Protein AF-A0A662H169-F1 (afdb_monomer_lite)

Secondary structure (DSSP, 8-state):
-PPPEEEEETTTTEEEEEPPTT---HHHHHHHHHT--SEEEEES-TTTS-THHHHHHHTTT-EEEEE--SSHHHHHHHHHHHHHHHH----TTSTTTT--PPP---TT-TTS-TT----------THHHHHHHH------HHHHHHSTT------HHHHHHHHTTSTT--PPPHHHHHHHHHHHHS-SS----B-S-SB-GGGEEEEEPBTB-SSS-B--SS--SSB-SEEEEE-GGGTT-SSSSEEE-SSSEEEEEEEE-S-B-TTS-B--EEEEEEETTSTTEEEEEEEEEE-TT--TT-EE-TT-EEEEE--TT-S-EEEEEEEEETTEEEEE-GGGGB-HHHHHHHHTTT---SGGGB--HHHHHHS---TTS--GGGEEEPPSS------EEEEE---SEEETT-EEEEEEEEEE-SSS-EEEEEEEEEEEETEEEE-SEEEEEEE-TT-EEEEEEEEEE-SSEEEEEEEEEEEE-TTSPEEEEEEEEEEEEEP--EEEEEEE--SEEETT-EEEEEEEEEE-SSS-EEEEEEEEEESEEEE-SEEEEEE-TT-EEEEEEEEEE-SSEEEEEEEEEEETTEEEEEEEEEEEEE-----HHHHHHHHHHHHHHHHHHHHHHHHHT----

Foldseek 3Di:
DAFFDKFDPPVPLDIDGRDAFLDDDVVSLVVVVVSVDQAEEAQDDCRGPNCVSVVVQVVVVHHYHYQDDPDPVRSVVSVVVVVCVVDVDDDPDPPLQQAADDDPDDPPDPPDDPPDDDDDRHDDDPVVVVVVVVVVPDPDPVNVVVCPPDDDDDDPVVVCVVPVPPPPDDDDDPVRVVVVQCVVWPDPAAAQFQAADFWDCLFFFKKFAQQDLPDHWDDWLPDTQGHRWMWTFGDPVCAQDQADIWGWARGFFFWRDKGFDPDAAPVRHTQAIWIKTDHPPDPQKIKIWWRFPADPPDDGGDTHHRGHTGGHRRRRVHRTIIMWMWGQTSSIIDTDYPLSNHDLLHCVQQVQFVDDDSCQRHDDRVNCVVPGHDNVDDDCSRMDTTHSGGDFKWDKDKDKADDQEDEAQDKDKTKIKIFTSTQAKWAQKKKAWPDWFQKDKPPRIDGPGIAGHGGMDMDIMMITGHDFAKIKTKMWIWTQMPVRDIDIDIDMDIHGYWYWAKDKDWPDDAQEEEAFDKDKTKMKIFGQTQAWFKKKKAKDKDQKDKPPRIDIDIAGHGDMDMDMMMMHGHDFAKMKMKIFMATSNHTRDIDIDIHGYHYPPDPVVVVVVVVVVVVVVVVVVVVVVVVVPPDDD

Structure (mmCIF, N/CA/C/O backbone):
data_AF-A0A662H169-F1
#
_entry.id   AF-A0A662H169-F1
#
loop_
_atom_site.group_PDB
_atom_site.id
_atom_site.type_symbol
_atom_site.label_atom_id
_atom_site.label_alt_id
_atom_site.label_comp_id
_atom_site.label_asym_id
_atom_site.label_entity_id
_atom_site.label_seq_id
_atom_site.pdbx_PDB_ins_code
_atom_site.Cartn_x
_atom_site.Cartn_y
_atom_site.Cartn_z
_atom_site.occupancy
_atom_site.B_iso_or_equiv
_atom_site.auth_seq_id
_atom_site.auth_comp_id
_atom_site.auth_asym_id
_atom_site.auth_atom_id
_atom_site.pdbx_PDB_model_num
ATOM 1 N N . MET A 1 1 ? -4.236 11.887 -39.528 1.00 28.12 1 MET A N 1
ATOM 2 C CA . MET A 1 1 ? -5.262 10.855 -39.816 1.00 28.12 1 MET A CA 1
ATOM 3 C C . MET A 1 1 ? -5.660 10.179 -38.507 1.00 28.12 1 MET A C 1
ATOM 5 O O . MET A 1 1 ? -4.787 10.002 -37.672 1.00 28.12 1 MET A O 1
ATOM 9 N N . ALA A 1 2 ? -6.948 9.891 -38.287 1.00 29.78 2 ALA A N 1
ATOM 10 C CA . ALA A 1 2 ? -7.459 9.247 -37.065 1.00 29.78 2 ALA A CA 1
ATOM 11 C C . ALA A 1 2 ? -7.117 7.740 -37.020 1.00 29.78 2 ALA A C 1
ATOM 13 O O . ALA A 1 2 ? -6.997 7.141 -38.090 1.00 29.78 2 ALA A O 1
ATOM 14 N N . PRO A 1 3 ? -6.959 7.121 -35.832 1.00 33.34 3 PRO A N 1
ATOM 15 C CA . PRO A 1 3 ? -6.660 5.693 -35.727 1.00 33.34 3 PRO A CA 1
ATOM 16 C C . PRO A 1 3 ? -7.846 4.847 -36.211 1.00 33.34 3 PRO A C 1
ATOM 18 O O . PRO A 1 3 ? -8.978 5.063 -35.786 1.00 33.34 3 PRO A O 1
ATOM 21 N N . THR A 1 4 ? -7.586 3.878 -37.086 1.00 37.66 4 THR A N 1
ATOM 22 C CA . THR A 1 4 ? -8.552 2.857 -37.513 1.00 37.66 4 THR A CA 1
ATOM 23 C C . THR A 1 4 ? -8.305 1.561 -36.730 1.00 37.66 4 THR A C 1
ATOM 25 O O . THR A 1 4 ? -7.157 1.193 -36.484 1.00 37.66 4 THR A O 1
ATOM 28 N N . GLY A 1 5 ? -9.355 0.856 -36.293 1.00 40.66 5 GLY A N 1
ATOM 29 C CA . GLY A 1 5 ? -9.189 -0.328 -35.432 1.00 40.66 5 GLY A CA 1
ATOM 30 C C . GLY A 1 5 ? -10.467 -0.811 -34.743 1.00 40.66 5 GLY A C 1
ATOM 31 O O . GLY A 1 5 ? -11.527 -0.210 -34.907 1.00 40.66 5 GLY A O 1
ATOM 32 N N . ILE A 1 6 ? -10.365 -1.911 -33.986 1.00 39.16 6 ILE A N 1
ATOM 33 C CA . ILE A 1 6 ? -11.472 -2.498 -33.210 1.00 39.16 6 ILE A CA 1
ATOM 34 C C . ILE A 1 6 ? -11.119 -2.463 -31.721 1.00 39.16 6 ILE A C 1
ATOM 36 O O . ILE A 1 6 ? -10.064 -2.955 -31.330 1.00 39.16 6 ILE A O 1
ATOM 40 N N . ILE A 1 7 ? -12.012 -1.924 -30.890 1.00 39.31 7 ILE A N 1
ATOM 41 C CA . ILE A 1 7 ? -11.912 -1.963 -29.425 1.00 39.31 7 ILE A CA 1
ATOM 42 C C . ILE A 1 7 ? -13.003 -2.903 -28.904 1.00 39.31 7 ILE A C 1
ATOM 44 O O . ILE A 1 7 ? -14.185 -2.704 -29.188 1.00 39.31 7 ILE A O 1
ATOM 48 N N . ALA A 1 8 ? -12.619 -3.941 -28.159 1.00 35.69 8 ALA A N 1
ATOM 49 C CA . ALA A 1 8 ? -13.541 -4.937 -27.617 1.00 35.69 8 ALA A CA 1
ATOM 50 C C . ALA A 1 8 ? -13.776 -4.722 -26.116 1.00 35.69 8 ALA A C 1
ATOM 52 O O . ALA A 1 8 ? -12.832 -4.545 -25.349 1.00 35.69 8 ALA A O 1
ATOM 53 N N . PHE A 1 9 ? -15.037 -4.820 -25.688 1.00 41.81 9 PHE A N 1
ATOM 54 C CA . PHE A 1 9 ? -15.441 -4.815 -24.279 1.00 41.81 9 PHE A CA 1
ATOM 55 C C . PHE A 1 9 ? -15.953 -6.221 -23.897 1.00 41.81 9 PHE A C 1
ATOM 57 O O . PHE A 1 9 ? -17.168 -6.461 -23.863 1.00 41.81 9 PHE A O 1
ATOM 64 N N . PRO A 1 10 ? -15.048 -7.191 -23.649 1.00 33.81 10 PRO A N 1
ATOM 65 C CA . PRO A 1 10 ? -15.362 -8.626 -23.619 1.00 33.81 10 PRO A CA 1
ATOM 66 C C . PRO A 1 10 ? -16.375 -9.036 -22.538 1.00 33.81 10 PRO A C 1
ATOM 68 O O . PRO A 1 10 ? -17.141 -9.974 -22.734 1.00 33.81 10 PRO A O 1
ATOM 71 N N . TRP A 1 11 ? -16.477 -8.283 -21.444 1.00 33.62 11 TRP A N 1
ATOM 72 C CA . TRP A 1 11 ? -17.449 -8.492 -20.360 1.00 33.62 11 TRP A CA 1
ATOM 73 C C . TRP A 1 11 ? -18.920 -8.269 -20.765 1.00 33.62 11 TRP A C 1
ATOM 75 O O . TRP A 1 11 ? -19.818 -8.595 -19.986 1.00 33.62 11 TRP A O 1
ATOM 85 N N . LYS A 1 12 ? -19.193 -7.694 -21.948 1.00 39.88 12 LYS A N 1
ATOM 86 C CA . LYS A 1 12 ? -20.557 -7.344 -22.394 1.00 39.88 12 LYS A CA 1
ATOM 87 C C . LYS A 1 12 ? -20.885 -7.682 -23.854 1.00 39.88 12 LYS A C 1
ATOM 89 O O . LYS A 1 12 ? -21.997 -7.386 -24.274 1.00 39.88 12 LYS A O 1
ATOM 94 N N . LYS A 1 13 ? -19.979 -8.325 -24.607 1.00 46.19 13 LYS A N 1
ATOM 95 C CA . LYS A 1 13 ? -20.137 -8.608 -26.056 1.00 46.19 13 LYS A CA 1
ATOM 96 C C . LYS A 1 13 ? -20.411 -7.342 -26.894 1.00 46.19 13 LYS A C 1
ATOM 98 O O . LYS A 1 13 ? -21.257 -7.350 -27.783 1.00 46.19 13 LYS A O 1
ATOM 103 N N . VAL A 1 14 ? -19.705 -6.250 -26.592 1.00 46.00 14 VAL A N 1
ATOM 104 C CA . VAL A 1 14 ? -19.804 -4.969 -27.314 1.00 46.00 14 VAL A CA 1
ATOM 105 C C . VAL A 1 14 ? -18.472 -4.670 -27.992 1.00 46.00 14 VAL A C 1
ATOM 107 O O . VAL A 1 14 ? -17.413 -4.846 -27.384 1.00 46.00 14 VAL A O 1
ATOM 110 N N . TYR A 1 15 ? -18.533 -4.193 -29.234 1.00 46.88 15 TYR A N 1
ATOM 111 C CA . TYR A 1 15 ? -17.370 -3.903 -30.067 1.00 46.88 15 TYR A CA 1
ATOM 112 C C . TYR A 1 15 ? -17.504 -2.513 -30.682 1.00 46.88 15 TYR A C 1
ATOM 114 O O . TYR A 1 15 ? -18.552 -2.169 -31.225 1.00 46.88 15 TYR A O 1
ATOM 122 N N . LEU A 1 16 ? -16.437 -1.725 -30.609 1.00 51.22 16 LEU A N 1
ATOM 123 C CA . LEU A 1 16 ? -16.308 -0.460 -31.317 1.00 51.22 16 LEU A CA 1
ATOM 124 C C . LEU A 1 16 ? -15.432 -0.688 -32.544 1.00 51.22 16 LEU A C 1
ATOM 126 O O . LEU A 1 16 ? -14.296 -1.128 -32.401 1.00 51.22 16 LEU A O 1
ATOM 130 N N . VAL A 1 17 ? -15.944 -0.379 -33.733 1.00 48.84 17 VAL A N 1
ATOM 131 C CA . VAL A 1 17 ? -15.198 -0.494 -34.993 1.00 48.84 17 VAL A CA 1
ATOM 132 C C . VAL A 1 17 ? -15.021 0.902 -35.579 1.00 48.84 17 VAL A C 1
ATOM 134 O O . VAL A 1 17 ? -16.003 1.583 -35.864 1.00 48.84 17 VAL A O 1
ATOM 137 N N . VAL A 1 18 ? -13.771 1.331 -35.756 1.00 53.06 18 VAL A N 1
ATOM 138 C CA . VAL A 1 18 ? -13.428 2.626 -36.356 1.00 53.06 18 VAL A CA 1
ATOM 139 C C . VAL A 1 18 ? -13.015 2.411 -37.808 1.00 53.06 18 VAL A C 1
ATOM 141 O O . VAL A 1 18 ? -11.966 1.819 -38.080 1.00 53.06 18 VAL A O 1
ATOM 144 N N . VAL A 1 19 ? -13.859 2.887 -38.725 1.00 52.72 19 VAL A N 1
ATOM 145 C CA . VAL A 1 19 ? -13.643 2.816 -40.177 1.00 52.72 19 VAL A CA 1
ATOM 146 C C . VAL A 1 19 ? -12.894 4.052 -40.695 1.00 52.72 19 VAL A C 1
ATOM 148 O O . VAL A 1 19 ? -12.921 5.102 -40.044 1.00 52.72 19 VAL A O 1
ATOM 151 N N . PRO A 1 20 ? -12.225 3.962 -41.859 1.00 52.62 20 PRO A N 1
ATOM 152 C CA . PRO A 1 20 ? -11.626 5.120 -42.517 1.00 52.62 20 PRO A CA 1
ATOM 153 C C . PRO A 1 20 ? -12.656 6.223 -42.802 1.00 52.62 20 PRO A C 1
ATOM 155 O O . PRO A 1 20 ? -13.788 5.952 -43.205 1.00 52.62 20 PRO A O 1
ATOM 158 N N . LEU A 1 21 ? -12.253 7.482 -42.614 1.00 52.12 21 LEU A N 1
ATOM 159 C CA . LEU A 1 21 ? -13.129 8.638 -42.807 1.00 52.12 21 LEU A CA 1
ATOM 160 C C . LEU A 1 21 ? -13.593 8.738 -44.268 1.00 52.12 21 LEU A C 1
ATOM 162 O O . LEU A 1 21 ? -12.771 8.782 -45.182 1.00 52.12 21 LEU A O 1
ATOM 166 N N . GLY A 1 22 ? -14.909 8.798 -44.477 1.00 56.81 22 GLY A N 1
ATOM 167 C CA . GLY A 1 22 ? -15.523 9.107 -45.773 1.00 56.81 22 GLY A CA 1
ATOM 168 C C . GLY A 1 22 ? -15.297 8.072 -46.872 1.00 56.81 22 GLY A C 1
ATOM 169 O O . GLY A 1 22 ? -15.626 8.337 -48.024 1.00 56.81 22 GLY A O 1
ATOM 170 N N . THR A 1 23 ? -14.766 6.895 -46.532 1.00 67.38 23 THR A N 1
ATOM 171 C CA . THR A 1 23 ? -14.447 5.843 -47.501 1.00 67.38 23 THR A CA 1
ATOM 172 C C . THR A 1 23 ? -15.156 4.548 -47.125 1.00 67.38 23 THR A C 1
ATOM 174 O O . THR A 1 23 ? -15.111 4.104 -45.976 1.00 67.38 23 THR A O 1
ATOM 177 N N . TYR A 1 24 ? -15.838 3.944 -48.097 1.00 70.31 24 TYR A N 1
ATOM 178 C CA . TYR A 1 24 ? -16.396 2.606 -47.948 1.00 70.31 24 TYR A CA 1
ATOM 179 C C . TYR A 1 24 ? -15.290 1.573 -48.170 1.00 70.31 24 TYR A C 1
ATOM 181 O O . TYR A 1 24 ? -14.567 1.655 -49.160 1.00 70.31 24 TYR A O 1
ATOM 189 N N . ASP A 1 25 ? -15.163 0.615 -47.255 1.00 71.94 25 ASP A N 1
ATOM 190 C CA . ASP A 1 25 ? -14.141 -0.425 -47.305 1.00 71.94 25 ASP A CA 1
ATOM 191 C C . ASP A 1 25 ? -14.756 -1.787 -46.941 1.00 71.94 25 ASP A C 1
ATOM 193 O O . ASP A 1 25 ? -15.161 -2.045 -45.800 1.00 71.94 25 ASP A O 1
ATOM 197 N N . GLU A 1 26 ? -14.808 -2.678 -47.933 1.00 76.12 26 GLU A N 1
ATOM 198 C CA . GLU A 1 26 ? -15.354 -4.033 -47.808 1.00 76.12 26 GLU A CA 1
ATOM 199 C C . GLU A 1 26 ? -14.592 -4.867 -46.755 1.00 76.12 26 GLU A C 1
ATOM 201 O O . GLU A 1 26 ? -15.178 -5.735 -46.105 1.00 76.12 26 GLU A O 1
ATOM 206 N N . ALA A 1 27 ? -13.304 -4.585 -46.507 1.00 67.81 27 ALA A N 1
ATOM 207 C CA . ALA A 1 27 ? -12.518 -5.287 -45.493 1.00 67.81 27 ALA A CA 1
ATOM 208 C C . ALA A 1 27 ? -12.995 -4.966 -44.068 1.00 67.81 27 ALA A C 1
ATOM 210 O O . ALA A 1 27 ? -13.012 -5.848 -43.204 1.00 67.81 27 ALA A O 1
ATOM 211 N N . TYR A 1 28 ? -13.428 -3.728 -43.811 1.00 60.62 28 TYR A N 1
ATOM 212 C CA . TYR A 1 28 ? -14.034 -3.354 -42.530 1.00 60.62 28 TYR A CA 1
ATOM 213 C C . TYR A 1 28 ? -15.447 -3.907 -42.395 1.00 60.62 28 TYR A C 1
ATOM 215 O O . TYR A 1 28 ? -15.804 -4.372 -41.313 1.00 60.62 28 TYR A O 1
ATOM 223 N N . LEU A 1 29 ? -16.223 -3.938 -43.482 1.00 66.62 29 LEU A N 1
ATOM 224 C CA . LEU A 1 29 ? -17.524 -4.602 -43.480 1.00 66.62 29 LEU A CA 1
ATOM 225 C C . LEU A 1 29 ? -17.386 -6.084 -43.101 1.00 66.62 29 LEU A C 1
ATOM 227 O O . LEU A 1 29 ? -18.106 -6.560 -42.225 1.00 66.62 29 LEU A O 1
ATOM 231 N N . LYS A 1 30 ? -16.426 -6.802 -43.695 1.00 68.38 30 LYS A N 1
ATOM 232 C CA . LYS A 1 30 ? -16.151 -8.205 -43.361 1.00 68.38 30 LYS A CA 1
ATOM 233 C C . LYS A 1 30 ? -15.807 -8.382 -41.878 1.00 68.38 30 LYS A C 1
ATOM 235 O O . LYS A 1 30 ? -16.399 -9.236 -41.222 1.00 68.38 30 LYS A O 1
ATOM 240 N N . LYS A 1 31 ? -14.938 -7.525 -41.327 1.00 58.12 31 LYS A N 1
ATOM 241 C CA . LYS A 1 31 ? -14.596 -7.527 -39.892 1.00 58.12 31 LYS A CA 1
ATOM 242 C C . LYS A 1 31 ? -15.811 -7.269 -38.998 1.00 58.12 31 LYS A C 1
ATOM 244 O O . LYS A 1 31 ? -15.949 -7.920 -37.972 1.00 58.12 31 LYS A O 1
ATOM 249 N N . ILE A 1 32 ? -16.708 -6.355 -39.377 1.00 59.94 32 ILE A N 1
ATOM 250 C CA . ILE A 1 32 ? -17.957 -6.095 -38.638 1.00 59.94 32 ILE A CA 1
ATOM 251 C C . ILE A 1 32 ? -18.848 -7.345 -38.629 1.00 59.94 32 ILE A C 1
ATOM 253 O O . ILE A 1 32 ? -19.412 -7.689 -37.594 1.00 59.94 32 ILE A O 1
ATOM 257 N N . LEU A 1 33 ? -18.959 -8.046 -39.759 1.00 62.94 33 LEU A N 1
ATOM 258 C CA . LEU A 1 33 ? -19.786 -9.249 -39.886 1.00 62.94 33 LEU A CA 1
ATOM 259 C C . LEU A 1 33 ? -19.215 -10.451 -39.114 1.00 62.94 33 LEU A C 1
ATOM 261 O O . LEU A 1 33 ? -19.984 -11.228 -38.546 1.00 62.94 33 LEU A O 1
ATOM 265 N N . GLU A 1 34 ? -17.889 -10.584 -39.025 1.00 65.06 34 GLU A N 1
ATOM 266 C CA . GLU A 1 34 ? -17.215 -11.618 -38.218 1.00 65.06 34 GLU A CA 1
ATOM 267 C C . GLU A 1 34 ? -17.543 -11.507 -36.719 1.00 65.06 34 GLU A C 1
ATOM 269 O O . GLU A 1 34 ? -17.590 -12.522 -36.020 1.00 65.06 34 GLU A O 1
ATOM 274 N N . LEU A 1 35 ? -17.862 -10.300 -36.235 1.00 54.31 35 LEU A N 1
ATOM 275 C CA . LEU A 1 35 ? -18.291 -10.057 -34.852 1.00 54.31 35 LEU A CA 1
ATOM 276 C C . LEU A 1 35 ? -19.717 -10.554 -34.560 1.00 54.31 35 LEU A C 1
ATOM 278 O O . LEU A 1 35 ? -20.122 -10.567 -33.397 1.00 54.31 35 LEU A O 1
ATOM 282 N N . LYS A 1 36 ? -20.477 -10.959 -35.590 1.00 60.31 36 LYS A N 1
ATOM 283 C CA . LYS A 1 36 ? -21.873 -11.429 -35.502 1.00 60.31 36 LYS A CA 1
ATOM 284 C C . LYS A 1 36 ? -22.766 -10.509 -34.643 1.00 60.31 36 LYS A C 1
ATOM 286 O O . LYS A 1 36 ? -23.372 -10.974 -33.673 1.00 60.31 36 LYS A O 1
ATOM 291 N N . PRO A 1 37 ? -22.839 -9.201 -34.952 1.00 55.06 37 PRO A N 1
ATOM 292 C CA . PRO A 1 37 ? -23.611 -8.257 -34.153 1.00 55.06 37 PRO A CA 1
ATOM 293 C C . PRO A 1 37 ? -25.116 -8.531 -34.275 1.00 55.06 37 PRO A C 1
ATOM 295 O O . PRO A 1 37 ? -25.613 -8.811 -35.360 1.00 55.06 37 PRO A O 1
ATOM 298 N N . ALA A 1 38 ? -25.855 -8.406 -33.170 1.00 57.47 38 ALA A N 1
ATOM 299 C CA . ALA A 1 38 ? -27.323 -8.449 -33.192 1.00 57.47 38 ALA A CA 1
ATOM 300 C C . ALA A 1 38 ? -27.933 -7.120 -33.680 1.00 57.47 38 ALA A C 1
ATOM 302 O O . ALA A 1 38 ? -28.969 -7.104 -34.341 1.00 57.47 38 ALA A O 1
ATOM 303 N N . THR A 1 39 ? -27.255 -6.009 -33.381 1.00 59.06 39 THR A N 1
ATOM 304 C CA . THR A 1 39 ? -27.653 -4.642 -33.733 1.00 59.06 39 THR A CA 1
ATOM 305 C C . THR A 1 39 ? -26.395 -3.837 -34.035 1.00 59.06 39 THR A C 1
ATOM 307 O O . THR A 1 39 ? -25.368 -4.032 -33.382 1.00 59.06 39 THR A O 1
ATOM 310 N N . ILE A 1 40 ? -26.465 -2.926 -35.003 1.00 61.28 40 ILE A N 1
ATOM 311 C CA . ILE A 1 40 ? -25.361 -2.041 -35.377 1.00 61.28 40 ILE A CA 1
ATOM 312 C C . ILE A 1 40 ? -25.807 -0.591 -35.257 1.00 61.28 40 ILE A C 1
ATOM 314 O O . ILE A 1 40 ? -26.883 -0.212 -35.713 1.00 61.28 40 ILE A O 1
ATOM 318 N N . MET A 1 41 ? -24.934 0.225 -34.675 1.00 63.19 41 MET A N 1
ATOM 319 C CA . MET A 1 41 ? -25.115 1.663 -34.565 1.00 63.19 41 MET A CA 1
ATOM 320 C C . MET A 1 41 ? -24.004 2.371 -35.334 1.00 63.19 41 MET A C 1
ATOM 322 O O . MET A 1 41 ? -22.827 2.201 -35.018 1.00 63.19 41 MET A O 1
ATOM 326 N N . ILE A 1 42 ? -24.374 3.155 -36.344 1.00 63.91 42 ILE A N 1
ATOM 327 C CA . ILE A 1 42 ? -23.438 3.945 -37.143 1.00 63.91 42 ILE A CA 1
ATOM 328 C C . ILE A 1 42 ? -23.490 5.390 -36.660 1.00 63.91 42 ILE A C 1
ATOM 330 O O . ILE A 1 42 ? -24.532 6.036 -36.722 1.00 63.91 42 ILE A O 1
ATOM 334 N N . VAL A 1 43 ? -22.359 5.911 -36.192 1.00 57.28 43 VAL A N 1
ATOM 335 C CA . VAL A 1 43 ? -22.248 7.287 -35.697 1.00 57.28 43 VAL A CA 1
ATOM 336 C C . VAL A 1 43 ? -21.481 8.130 -36.704 1.00 57.28 43 VAL A C 1
ATOM 338 O O . VAL A 1 43 ? -20.281 7.942 -36.891 1.00 57.28 43 VAL A O 1
ATOM 341 N N . GLY A 1 44 ? -22.172 9.077 -37.338 1.00 57.88 44 GLY A N 1
ATOM 342 C CA . GLY A 1 44 ? -21.596 9.933 -38.370 1.00 57.88 44 GLY A CA 1
ATOM 343 C C . GLY A 1 44 ? -22.556 10.190 -39.527 1.00 57.88 44 GLY A C 1
ATOM 344 O O . GLY A 1 44 ? -23.487 9.424 -39.770 1.00 57.88 44 GLY A O 1
ATOM 345 N N . ASN A 1 45 ? -22.306 11.270 -40.265 1.00 62.88 45 ASN A N 1
ATOM 346 C CA . ASN A 1 45 ? -22.996 11.549 -41.524 1.00 62.88 45 ASN A CA 1
ATOM 347 C C . ASN A 1 45 ? -22.342 10.791 -42.687 1.00 62.88 45 ASN A C 1
ATOM 349 O O . ASN A 1 45 ? -21.271 10.194 -42.536 1.00 62.88 45 ASN A O 1
ATOM 353 N N . ASN A 1 46 ? -22.949 10.895 -43.863 1.00 67.75 46 ASN A N 1
ATOM 354 C CA . ASN A 1 46 ? -22.505 10.235 -45.093 1.00 67.75 46 ASN A CA 1
ATOM 355 C C . ASN A 1 46 ? -21.106 10.665 -45.556 1.00 67.75 46 ASN A C 1
ATOM 357 O O . ASN A 1 46 ? -20.418 9.907 -46.231 1.00 67.75 46 ASN A O 1
ATOM 361 N N . THR A 1 47 ? -20.656 11.855 -45.150 1.00 59.62 47 THR A N 1
ATOM 362 C CA . THR A 1 47 ? -19.295 12.348 -45.404 1.00 59.62 47 THR A CA 1
ATOM 363 C C . THR A 1 47 ? -18.257 11.650 -44.524 1.00 59.62 47 THR A C 1
ATOM 365 O O . THR A 1 47 ? -17.104 11.519 -44.913 1.00 59.62 47 THR A O 1
ATOM 368 N N . THR A 1 48 ? -18.645 11.212 -43.324 1.00 55.12 48 THR A N 1
ATOM 369 C CA . THR A 1 48 ? -17.752 10.560 -42.350 1.00 55.12 48 THR A CA 1
ATOM 370 C C . THR A 1 48 ? -17.800 9.035 -42.404 1.00 55.12 48 THR A C 1
ATOM 372 O O . THR A 1 48 ? -16.758 8.398 -42.287 1.00 55.12 48 THR A O 1
ATOM 375 N N . VAL A 1 49 ? -18.980 8.457 -42.628 1.00 64.12 49 VAL A N 1
ATOM 376 C CA . VAL A 1 49 ? -19.202 7.023 -42.840 1.00 64.12 49 VAL A CA 1
ATOM 377 C C . VAL A 1 49 ? -20.193 6.903 -43.997 1.00 64.12 49 VAL A C 1
ATOM 379 O O . VAL A 1 49 ? -21.370 7.209 -43.782 1.00 64.12 49 VAL A O 1
ATOM 382 N N . PRO A 1 50 ? -19.757 6.494 -45.201 1.00 73.31 50 PRO A N 1
ATOM 383 C CA . PRO A 1 50 ? -20.622 6.456 -46.382 1.00 73.31 50 PRO A CA 1
ATOM 384 C C . PRO A 1 50 ? -21.858 5.566 -46.203 1.00 73.31 50 PRO A C 1
ATOM 386 O O . PRO A 1 50 ? -21.793 4.544 -45.517 1.00 73.31 50 PRO A O 1
ATOM 389 N N . GLU A 1 51 ? -22.961 5.910 -46.876 1.00 77.69 51 GLU A N 1
ATOM 390 C CA . GLU A 1 51 ? -24.227 5.139 -46.865 1.00 77.69 51 GLU A CA 1
ATOM 391 C C . GLU A 1 51 ? -24.080 3.697 -47.369 1.00 77.69 51 GLU A C 1
ATOM 393 O O . GLU A 1 51 ? -24.935 2.844 -47.110 1.00 77.69 51 GLU A O 1
ATOM 398 N N . GLY A 1 52 ? -22.981 3.406 -48.076 1.00 79.12 52 GLY A N 1
ATOM 399 C CA . GLY A 1 52 ? -22.635 2.052 -48.495 1.00 79.12 52 GLY A CA 1
ATOM 400 C C . GLY A 1 52 ? -22.618 1.070 -47.321 1.00 79.12 52 GLY A C 1
ATOM 401 O O . GLY A 1 52 ? -23.075 -0.060 -47.477 1.00 79.12 52 GLY A O 1
ATOM 402 N N . TYR A 1 53 ? -22.195 1.503 -46.125 1.00 72.06 53 TYR A N 1
ATOM 403 C CA . TYR A 1 53 ? -22.221 0.654 -44.931 1.00 72.06 53 TYR A CA 1
ATOM 404 C C . TYR A 1 53 ? -23.650 0.337 -44.468 1.00 72.06 53 TYR A C 1
ATOM 406 O O . TYR A 1 53 ? -23.937 -0.821 -44.174 1.00 72.06 53 TYR A O 1
ATOM 414 N N . ASP A 1 54 ? -24.570 1.308 -44.442 1.00 77.31 54 ASP A N 1
ATOM 415 C CA . ASP A 1 54 ? -25.972 1.073 -44.055 1.00 77.31 54 ASP A CA 1
ATOM 416 C C . ASP A 1 54 ? -26.632 0.079 -44.991 1.00 77.31 54 ASP A C 1
ATOM 418 O O . ASP A 1 54 ? -27.273 -0.868 -44.541 1.00 77.31 54 ASP A O 1
ATOM 422 N N . SER A 1 55 ? -26.462 0.305 -46.293 1.00 81.62 55 SER A N 1
ATOM 423 C CA . SER A 1 55 ? -27.073 -0.511 -47.335 1.00 81.62 55 SER A CA 1
ATOM 424 C C . SER A 1 55 ? -26.533 -1.938 -47.272 1.00 81.62 55 SER A C 1
ATOM 426 O O . SER A 1 55 ? -27.302 -2.898 -47.248 1.00 81.62 55 SER A O 1
ATOM 428 N N . ALA A 1 56 ? -25.212 -2.096 -47.148 1.00 78.69 56 ALA A N 1
ATOM 429 C CA . ALA A 1 56 ? -24.567 -3.403 -47.096 1.00 78.69 56 ALA A CA 1
ATOM 430 C C . ALA A 1 56 ? -24.920 -4.215 -45.838 1.00 78.69 56 ALA A C 1
ATOM 432 O O . ALA A 1 56 ? -25.016 -5.445 -45.913 1.00 78.69 56 ALA A O 1
ATOM 433 N N . LEU A 1 57 ? -25.116 -3.551 -44.695 1.00 75.50 57 LEU A N 1
ATOM 434 C CA . LEU A 1 57 ? -25.491 -4.188 -43.432 1.00 75.50 57 LEU A CA 1
ATOM 435 C C . LEU A 1 57 ? -26.993 -4.517 -43.376 1.00 75.50 57 LEU A C 1
ATOM 437 O O . LEU A 1 57 ? -27.353 -5.631 -42.994 1.00 75.50 57 LEU A O 1
ATOM 441 N N . LYS A 1 58 ? -27.870 -3.608 -43.830 1.00 81.25 58 LYS A N 1
ATOM 442 C CA . LYS A 1 58 ? -29.325 -3.847 -43.904 1.00 81.25 58 LYS A CA 1
ATOM 443 C C . LYS A 1 58 ? -29.678 -4.952 -44.901 1.00 81.25 58 LYS A C 1
ATOM 445 O O . LYS A 1 58 ? -30.488 -5.814 -44.574 1.00 81.25 58 LYS A O 1
ATOM 450 N N . ASN A 1 59 ? -29.014 -5.004 -46.061 1.00 85.38 59 ASN A N 1
ATOM 451 C CA . ASN A 1 59 ? -29.204 -6.076 -47.054 1.00 85.38 59 ASN A CA 1
ATOM 452 C C . ASN A 1 59 ? -28.832 -7.469 -46.517 1.00 85.38 59 ASN A C 1
ATOM 454 O O . ASN A 1 59 ? -29.267 -8.477 -47.065 1.00 85.38 59 ASN A O 1
ATOM 458 N N . ARG A 1 60 ? -28.045 -7.538 -45.436 1.00 76.75 60 ARG A N 1
ATOM 459 C CA . ARG A 1 60 ? -27.680 -8.778 -44.734 1.00 76.75 60 ARG A CA 1
ATOM 460 C C . ARG A 1 60 ? -28.574 -9.067 -43.519 1.00 76.75 60 ARG A C 1
ATOM 462 O O . ARG A 1 60 ? -28.246 -9.933 -42.716 1.00 76.75 60 ARG A O 1
ATOM 469 N N . GLY A 1 61 ? -29.696 -8.355 -43.384 1.00 71.25 61 GLY A N 1
ATOM 470 C CA . GLY A 1 61 ? -30.710 -8.583 -42.350 1.00 71.25 61 GLY A CA 1
ATOM 471 C C . GLY A 1 61 ? -30.376 -8.001 -40.974 1.00 71.25 61 GLY A C 1
ATOM 472 O O . GLY A 1 61 ? -31.033 -8.351 -39.996 1.00 71.25 61 GLY A O 1
ATOM 473 N N . LEU A 1 62 ? -29.367 -7.130 -40.870 1.00 67.19 62 LEU A N 1
ATOM 474 C CA . LEU A 1 62 ? -28.961 -6.526 -39.600 1.00 67.19 62 LEU A CA 1
ATOM 475 C C . LEU A 1 62 ? -29.776 -5.267 -39.295 1.00 67.19 62 LEU A C 1
ATOM 477 O O . LEU A 1 62 ? -30.058 -4.453 -40.177 1.00 67.19 62 LEU A O 1
ATOM 481 N N . ILE A 1 63 ? -30.108 -5.078 -38.018 1.00 70.88 63 ILE A N 1
ATOM 482 C CA . ILE A 1 63 ? -30.762 -3.859 -37.540 1.00 70.88 63 ILE A CA 1
ATOM 483 C C . ILE A 1 63 ? -29.699 -2.763 -37.448 1.00 70.88 63 ILE A C 1
ATOM 485 O O . ILE A 1 63 ? -28.811 -2.832 -36.597 1.00 70.88 63 ILE A O 1
ATOM 489 N N . VAL A 1 64 ? -29.789 -1.767 -38.332 1.00 67.19 64 VAL A N 1
ATOM 490 C CA . VAL A 1 64 ? -28.844 -0.644 -38.404 1.00 67.19 64 VAL A CA 1
ATOM 491 C C . VAL A 1 64 ? -29.540 0.655 -38.015 1.00 67.19 64 VAL A C 1
ATOM 493 O O . VAL A 1 64 ? -30.458 1.102 -38.705 1.00 67.19 64 VAL A O 1
ATOM 496 N N . GLU A 1 65 ? -29.061 1.284 -36.946 1.00 70.69 65 GLU A N 1
ATOM 497 C CA . GLU A 1 65 ? -29.444 2.634 -36.534 1.00 70.69 65 GLU A CA 1
ATOM 498 C C . GLU A 1 65 ? -28.311 3.608 -36.874 1.00 70.69 65 GLU A C 1
ATOM 500 O O . GLU A 1 65 ? -27.188 3.456 -36.391 1.00 70.69 65 GLU A O 1
ATOM 505 N N . ARG A 1 66 ? -28.591 4.619 -37.702 1.00 71.44 66 ARG A N 1
ATOM 506 C CA . ARG A 1 66 ? -27.637 5.693 -37.994 1.00 71.44 66 ARG A CA 1
ATOM 507 C C . ARG A 1 66 ? -27.959 6.920 -37.162 1.00 71.44 66 ARG A C 1
ATOM 509 O O . ARG A 1 66 ? -29.109 7.342 -37.075 1.00 71.44 66 ARG A O 1
ATOM 516 N N . ILE A 1 67 ? -26.916 7.504 -36.596 1.00 63.31 67 ILE A N 1
ATOM 517 C CA . ILE A 1 67 ? -26.996 8.687 -35.761 1.00 63.31 67 ILE A CA 1
ATOM 518 C C . ILE A 1 67 ? -26.232 9.815 -36.431 1.00 63.31 67 ILE A C 1
ATOM 520 O O . ILE A 1 67 ? -24.997 9.826 -36.472 1.00 63.31 67 ILE A O 1
ATOM 524 N N . ASP A 1 68 ? -26.998 10.782 -36.919 1.00 65.75 68 ASP A N 1
ATOM 525 C CA . ASP A 1 68 ? -26.500 12.007 -37.517 1.00 65.75 68 ASP A CA 1
ATOM 526 C C . ASP A 1 68 ? -27.201 13.213 -36.884 1.00 65.75 68 ASP A C 1
ATOM 528 O O . ASP A 1 68 ? -28.404 13.190 -36.643 1.00 65.75 68 ASP A O 1
ATOM 532 N N . GLY A 1 69 ? -26.433 14.258 -36.593 1.00 58.03 69 GLY A N 1
ATOM 533 C CA . GLY A 1 69 ? -26.936 15.529 -36.077 1.00 58.03 69 GLY A CA 1
ATOM 534 C C . GLY A 1 69 ? -26.465 16.663 -36.977 1.00 58.03 69 GLY A C 1
ATOM 535 O O . GLY A 1 69 ? -25.353 16.592 -37.512 1.00 58.03 69 GLY A O 1
ATOM 536 N N . LYS A 1 70 ? -27.292 17.706 -37.132 1.00 54.44 70 LYS A N 1
ATOM 537 C CA . LYS A 1 70 ? -27.018 18.853 -38.016 1.00 54.44 70 LYS A CA 1
ATOM 538 C C . LYS A 1 70 ? -25.859 19.698 -37.496 1.00 54.44 70 LYS A C 1
ATOM 540 O O . LYS A 1 70 ? -25.160 20.341 -38.273 1.00 54.44 70 LYS A O 1
ATOM 545 N N . THR A 1 71 ? -25.630 19.668 -36.183 1.00 49.00 71 THR A N 1
ATOM 546 C CA . THR A 1 71 ? -24.476 20.281 -35.516 1.00 49.00 71 THR A CA 1
ATOM 547 C C . THR A 1 71 ? -23.691 19.245 -34.713 1.00 49.00 71 THR A C 1
ATOM 549 O O . THR A 1 71 ? -24.193 18.172 -34.368 1.00 49.00 71 THR A O 1
ATOM 552 N N . ARG A 1 72 ? -22.442 19.578 -34.355 1.00 44.25 72 ARG A N 1
ATOM 553 C CA . ARG A 1 72 ? -21.607 18.733 -33.482 1.00 44.25 72 ARG A CA 1
ATOM 554 C C . ARG A 1 72 ? -22.290 18.445 -32.139 1.00 44.25 72 ARG A C 1
ATOM 556 O O . ARG A 1 72 ? -22.185 17.332 -31.639 1.00 44.25 72 ARG A O 1
ATOM 563 N N . GLN A 1 73 ? -22.991 19.427 -31.574 1.00 41.81 73 GLN A N 1
ATOM 564 C CA . GLN A 1 73 ? -23.706 19.296 -30.300 1.00 41.81 73 GLN A CA 1
ATOM 565 C C . GLN A 1 73 ? -24.927 18.379 -30.429 1.00 41.81 73 GLN A C 1
ATOM 567 O O . GLN A 1 73 ? -25.096 17.469 -29.624 1.00 41.81 73 GLN A O 1
ATOM 572 N N . GLU A 1 74 ? -25.731 18.557 -31.478 1.00 46.06 74 GLU A N 1
ATOM 573 C CA . GLU A 1 74 ? -26.905 17.716 -31.735 1.00 46.06 74 GLU A CA 1
ATOM 574 C C . GLU A 1 74 ? -26.511 16.254 -31.981 1.00 46.06 74 GLU A C 1
ATOM 576 O O . GLU A 1 74 ? -27.121 15.337 -31.431 1.00 46.06 74 GLU A O 1
ATOM 581 N N . ARG A 1 75 ? -25.429 16.028 -32.737 1.00 50.81 75 ARG A N 1
ATOM 582 C CA . ARG A 1 75 ? -24.904 14.682 -32.987 1.00 50.81 75 ARG A CA 1
ATOM 583 C C . ARG A 1 75 ? -24.475 14.005 -31.687 1.00 50.81 75 ARG A C 1
ATOM 585 O O . ARG A 1 75 ? -24.854 12.863 -31.452 1.00 50.81 75 ARG A O 1
ATOM 592 N N . SER A 1 76 ? -23.759 14.713 -30.812 1.00 44.22 76 SER A N 1
ATOM 593 C CA . SER A 1 76 ? -23.380 14.195 -29.490 1.00 44.22 76 SER A CA 1
ATOM 594 C C . SER A 1 76 ? -24.595 13.803 -28.639 1.00 44.22 76 SER A C 1
ATOM 596 O O . SER A 1 76 ? -24.571 12.758 -27.990 1.00 44.22 76 SER A O 1
ATOM 598 N N . ILE A 1 77 ? -25.678 14.589 -28.682 1.00 44.72 77 ILE A N 1
ATOM 599 C CA . ILE A 1 77 ? -26.923 14.315 -27.941 1.00 44.72 77 ILE A CA 1
ATOM 600 C C . ILE A 1 77 ? -27.628 13.059 -28.471 1.00 44.72 77 ILE A C 1
ATOM 602 O O . ILE A 1 77 ? -28.087 12.223 -27.689 1.00 44.72 77 ILE A O 1
ATOM 606 N N . LEU A 1 78 ? -27.729 12.900 -29.792 1.00 47.38 78 LEU A N 1
ATOM 607 C CA . LEU A 1 78 ? -28.399 11.743 -30.391 1.00 47.38 78 LEU A CA 1
ATOM 608 C C . LEU A 1 78 ? -27.624 10.441 -30.140 1.00 47.38 78 LEU A C 1
ATOM 610 O O . LEU A 1 78 ? -28.233 9.416 -29.825 1.00 47.38 78 LEU A O 1
ATOM 614 N N . VAL A 1 79 ? -26.288 10.497 -30.188 1.00 47.62 79 VAL A N 1
ATOM 615 C CA . VAL A 1 79 ? -25.411 9.355 -29.869 1.00 47.62 79 VAL A CA 1
ATOM 616 C C . VAL A 1 79 ? -25.597 8.932 -28.416 1.00 47.62 79 VAL A C 1
ATOM 618 O O . VAL A 1 79 ? -25.767 7.748 -28.125 1.00 47.62 79 VAL A O 1
ATOM 621 N N . TYR A 1 80 ? -25.651 9.907 -27.509 1.00 43.47 80 TYR A N 1
ATOM 622 C CA . TYR A 1 80 ? -25.906 9.680 -26.091 1.00 43.47 80 TYR A CA 1
ATOM 623 C C . TYR A 1 80 ? -27.259 8.986 -25.844 1.00 43.47 80 TYR A C 1
ATOM 625 O O . TYR A 1 80 ? -27.312 7.960 -25.163 1.00 43.47 80 TYR A O 1
ATOM 633 N N . LYS A 1 81 ? -28.349 9.462 -26.467 1.00 45.50 81 LYS A N 1
ATOM 634 C CA . LYS A 1 81 ? -29.693 8.862 -26.333 1.00 45.50 81 LYS A CA 1
ATOM 635 C C . LYS A 1 81 ? -29.768 7.415 -26.830 1.00 45.50 81 LYS A C 1
ATOM 637 O O . LYS A 1 81 ? -30.494 6.600 -26.259 1.00 45.50 81 LYS A O 1
ATOM 642 N N . ALA A 1 82 ? -29.061 7.076 -27.902 1.00 47.62 82 ALA A N 1
ATOM 643 C CA . ALA A 1 82 ? -29.038 5.710 -28.416 1.00 47.62 82 ALA A CA 1
ATOM 644 C C . ALA A 1 82 ? -28.216 4.761 -27.527 1.00 47.62 82 ALA A C 1
ATOM 646 O O . ALA A 1 82 ? -28.608 3.613 -27.328 1.00 47.62 82 ALA A O 1
ATOM 647 N N . TYR A 1 83 ? -27.147 5.261 -26.905 1.00 45.56 83 TYR A N 1
ATOM 648 C CA . TYR A 1 83 ? -26.335 4.493 -25.962 1.00 45.56 83 TYR A CA 1
ATOM 649 C C . TYR A 1 83 ? -27.083 4.191 -24.649 1.00 45.56 83 TYR A C 1
ATOM 651 O O . TYR A 1 83 ? -27.084 3.052 -24.188 1.00 45.56 83 TYR A O 1
ATOM 659 N N . VAL A 1 84 ? -27.811 5.165 -24.086 1.00 41.81 84 VAL A N 1
ATOM 660 C CA . VAL A 1 84 ? -28.653 4.968 -22.883 1.00 41.81 84 VAL A CA 1
ATOM 661 C C . VAL A 1 84 ? -29.713 3.880 -23.104 1.00 41.81 84 VAL A C 1
ATOM 663 O O . VAL A 1 84 ? -29.937 3.036 -22.235 1.00 41.81 84 VAL A O 1
ATOM 666 N N . ARG A 1 85 ? -30.319 3.839 -24.300 1.00 49.75 85 ARG A N 1
ATOM 667 C CA . ARG A 1 85 ? -31.271 2.782 -24.683 1.00 49.75 85 ARG A CA 1
ATOM 668 C C . ARG A 1 85 ? -30.642 1.383 -24.697 1.00 49.75 85 ARG A C 1
ATOM 670 O O . ARG A 1 85 ? -31.333 0.425 -24.368 1.00 49.75 85 ARG A O 1
ATOM 677 N N . LEU A 1 86 ? -29.355 1.256 -25.032 1.00 44.41 86 LEU A N 1
ATOM 678 C CA . LEU A 1 86 ? -28.665 -0.035 -25.125 1.00 44.41 86 LEU A CA 1
ATOM 679 C C . LEU A 1 86 ? -28.231 -0.616 -23.760 1.00 44.41 86 LEU A C 1
ATOM 681 O O . LEU A 1 86 ? -28.098 -1.832 -23.640 1.00 44.41 86 LEU A O 1
ATOM 685 N N . PHE A 1 87 ? -27.994 0.221 -22.738 1.00 42.16 87 PHE A N 1
ATOM 686 C CA . PHE A 1 87 ? -27.240 -0.169 -21.528 1.00 42.16 87 PHE A CA 1
ATOM 687 C C . PHE A 1 87 ? -27.984 -0.062 -20.179 1.00 42.16 87 PHE A C 1
ATOM 689 O O . PHE A 1 87 ? -27.385 -0.344 -19.140 1.00 42.16 87 PHE A O 1
ATOM 696 N N . ASN A 1 88 ? -29.283 0.259 -20.157 1.00 37.31 88 ASN A N 1
ATOM 697 C CA . ASN A 1 88 ? -30.078 0.535 -18.940 1.00 37.31 88 ASN A CA 1
ATOM 698 C C . ASN A 1 88 ? -30.401 -0.668 -18.001 1.00 37.31 88 ASN A C 1
ATOM 700 O O . ASN A 1 88 ? -31.464 -0.728 -17.387 1.00 37.31 88 ASN A O 1
ATOM 704 N N . ARG A 1 89 ? -29.484 -1.629 -17.821 1.00 36.75 89 ARG A N 1
ATOM 705 C CA . ARG A 1 89 ? -29.532 -2.646 -16.742 1.00 36.75 89 ARG A CA 1
ATOM 706 C C . ARG A 1 89 ? -28.137 -2.933 -16.165 1.00 36.75 89 ARG A C 1
ATOM 708 O O . ARG A 1 89 ? -27.619 -4.043 -16.305 1.00 36.75 89 ARG A O 1
ATOM 715 N N . LEU A 1 90 ? -27.506 -1.948 -15.523 1.00 34.97 90 LEU A N 1
ATOM 716 C CA . LEU A 1 90 ? -26.221 -2.126 -14.830 1.00 34.97 90 LEU A CA 1
ATOM 717 C C . LEU A 1 90 ? -26.215 -1.484 -13.424 1.00 34.97 90 LEU A C 1
ATOM 719 O O . LEU A 1 90 ? -26.838 -0.438 -13.259 1.00 34.97 90 LEU A O 1
ATOM 723 N N . PRO A 1 91 ? -25.534 -2.084 -12.419 1.00 28.12 91 PRO A N 1
ATOM 724 C CA . PRO A 1 91 ? -25.473 -1.565 -11.048 1.00 28.12 91 PRO A CA 1
ATOM 725 C C . PRO A 1 91 ? -24.577 -0.315 -10.921 1.00 28.12 91 PRO A C 1
ATOM 727 O O . PRO A 1 91 ? -23.738 -0.067 -11.796 1.00 28.12 91 PRO A O 1
ATOM 730 N N . PRO A 1 92 ? -24.703 0.451 -9.818 1.00 28.41 92 PRO A N 1
ATOM 731 C CA . PRO A 1 92 ? -24.011 1.721 -9.635 1.00 28.41 92 PRO A CA 1
ATOM 732 C C . PRO A 1 92 ? -22.500 1.504 -9.485 1.00 28.41 92 PRO A C 1
ATOM 734 O O . PRO A 1 92 ? -22.056 0.704 -8.666 1.00 28.41 92 PRO A O 1
ATOM 737 N N . GLY A 1 93 ? -21.715 2.218 -10.296 1.00 31.80 93 GLY A N 1
ATOM 738 C CA . GLY A 1 93 ? -20.246 2.192 -10.273 1.00 31.80 93 GLY A CA 1
ATOM 739 C C . GLY A 1 93 ? -19.587 2.160 -11.655 1.00 31.80 93 GLY A C 1
ATOM 740 O O . GLY A 1 93 ? -18.436 2.561 -11.786 1.00 31.80 93 GLY A O 1
ATOM 741 N N . LEU A 1 94 ? -20.313 1.750 -12.703 1.00 33.09 94 LEU A N 1
ATOM 742 C CA . LEU A 1 94 ? -19.773 1.673 -14.072 1.00 33.09 94 LEU A CA 1
ATOM 743 C C . LEU A 1 94 ? -20.293 2.763 -15.028 1.00 33.09 94 LEU A C 1
ATOM 745 O O . LEU A 1 94 ? -19.742 2.928 -16.115 1.00 33.09 94 LEU A O 1
ATOM 749 N N . GLY A 1 95 ? -21.322 3.525 -14.634 1.00 28.97 95 GLY A N 1
ATOM 750 C CA . GLY A 1 95 ? -21.929 4.585 -15.460 1.00 28.97 95 GLY A CA 1
ATOM 751 C C . GLY A 1 95 ? -21.003 5.768 -15.771 1.00 28.97 95 GLY A C 1
ATOM 752 O O . GLY A 1 95 ? -21.273 6.549 -16.675 1.00 28.97 95 GLY A O 1
ATOM 753 N N . LEU A 1 96 ? -19.868 5.870 -15.076 1.00 33.19 96 LEU A N 1
ATOM 754 C CA . LEU A 1 96 ? -18.953 7.003 -15.176 1.00 33.19 96 LEU A CA 1
ATOM 755 C C . LEU A 1 96 ? -17.729 6.774 -16.074 1.00 33.19 96 LEU A C 1
ATOM 757 O O . LEU A 1 96 ? -16.855 7.631 -16.154 1.00 33.19 96 LEU A O 1
ATOM 761 N N . PHE A 1 97 ? -17.655 5.639 -16.771 1.00 29.34 97 PHE A N 1
ATOM 762 C CA . PHE A 1 97 ? -16.503 5.279 -17.607 1.00 29.34 97 PHE A CA 1
ATOM 763 C C . PHE A 1 97 ? -16.393 6.097 -18.911 1.00 29.34 97 PHE A C 1
ATOM 765 O O . PHE A 1 97 ? -15.455 5.911 -19.679 1.00 29.34 97 PHE A O 1
ATOM 772 N N . LEU A 1 98 ? -17.340 7.003 -19.183 1.00 28.47 98 LEU A N 1
ATOM 773 C CA . LEU A 1 98 ? -17.365 7.800 -20.414 1.00 28.47 98 LEU A CA 1
ATOM 774 C C . LEU A 1 98 ? -17.263 9.319 -20.200 1.00 28.47 98 LEU A C 1
ATOM 776 O O . LEU A 1 98 ? -17.115 10.011 -21.199 1.00 28.47 98 LEU A O 1
ATOM 780 N N . GLN A 1 99 ? -17.238 9.834 -18.960 1.00 28.41 99 GLN A N 1
ATOM 781 C CA . GLN A 1 99 ? -17.064 11.266 -18.631 1.00 28.41 99 GLN A CA 1
ATOM 782 C C . GLN A 1 99 ? -15.638 11.806 -18.887 1.00 28.41 99 GLN A C 1
ATOM 784 O O . GLN A 1 99 ? -14.778 11.735 -18.023 1.00 28.41 99 GLN A O 1
ATOM 789 N N . MET A 1 100 ? -15.368 12.412 -20.046 1.00 24.28 100 MET A N 1
ATOM 790 C CA . MET A 1 100 ? -14.313 13.414 -20.231 1.00 24.28 100 MET A CA 1
ATOM 791 C C . MET A 1 100 ? -14.989 14.712 -20.692 1.00 24.28 100 MET A C 1
ATOM 793 O O . MET A 1 100 ? -15.741 14.655 -21.648 1.00 24.28 100 MET A O 1
ATOM 797 N N . ARG A 1 101 ? -14.755 15.880 -20.078 1.00 24.47 101 ARG A N 1
ATOM 798 C CA . ARG A 1 101 ? -15.395 17.155 -20.482 1.00 24.47 101 ARG A CA 1
ATOM 799 C C . ARG A 1 101 ? -14.730 17.826 -21.705 1.00 24.47 101 ARG A C 1
ATOM 801 O O . ARG A 1 101 ? -13.521 17.678 -21.884 1.00 24.47 101 ARG A O 1
ATOM 808 N N . PRO A 1 102 ? -15.480 18.600 -22.523 1.00 24.22 102 PRO A N 1
ATOM 809 C CA . PRO A 1 102 ? -14.955 19.386 -23.636 1.00 24.22 102 PRO A CA 1
ATOM 810 C C . PRO A 1 102 ? -13.976 20.448 -23.133 1.00 24.22 102 PRO A C 1
ATOM 812 O O . PRO A 1 102 ? -14.228 21.136 -22.146 1.00 24.22 102 PRO A O 1
ATOM 815 N N . VAL A 1 103 ? -12.859 20.594 -23.841 1.00 23.89 103 VAL A N 1
ATOM 816 C CA . VAL A 1 103 ? -11.908 21.688 -23.636 1.00 23.89 103 VAL A CA 1
ATOM 817 C C . VAL A 1 103 ? -12.598 22.997 -24.037 1.00 23.89 103 VAL A C 1
ATOM 819 O O . VAL A 1 103 ? -12.960 23.163 -25.200 1.00 23.89 103 VAL A O 1
ATOM 822 N N . LEU A 1 104 ? -12.776 23.922 -23.090 1.00 22.47 104 LEU A N 1
ATOM 823 C CA . LEU A 1 104 ? -13.007 25.336 -23.392 1.00 22.47 104 LEU A CA 1
ATOM 824 C C . LEU A 1 104 ? -11.707 25.885 -23.992 1.00 22.47 104 LEU A C 1
ATOM 826 O O . LEU A 1 104 ? -10.722 26.076 -23.282 1.00 22.47 104 LEU A O 1
ATOM 830 N N . VAL A 1 105 ? -11.689 26.057 -25.311 1.00 24.77 105 VAL A N 1
ATOM 831 C CA . VAL A 1 105 ? -10.681 26.857 -26.011 1.00 24.77 105 VAL A CA 1
ATOM 832 C C . VAL A 1 105 ? -11.326 28.206 -26.289 1.00 24.77 105 VAL A C 1
ATOM 834 O O . VAL A 1 105 ? -12.468 28.254 -26.747 1.00 24.77 105 VAL A O 1
ATOM 837 N N . ASP A 1 106 ? -10.608 29.278 -25.969 1.00 25.72 106 ASP A N 1
ATOM 838 C CA . ASP A 1 106 ? -10.979 30.651 -26.301 1.00 25.72 106 ASP A CA 1
ATOM 839 C C . ASP A 1 106 ? -11.287 30.758 -27.804 1.00 25.72 106 ASP A C 1
ATOM 841 O O . ASP A 1 106 ? -10.466 30.400 -28.651 1.00 25.72 106 ASP A O 1
ATOM 845 N N . ALA A 1 107 ? -12.497 31.210 -28.130 1.00 26.39 107 ALA A N 1
ATOM 846 C CA . ALA A 1 107 ? -13.006 31.297 -29.495 1.00 26.39 107 ALA A CA 1
ATOM 847 C C . ALA A 1 107 ? -12.349 32.419 -30.327 1.00 26.39 107 ALA A C 1
ATOM 849 O O . ALA A 1 107 ? -12.725 32.607 -31.483 1.00 26.39 107 ALA A O 1
ATOM 850 N N . SER A 1 108 ? -11.394 33.164 -29.759 1.00 28.42 108 SER A N 1
ATOM 851 C CA . SER A 1 108 ? -10.752 34.314 -30.401 1.00 28.42 108 SER A CA 1
ATOM 852 C C . SER A 1 108 ? -9.345 34.066 -30.976 1.00 28.42 108 SER A C 1
ATOM 854 O O . SER A 1 108 ? -8.817 34.972 -31.618 1.00 28.42 108 SER A O 1
ATOM 856 N N . ASP A 1 109 ? -8.731 32.878 -30.821 1.00 29.89 109 ASP A N 1
ATOM 857 C CA . ASP A 1 109 ? -7.368 32.619 -31.339 1.00 29.89 109 ASP A CA 1
ATOM 858 C C . ASP A 1 109 ? -7.364 32.286 -32.854 1.00 29.89 109 ASP A C 1
ATOM 860 O O . ASP A 1 109 ? -7.794 31.195 -33.247 1.00 29.89 109 ASP A O 1
ATOM 864 N N . PRO A 1 110 ? -6.836 33.162 -33.736 1.00 30.30 110 PRO A N 1
ATOM 865 C CA . PRO A 1 110 ? -6.863 32.964 -35.186 1.00 30.30 110 PRO A CA 1
ATOM 866 C C . PRO A 1 110 ? -5.786 31.994 -35.711 1.00 30.30 110 PRO A C 1
ATOM 868 O O . PRO A 1 110 ? -5.690 31.789 -36.920 1.00 30.30 110 PRO A O 1
ATOM 871 N N . ARG A 1 111 ? -4.944 31.402 -34.847 1.00 32.69 111 ARG A N 1
ATOM 872 C CA . ARG A 1 111 ? -3.777 30.585 -35.253 1.00 32.69 111 ARG A CA 1
ATOM 873 C C . ARG A 1 111 ? -4.064 29.090 -35.436 1.00 32.69 111 ARG A C 1
ATOM 875 O O . ARG A 1 111 ? -3.131 28.326 -35.673 1.00 32.69 111 ARG A O 1
ATOM 882 N N . ILE A 1 112 ? -5.320 28.651 -35.332 1.00 28.83 112 ILE A N 1
ATOM 883 C CA . ILE A 1 112 ? -5.700 27.233 -35.458 1.00 28.83 112 ILE A CA 1
ATOM 884 C C . ILE A 1 112 ? -6.287 26.978 -36.860 1.00 28.83 112 ILE A C 1
ATOM 886 O O . ILE A 1 112 ? -7.398 27.431 -37.139 1.00 28.83 112 ILE A O 1
ATOM 890 N N . PRO A 1 113 ? -5.595 26.246 -37.760 1.00 24.28 113 PRO A N 1
ATOM 891 C CA . PRO A 1 113 ? -6.119 25.944 -39.088 1.00 24.28 113 PRO A CA 1
ATOM 892 C C . PRO A 1 113 ? -7.327 25.005 -38.998 1.00 24.28 113 PRO A C 1
ATOM 894 O O . PRO A 1 113 ? -7.306 23.997 -38.283 1.00 24.28 113 PRO A O 1
ATOM 897 N N . TRP A 1 114 ? -8.370 25.318 -39.765 1.00 25.89 114 TRP A N 1
ATOM 898 C CA . TRP A 1 114 ? -9.555 24.484 -39.940 1.00 25.89 114 TRP A CA 1
ATOM 899 C C . TRP A 1 114 ? -9.152 23.102 -40.485 1.00 25.89 114 TRP A C 1
ATOM 901 O O . TRP A 1 114 ? -8.743 22.989 -41.637 1.00 25.89 114 TRP A O 1
ATOM 911 N N . GLY A 1 115 ? -9.256 22.052 -39.658 1.00 30.02 115 GLY A N 1
ATOM 912 C CA . GLY A 1 115 ? -9.063 20.654 -40.089 1.00 30.02 115 GLY A CA 1
ATOM 913 C C . GLY A 1 115 ? -8.148 19.763 -39.235 1.00 30.02 115 GLY A C 1
ATOM 914 O O . GLY A 1 115 ? -8.004 18.584 -39.550 1.00 30.02 115 GLY A O 1
ATOM 915 N N . SER A 1 116 ? -7.559 20.256 -38.144 1.00 25.00 116 SER A N 1
ATOM 916 C CA . SER A 1 116 ? -6.422 19.572 -37.501 1.00 25.00 116 SER A CA 1
ATOM 917 C C . SER A 1 116 ? -6.711 18.890 -36.156 1.00 25.00 116 SER A C 1
ATOM 919 O O . SER A 1 116 ? -5.956 19.111 -35.223 1.00 25.00 116 SER A O 1
ATOM 921 N N . PHE A 1 117 ? -7.735 18.033 -36.021 1.00 25.16 117 PHE A N 1
ATOM 922 C CA . PHE A 1 117 ? -7.790 17.045 -34.919 1.00 25.16 117 PHE A CA 1
ATOM 923 C C . PHE A 1 117 ? -8.588 15.781 -35.306 1.00 25.16 117 PHE A C 1
ATOM 925 O O . PHE A 1 117 ? -9.700 15.905 -35.821 1.00 25.16 117 PHE A O 1
ATOM 932 N N . PRO A 1 118 ? -8.089 14.556 -35.027 1.00 23.52 118 PRO A N 1
ATOM 933 C CA . PRO A 1 118 ? -8.940 13.368 -34.984 1.00 23.52 118 PRO A CA 1
ATOM 934 C C . PRO A 1 118 ? -9.983 13.543 -33.871 1.00 23.52 118 PRO A C 1
ATOM 936 O O . PRO A 1 118 ? -9.667 14.011 -32.781 1.00 23.52 118 PRO A O 1
ATOM 939 N N . ILE A 1 119 ? -11.246 13.247 -34.170 1.00 24.81 119 ILE A N 1
ATOM 940 C CA . ILE A 1 119 ? -12.384 13.502 -33.280 1.00 24.81 119 ILE A CA 1
ATOM 941 C C . ILE A 1 119 ? -12.343 12.493 -32.126 1.00 24.81 119 ILE A C 1
ATOM 943 O O . ILE A 1 119 ? -12.563 11.301 -32.324 1.00 24.81 119 ILE A O 1
ATOM 947 N N . TRP A 1 120 ? -12.043 12.991 -30.927 1.00 24.16 120 TRP A N 1
ATOM 948 C CA . TRP A 1 120 ? -11.994 12.227 -29.682 1.00 24.16 120 TRP A CA 1
ATOM 949 C C . TRP A 1 120 ? -13.349 12.220 -28.960 1.00 24.16 120 TRP A C 1
ATOM 951 O O . TRP A 1 120 ? -14.019 13.249 -28.839 1.00 24.16 120 TRP A O 1
ATOM 961 N N . PHE A 1 121 ? -13.701 11.030 -28.469 1.00 24.12 121 PHE A N 1
ATOM 962 C CA . PHE A 1 121 ? -14.801 10.693 -27.564 1.00 24.12 121 PHE A CA 1
ATOM 963 C C . PHE A 1 121 ? -14.601 11.338 -26.209 1.00 24.12 121 PHE A C 1
ATOM 965 O O . PHE A 1 121 ? -13.606 11.021 -25.574 1.00 24.12 121 PHE A O 1
ATOM 972 N N . ILE A 1 122 ? -15.522 12.185 -25.750 1.00 27.20 122 ILE A N 1
ATOM 973 C CA . ILE A 1 122 ? -15.371 12.880 -24.472 1.00 27.20 122 ILE A CA 1
ATOM 974 C C . ILE A 1 122 ? -16.772 13.242 -23.909 1.00 27.20 122 ILE A C 1
ATOM 976 O O . ILE A 1 122 ? -17.477 14.111 -24.416 1.00 27.20 122 ILE A O 1
ATOM 980 N N . SER A 1 123 ? -17.165 12.487 -22.880 1.00 29.02 123 SER A N 1
ATOM 981 C CA . SER A 1 123 ? -18.170 12.709 -21.825 1.00 29.02 123 SER A CA 1
ATOM 982 C C . SER A 1 123 ? -18.495 14.041 -21.147 1.00 29.02 123 SER A C 1
ATOM 984 O O . SER A 1 123 ? -17.809 14.450 -20.211 1.00 29.02 123 SER A O 1
ATOM 986 N N . VAL A 1 124 ? -19.701 14.567 -21.331 1.00 26.70 124 VAL A N 1
ATOM 987 C CA . VAL A 1 124 ? -20.358 15.158 -20.158 1.00 26.70 124 VAL A CA 1
ATOM 988 C C . VAL A 1 124 ? -21.818 14.796 -20.078 1.00 26.70 124 VAL A C 1
ATOM 990 O O . VAL A 1 124 ? -22.538 14.707 -21.065 1.00 26.70 124 VAL A O 1
ATOM 993 N N . THR A 1 125 ? -22.176 14.497 -18.845 1.00 32.75 125 THR A N 1
ATOM 994 C CA . THR A 1 125 ? -23.462 14.052 -18.365 1.00 32.75 125 THR A CA 1
ATOM 995 C C . THR A 1 125 ? -24.413 15.194 -18.066 1.00 32.75 125 THR A C 1
ATOM 997 O O . THR A 1 125 ? -24.004 16.184 -17.460 1.00 32.75 125 THR A O 1
ATOM 1000 N N . ASP A 1 126 ? -25.697 14.912 -18.271 1.00 30.11 126 ASP A N 1
ATOM 1001 C CA . ASP A 1 126 ? -26.833 15.512 -17.554 1.00 30.11 126 ASP A CA 1
ATOM 1002 C C . ASP A 1 126 ? -27.123 14.815 -16.201 1.00 30.11 126 ASP A C 1
ATOM 1004 O O . ASP A 1 126 ? -28.217 14.873 -15.649 1.00 30.11 126 ASP A O 1
ATOM 1008 N N . GLU A 1 127 ? -26.111 14.203 -15.593 1.00 34.56 127 GLU A N 1
ATOM 1009 C CA . GLU A 1 127 ? -26.151 13.649 -14.228 1.00 34.56 127 GLU A CA 1
ATOM 1010 C C . GLU A 1 127 ? -25.545 14.606 -13.198 1.00 34.56 127 GLU A C 1
ATOM 1012 O O . GLU A 1 127 ? -25.510 14.292 -12.016 1.00 34.56 127 GLU A O 1
ATOM 1017 N N . LEU A 1 128 ? -25.179 15.827 -13.605 1.00 30.67 128 LEU A N 1
ATOM 1018 C CA . LEU A 1 128 ? -25.147 16.957 -12.675 1.00 30.67 128 LEU A CA 1
ATOM 1019 C C . LEU A 1 128 ? -26.565 17.526 -12.480 1.00 30.67 128 LEU A C 1
ATOM 1021 O O . LEU A 1 128 ? -26.905 17.944 -11.385 1.00 30.67 128 LEU A O 1
ATOM 1025 N N . VAL A 1 129 ? -27.433 17.457 -13.499 1.00 31.30 129 VAL A N 1
ATOM 1026 C CA . VAL A 1 129 ? -28.818 17.963 -13.439 1.00 31.30 129 VAL A CA 1
ATOM 1027 C C . VAL A 1 129 ? -29.746 16.990 -12.695 1.00 31.30 129 VAL A C 1
ATOM 1029 O O . VAL A 1 129 ? -30.605 17.430 -11.935 1.00 31.30 129 VAL A O 1
ATOM 1032 N N . SER A 1 130 ? -29.516 15.675 -12.797 1.00 30.28 130 SER A N 1
ATOM 1033 C CA . SER A 1 130 ? -30.213 14.674 -11.964 1.00 30.28 130 SER A CA 1
ATOM 1034 C C . SER A 1 130 ? -29.703 14.624 -10.513 1.00 30.28 130 SER A C 1
ATOM 1036 O O . SER A 1 130 ? -30.493 14.394 -9.603 1.00 30.28 130 SER A O 1
ATOM 1038 N N . PHE A 1 131 ? -28.413 14.897 -10.271 1.00 32.03 131 PHE A N 1
ATOM 1039 C CA . PHE A 1 131 ? -27.842 15.009 -8.918 1.00 32.03 131 PHE A CA 1
ATOM 1040 C C . PHE A 1 131 ? -28.295 16.301 -8.206 1.00 32.03 131 PHE A C 1
ATOM 1042 O O . PHE A 1 131 ? -28.558 16.294 -7.005 1.00 32.03 131 PHE A O 1
ATOM 1049 N N . ILE A 1 132 ? -28.499 17.389 -8.962 1.00 29.66 132 ILE A N 1
ATOM 1050 C CA . ILE A 1 132 ? -29.141 18.633 -8.495 1.00 29.66 132 ILE A CA 1
ATOM 1051 C C . ILE A 1 132 ? -30.666 18.458 -8.318 1.00 29.66 132 ILE A C 1
ATOM 1053 O O . ILE A 1 132 ? -31.273 19.122 -7.479 1.00 29.66 132 ILE A O 1
ATOM 1057 N N . GLY A 1 133 ? -31.297 17.534 -9.051 1.00 31.52 133 GLY A N 1
ATOM 1058 C CA . GLY A 1 133 ? -32.728 17.237 -8.941 1.00 31.52 133 GLY A CA 1
ATOM 1059 C C . GLY A 1 133 ? -33.130 16.503 -7.655 1.00 31.52 133 GLY A C 1
ATOM 1060 O O . GLY A 1 133 ? -34.180 16.810 -7.084 1.00 31.52 133 GLY A O 1
ATOM 1061 N N . GLU A 1 134 ? -32.295 15.580 -7.167 1.00 31.91 134 GLU A N 1
ATOM 1062 C CA . GLU A 1 134 ? -32.587 14.769 -5.971 1.00 31.91 134 GLU A CA 1
ATOM 1063 C C . GLU A 1 134 ? -32.032 15.340 -4.656 1.00 31.91 134 GLU A C 1
ATOM 1065 O O . GLU A 1 134 ? -32.570 15.026 -3.596 1.00 31.91 134 GLU A O 1
ATOM 1070 N N . TYR A 1 135 ? -31.099 16.304 -4.687 1.00 30.09 135 TYR A N 1
ATOM 1071 C CA . TYR A 1 135 ? -30.777 17.140 -3.513 1.00 30.09 135 TYR A CA 1
ATOM 1072 C C . TYR A 1 135 ? -31.806 18.254 -3.241 1.00 30.09 135 TYR A C 1
ATOM 1074 O O . TYR A 1 135 ? -31.556 19.206 -2.498 1.00 30.09 135 TYR A O 1
ATOM 1082 N N . LYS A 1 136 ? -33.047 18.058 -3.706 1.00 31.11 136 LYS A N 1
ATOM 1083 C CA . LYS A 1 136 ? -34.252 18.537 -3.014 1.00 31.11 136 LYS A CA 1
ATOM 1084 C C . LYS A 1 136 ? -34.493 17.768 -1.704 1.00 31.11 136 LYS A C 1
ATOM 1086 O O . LYS A 1 136 ? -35.569 17.230 -1.473 1.00 31.11 136 LYS A O 1
ATOM 1091 N N . ALA A 1 137 ? -33.518 17.787 -0.808 1.00 30.84 137 ALA A N 1
ATOM 1092 C CA . ALA A 1 137 ? -33.712 17.639 0.630 1.00 30.84 137 ALA A CA 1
ATOM 1093 C C . ALA A 1 137 ? -32.420 18.142 1.279 1.00 30.84 137 ALA A C 1
ATOM 1095 O O . ALA A 1 137 ? -31.413 17.454 1.307 1.00 30.84 137 ALA A O 1
ATOM 1096 N N . LEU A 1 138 ? -32.359 19.407 1.675 1.00 27.31 138 LEU A N 1
ATOM 1097 C CA . LEU A 1 138 ? -32.752 19.787 3.029 1.00 27.31 138 LEU A CA 1
ATOM 1098 C C . LEU A 1 138 ? -33.501 21.127 3.022 1.00 27.31 138 LEU A C 1
ATOM 1100 O O . LEU A 1 138 ? -33.045 22.131 3.560 1.00 27.31 138 LEU A O 1
ATOM 1104 N N . ALA A 1 139 ? -34.696 21.137 2.438 1.00 29.11 139 ALA A N 1
ATOM 1105 C CA . ALA A 1 139 ? -35.716 22.102 2.822 1.00 29.11 139 ALA A CA 1
ATOM 1106 C C . ALA A 1 139 ? -36.619 21.413 3.849 1.00 29.11 139 ALA A C 1
ATOM 1108 O O . ALA A 1 139 ? -37.466 20.593 3.495 1.00 29.11 139 ALA A O 1
ATOM 1109 N N . HIS A 1 140 ? -36.408 21.723 5.130 1.00 30.61 140 HIS A N 1
ATOM 1110 C CA . HIS A 1 140 ? -37.338 21.373 6.202 1.00 30.61 140 HIS A CA 1
ATOM 1111 C C . HIS A 1 140 ? -38.763 21.779 5.775 1.00 30.61 140 HIS A C 1
ATOM 1113 O O . HIS A 1 140 ? -38.943 22.798 5.103 1.00 30.61 140 HIS A O 1
ATOM 1119 N N . SER A 1 141 ? -39.781 20.999 6.141 1.00 31.55 141 SER A N 1
ATOM 1120 C CA . SER A 1 141 ? -41.181 21.166 5.695 1.00 31.55 141 SER A CA 1
ATOM 1121 C C . SER A 1 141 ? -41.751 22.586 5.876 1.00 31.55 141 SER A C 1
ATOM 1123 O O . SER A 1 141 ? -42.652 22.991 5.141 1.00 31.55 141 SER A O 1
ATOM 1125 N N . SER A 1 142 ? -41.174 23.383 6.780 1.00 33.25 142 SER A N 1
ATOM 1126 C CA . SER A 1 142 ? -41.495 24.798 7.002 1.00 33.25 142 SER A CA 1
ATOM 1127 C C . SER A 1 142 ? -41.131 25.731 5.834 1.00 33.25 142 SER A C 1
ATOM 1129 O O . SER A 1 142 ? -41.791 26.753 5.654 1.00 33.25 142 SER A O 1
ATOM 1131 N N . LEU A 1 143 ? -40.132 25.396 5.008 1.00 35.44 143 LEU A N 1
ATOM 1132 C CA . LEU A 1 143 ? -39.684 26.222 3.877 1.00 35.44 143 LEU A CA 1
ATOM 1133 C C . LEU A 1 143 ? -40.552 26.007 2.623 1.00 35.44 143 LEU A C 1
ATOM 1135 O O . LEU A 1 143 ? -40.853 26.951 1.896 1.00 35.44 143 LEU A O 1
ATOM 1139 N N . LYS A 1 144 ? -41.032 24.773 2.417 1.00 36.94 144 LYS A N 1
ATOM 1140 C CA . LYS A 1 144 ? -41.884 24.383 1.278 1.00 36.94 144 LYS A CA 1
ATOM 1141 C C . LYS A 1 144 ? -43.255 25.078 1.304 1.00 36.94 144 LYS A C 1
ATOM 1143 O O . LYS A 1 144 ? -43.801 25.386 0.250 1.00 36.94 144 LYS A O 1
ATOM 1148 N N . ASN A 1 145 ? -43.777 25.380 2.498 1.00 39.81 145 ASN A N 1
ATOM 1149 C CA . ASN A 1 145 ? -45.022 26.139 2.672 1.00 39.81 145 ASN A CA 1
ATOM 1150 C C . ASN A 1 145 ? -44.849 27.655 2.470 1.00 39.81 145 ASN A C 1
ATOM 1152 O O . ASN A 1 145 ? -45.812 28.317 2.100 1.00 39.81 145 ASN A O 1
ATOM 1156 N N . ARG A 1 146 ? -43.641 28.206 2.669 1.00 36.53 146 ARG A N 1
ATOM 1157 C CA . ARG A 1 146 ? -43.361 29.646 2.487 1.00 36.53 146 ARG A CA 1
ATOM 1158 C C . ARG A 1 146 ? -43.052 30.042 1.039 1.00 36.53 146 ARG A C 1
ATOM 1160 O O . ARG A 1 146 ? -43.136 31.221 0.726 1.00 36.53 146 ARG A O 1
ATOM 1167 N N . LEU A 1 147 ? -42.710 29.086 0.171 1.00 35.94 147 LEU A N 1
ATOM 1168 C CA . LEU A 1 147 ? -42.290 29.322 -1.223 1.00 35.94 147 LEU A CA 1
ATOM 1169 C C . LEU A 1 147 ? -43.317 28.840 -2.264 1.00 35.94 147 LEU A C 1
ATOM 1171 O O . LEU A 1 147 ? -43.007 28.689 -3.445 1.00 35.94 147 LEU A O 1
ATOM 1175 N N . LYS A 1 148 ? -44.555 28.573 -1.841 1.00 34.78 148 LYS A N 1
ATOM 1176 C CA . LYS A 1 148 ? -45.626 28.131 -2.737 1.00 34.78 148 LYS A CA 1
ATOM 1177 C C . LYS A 1 148 ? -46.097 29.323 -3.585 1.00 34.78 148 LYS A C 1
ATOM 1179 O O . LYS A 1 148 ? -46.744 30.220 -3.059 1.00 34.78 148 LYS A O 1
ATOM 1184 N N . GLY A 1 149 ? -45.771 29.318 -4.879 1.00 35.59 149 GLY A N 1
ATOM 1185 C CA . GLY A 1 149 ? -46.206 30.340 -5.844 1.00 35.59 149 GLY A CA 1
ATOM 1186 C C . GLY A 1 149 ? -45.151 31.373 -6.250 1.00 35.59 149 GLY A C 1
ATOM 1187 O O . GLY A 1 149 ? -45.503 32.326 -6.936 1.00 35.59 149 GLY A O 1
ATOM 1188 N N . VAL A 1 150 ? -43.883 31.200 -5.861 1.00 28.23 150 VAL A N 1
ATOM 1189 C CA . VAL A 1 150 ? -42.789 32.078 -6.309 1.00 28.23 150 VAL A CA 1
ATOM 1190 C C . VAL A 1 150 ? -41.914 31.321 -7.307 1.00 28.23 150 VAL A C 1
ATOM 1192 O O . VAL A 1 150 ? -41.298 30.318 -6.948 1.00 28.23 150 VAL A O 1
ATOM 1195 N N . ASP A 1 151 ? -41.884 31.791 -8.553 1.00 28.45 151 ASP A N 1
ATOM 1196 C CA . ASP A 1 151 ? -40.991 31.286 -9.597 1.00 28.45 151 ASP A CA 1
ATOM 1197 C C . ASP A 1 151 ? -39.649 32.017 -9.452 1.00 28.45 151 ASP A C 1
ATOM 1199 O O . ASP A 1 151 ? -39.576 33.227 -9.671 1.00 28.45 151 ASP A O 1
ATOM 1203 N N . VAL A 1 152 ? -38.605 31.331 -8.972 1.00 28.73 152 VAL A N 1
ATOM 1204 C CA . VAL A 1 152 ? -37.293 31.957 -8.731 1.00 28.73 152 VAL A CA 1
ATOM 1205 C C . VAL A 1 152 ? -36.201 31.194 -9.464 1.00 28.73 152 VAL A C 1
ATOM 1207 O O . VAL A 1 152 ? -35.870 30.061 -9.113 1.00 28.73 152 VAL A O 1
ATOM 1210 N N . SER A 1 153 ? -35.608 31.848 -10.460 1.00 29.59 153 SER A N 1
ATOM 1211 C CA . SER A 1 153 ? -34.322 31.476 -11.043 1.00 29.59 153 SER A CA 1
ATOM 1212 C C . SER A 1 153 ? -33.213 32.178 -10.259 1.00 29.59 153 SER A C 1
ATOM 1214 O O . SER A 1 153 ? -33.052 33.390 -10.380 1.00 29.59 153 SER A O 1
ATOM 1216 N N . PHE A 1 154 ? -32.459 31.446 -9.443 1.00 28.55 154 PHE A N 1
ATOM 1217 C CA . PHE A 1 154 ? -31.307 32.021 -8.747 1.00 28.55 154 PHE A CA 1
ATOM 1218 C C . PHE A 1 154 ? -30.092 32.061 -9.673 1.00 28.55 154 PHE A C 1
ATOM 1220 O O . PHE A 1 154 ? -29.816 31.094 -10.384 1.00 28.55 154 PHE A O 1
ATOM 1227 N N . THR A 1 155 ? -29.339 33.157 -9.625 1.00 30.75 155 THR A N 1
ATOM 1228 C CA . THR A 1 155 ? -27.956 33.185 -10.125 1.00 30.75 155 THR A CA 1
ATOM 1229 C C . THR A 1 155 ? -26.995 32.828 -8.985 1.00 30.75 155 THR A C 1
ATOM 1231 O O . THR A 1 155 ? -27.309 33.064 -7.815 1.00 30.75 155 THR A O 1
ATOM 1234 N N . ASP A 1 156 ? -25.823 32.259 -9.297 1.00 36.44 156 ASP A N 1
ATOM 1235 C CA . ASP A 1 156 ? -24.847 31.734 -8.315 1.00 36.44 156 ASP A CA 1
ATOM 1236 C C . ASP A 1 156 ? -24.480 32.734 -7.196 1.00 36.44 156 ASP A C 1
ATOM 1238 O O . ASP A 1 156 ? -24.186 32.350 -6.063 1.00 36.44 156 ASP A O 1
ATOM 1242 N N . VAL A 1 157 ? -24.568 34.036 -7.485 1.00 34.91 157 VAL A N 1
ATOM 1243 C CA . VAL A 1 157 ? -24.278 35.133 -6.550 1.00 34.91 157 VAL A CA 1
ATOM 1244 C C . VAL A 1 157 ? -25.338 35.261 -5.442 1.00 34.91 157 VAL A C 1
ATOM 1246 O O . VAL A 1 157 ? -25.010 35.597 -4.302 1.00 34.91 157 VAL A O 1
ATOM 1249 N N . GLU A 1 158 ? -26.607 34.965 -5.731 1.00 36.31 158 GLU A N 1
ATOM 1250 C CA . GLU A 1 158 ? -27.702 35.059 -4.755 1.00 36.31 158 GLU A CA 1
ATOM 1251 C C . GLU A 1 158 ? -27.722 33.862 -3.797 1.00 36.31 158 GLU A C 1
ATOM 1253 O O . GLU A 1 158 ? -27.997 34.031 -2.607 1.00 36.31 158 GLU A O 1
ATOM 1258 N N . LEU A 1 159 ? -27.340 32.669 -4.270 1.00 36.59 159 LEU A N 1
ATOM 1259 C CA . LEU A 1 159 ? -27.286 31.452 -3.452 1.00 36.59 159 LEU A CA 1
ATOM 1260 C C . LEU A 1 159 ? -26.220 31.552 -2.345 1.00 36.59 159 LEU A C 1
ATOM 1262 O O . LEU A 1 159 ? -26.474 31.194 -1.192 1.00 36.59 159 LEU A O 1
ATOM 1266 N N . VAL A 1 160 ? -25.048 32.108 -2.680 1.00 36.12 160 VAL A N 1
ATOM 1267 C CA . VAL A 1 160 ? -23.941 32.381 -1.742 1.00 36.12 160 VAL A CA 1
ATOM 1268 C C . VAL A 1 160 ? -24.379 33.366 -0.654 1.00 36.12 160 VAL A C 1
ATOM 1270 O O . VAL A 1 160 ? -24.079 33.171 0.525 1.00 36.12 160 VAL A O 1
ATOM 1273 N N . ARG A 1 161 ? -25.133 34.406 -1.032 1.00 40.12 161 ARG A N 1
ATOM 1274 C CA . ARG A 1 161 ? -25.589 35.460 -0.116 1.00 40.12 161 ARG A CA 1
ATOM 1275 C C . ARG A 1 161 ? -26.687 34.982 0.839 1.00 40.12 161 ARG A C 1
ATOM 1277 O O . ARG A 1 161 ? -26.756 35.462 1.966 1.00 40.12 161 ARG A O 1
ATOM 1284 N N . VAL A 1 162 ? -27.516 34.031 0.403 1.00 40.25 162 VAL A N 1
ATOM 1285 C CA . VAL A 1 162 ? -28.617 33.452 1.194 1.00 40.25 162 VAL A CA 1
ATOM 1286 C C . VAL A 1 162 ? -28.137 32.340 2.136 1.00 40.25 162 VAL A C 1
ATOM 1288 O O . VAL A 1 162 ? -28.625 32.247 3.261 1.00 40.25 162 VAL A O 1
ATOM 1291 N N . LEU A 1 163 ? -27.184 31.501 1.713 1.00 37.72 163 LEU A N 1
ATOM 1292 C CA . LEU A 1 163 ? -26.770 30.308 2.468 1.00 37.72 163 LEU A CA 1
ATOM 1293 C C . LEU A 1 163 ? -25.457 30.469 3.245 1.00 37.72 163 LEU A C 1
ATOM 1295 O O . LEU A 1 163 ? -25.227 29.710 4.184 1.00 37.72 163 LEU A O 1
ATOM 1299 N N . GLY A 1 164 ? -24.631 31.472 2.927 1.00 37.72 164 GLY A N 1
ATOM 1300 C CA . GLY A 1 164 ? -23.318 31.697 3.551 1.00 37.72 164 GLY A CA 1
ATOM 1301 C C . GLY A 1 164 ? -23.329 31.980 5.063 1.00 37.72 164 GLY A C 1
ATOM 1302 O O . GLY A 1 164 ? -22.268 32.019 5.677 1.00 37.72 164 GLY A O 1
ATOM 1303 N N . GLY A 1 165 ? -24.508 32.154 5.673 1.00 37.22 165 GLY A N 1
ATOM 1304 C CA . GLY A 1 165 ? -24.689 32.329 7.121 1.00 37.22 165 GLY A CA 1
ATOM 1305 C C . GLY A 1 165 ? -25.498 31.226 7.820 1.00 37.22 165 GLY A C 1
ATOM 1306 O O . GLY A 1 165 ? -25.735 31.328 9.024 1.00 37.22 165 GLY A O 1
ATOM 1307 N N . VAL A 1 166 ? -25.953 30.184 7.110 1.00 35.78 166 VAL A N 1
ATOM 1308 C CA . VAL A 1 166 ? -26.812 29.132 7.682 1.00 35.78 166 VAL A CA 1
ATOM 1309 C C . VAL A 1 166 ? -25.961 28.002 8.263 1.00 35.78 166 VAL A C 1
ATOM 1311 O O . VAL A 1 166 ? -25.196 27.339 7.564 1.00 35.78 166 VAL A O 1
ATOM 1314 N N . LYS A 1 167 ? -26.117 27.745 9.566 1.00 28.66 167 LYS A N 1
ATOM 1315 C CA . LYS A 1 167 ? -25.385 26.701 10.300 1.00 28.66 167 LYS A CA 1
ATOM 1316 C C . LYS A 1 167 ? -25.631 25.322 9.657 1.00 28.66 167 LYS A C 1
ATOM 1318 O O . LYS A 1 167 ? -26.758 24.836 9.674 1.00 28.66 167 LYS A O 1
ATOM 1323 N N . GLY A 1 168 ? -24.585 24.701 9.103 1.00 29.06 168 GLY A N 1
ATOM 1324 C CA . GLY A 1 168 ? -24.645 23.380 8.453 1.00 29.06 168 GLY A CA 1
ATOM 1325 C C . GLY A 1 168 ? -24.583 23.385 6.919 1.00 29.06 168 GLY A C 1
ATOM 1326 O O . GLY A 1 168 ? -24.512 22.310 6.331 1.00 29.06 168 GLY A O 1
ATOM 1327 N N . PHE A 1 169 ? -24.552 24.554 6.271 1.00 30.34 169 PHE A N 1
ATOM 1328 C CA . PHE A 1 169 ? -24.305 24.683 4.831 1.00 30.34 169 PHE A CA 1
ATOM 1329 C C . PHE A 1 169 ? -22.936 25.321 4.578 1.00 30.34 169 PHE A C 1
ATOM 1331 O O . PHE A 1 169 ? -22.586 26.322 5.199 1.00 30.34 169 PHE A O 1
ATOM 1338 N N . ARG A 1 170 ? -22.160 24.743 3.654 1.00 34.03 170 ARG A N 1
ATOM 1339 C CA . ARG A 1 170 ? -20.901 25.312 3.157 1.00 34.03 170 ARG A CA 1
ATOM 1340 C C . ARG A 1 170 ? -20.993 25.436 1.642 1.00 34.03 170 ARG A C 1
ATOM 1342 O O . ARG A 1 170 ? -21.337 24.472 0.967 1.00 34.03 170 ARG A O 1
ATOM 1349 N N . VAL A 1 171 ? -20.708 26.626 1.128 1.00 35.97 171 VAL A N 1
ATOM 1350 C CA . VAL A 1 171 ? -20.608 26.881 -0.310 1.00 35.97 171 VAL A CA 1
ATOM 1351 C C . VAL A 1 171 ? -19.136 26.793 -0.687 1.00 35.97 171 VAL A C 1
ATOM 1353 O O . VAL A 1 171 ? -18.312 27.457 -0.063 1.00 35.97 171 VAL A O 1
ATOM 1356 N N . PHE A 1 172 ? -18.819 25.950 -1.666 1.00 34.03 172 PHE A N 1
ATOM 1357 C CA . PHE A 1 172 ? -17.463 25.789 -2.177 1.00 34.03 172 PHE A CA 1
ATOM 1358 C C . PHE A 1 172 ? -17.250 26.700 -3.382 1.00 34.03 172 PHE A C 1
ATOM 1360 O O . PHE A 1 172 ? -18.077 26.745 -4.292 1.00 34.03 172 PHE A O 1
ATOM 1367 N N . SER A 1 173 ? -16.121 27.396 -3.413 1.00 37.78 173 SER A N 1
ATOM 1368 C CA . SER A 1 173 ? -15.592 27.971 -4.650 1.00 37.78 173 SER A CA 1
ATOM 1369 C C . SER A 1 173 ? -15.249 26.865 -5.659 1.00 37.78 173 SER A C 1
ATOM 1371 O O . SER A 1 173 ? -15.051 25.705 -5.292 1.00 37.78 173 SER A O 1
ATOM 1373 N N . GLN A 1 174 ? -15.132 27.211 -6.945 1.00 39.47 174 GLN A N 1
ATOM 1374 C CA . GLN A 1 174 ? -14.721 26.265 -7.995 1.00 39.47 174 GLN A CA 1
ATOM 1375 C C . GLN A 1 174 ? -13.376 25.586 -7.669 1.00 39.47 174 GLN A C 1
ATOM 1377 O O . GLN A 1 174 ? -13.185 24.403 -7.967 1.00 39.47 174 GLN A O 1
ATOM 1382 N N . ASP A 1 175 ? -12.465 26.315 -7.020 1.00 39.53 175 ASP A N 1
ATOM 1383 C CA . ASP A 1 175 ? -11.165 25.810 -6.582 1.00 39.53 175 ASP A CA 1
ATOM 1384 C C . ASP A 1 175 ? -11.293 24.843 -5.401 1.00 39.53 175 ASP A C 1
ATOM 1386 O O . ASP A 1 175 ? -10.672 23.779 -5.420 1.00 39.53 175 ASP A O 1
ATOM 1390 N N . GLU A 1 176 ? -12.141 25.153 -4.413 1.00 40.41 176 GLU A N 1
ATOM 1391 C CA . GLU A 1 176 ? -12.429 24.239 -3.302 1.00 40.41 176 GLU A CA 1
ATOM 1392 C C . GLU A 1 176 ? -13.139 22.968 -3.782 1.00 40.41 176 GLU A C 1
ATOM 1394 O O . GLU A 1 176 ? -12.731 21.877 -3.398 1.00 40.41 176 GLU A O 1
ATOM 1399 N N . LEU A 1 177 ? -14.122 23.071 -4.684 1.00 41.62 177 LEU A N 1
ATOM 1400 C CA . LEU A 1 177 ? -14.790 21.910 -5.280 1.00 41.62 177 LEU A CA 1
ATOM 1401 C C . LEU A 1 177 ? -13.798 21.052 -6.075 1.00 41.62 177 LEU A C 1
ATOM 1403 O O . LEU A 1 177 ? -13.812 19.828 -5.996 1.00 41.62 177 LEU A O 1
ATOM 1407 N N . THR A 1 178 ? -12.896 21.682 -6.828 1.00 46.09 178 THR A N 1
ATOM 1408 C CA . THR A 1 178 ? -11.843 20.971 -7.563 1.00 46.09 178 THR A CA 1
ATOM 1409 C C . THR A 1 178 ? -10.865 20.277 -6.613 1.00 46.09 178 THR A C 1
ATOM 1411 O O . THR A 1 178 ? -10.397 19.177 -6.915 1.00 46.09 178 THR A O 1
ATOM 1414 N N . LEU A 1 179 ? -10.539 20.897 -5.476 1.00 46.97 179 LEU A N 1
ATOM 1415 C CA . LEU A 1 179 ? -9.694 20.305 -4.443 1.00 46.97 179 LEU A CA 1
ATOM 1416 C C . LEU A 1 179 ? -10.393 19.120 -3.766 1.00 46.97 179 LEU A C 1
ATOM 1418 O O . LEU A 1 179 ? -9.794 18.051 -3.679 1.00 46.97 179 LEU A O 1
ATOM 1422 N N . GLU A 1 180 ? -11.665 19.261 -3.393 1.00 44.25 180 GLU A N 1
ATOM 1423 C CA . GLU A 1 180 ? -12.467 18.176 -2.820 1.00 44.25 180 GLU A CA 1
ATOM 1424 C C . GLU A 1 180 ? -12.627 17.006 -3.794 1.00 44.25 180 GLU A C 1
ATOM 1426 O O . GLU A 1 180 ? -12.428 15.854 -3.417 1.00 44.25 180 GLU A O 1
ATOM 1431 N N . LEU A 1 181 ? -12.901 17.275 -5.074 1.00 45.16 181 LEU A N 1
ATOM 1432 C CA . LEU A 1 181 ? -12.988 16.239 -6.103 1.00 45.16 181 LEU A CA 1
ATOM 1433 C C . LEU A 1 181 ? -11.642 15.528 -6.310 1.00 45.16 181 LEU A C 1
ATOM 1435 O O . LEU A 1 181 ? -11.606 14.306 -6.455 1.00 45.16 181 LEU A O 1
ATOM 1439 N N . LYS A 1 182 ? -10.521 16.261 -6.285 1.00 53.44 182 LYS A N 1
ATOM 1440 C CA . LYS A 1 182 ? -9.179 15.657 -6.320 1.00 53.44 182 LYS A CA 1
ATOM 1441 C C . LYS A 1 182 ? -8.941 14.767 -5.103 1.00 53.44 182 LYS A C 1
ATOM 1443 O O . LYS A 1 182 ? -8.434 13.663 -5.275 1.00 53.44 182 LYS A O 1
ATOM 1448 N N . GLU A 1 183 ? -9.308 15.216 -3.906 1.00 52.16 183 GLU A N 1
ATOM 1449 C CA . GLU A 1 183 ? -9.178 14.429 -2.676 1.00 52.16 183 GLU A CA 1
ATOM 1450 C C . GLU A 1 183 ? -10.099 13.204 -2.630 1.00 52.16 183 GLU A C 1
ATOM 1452 O O . GLU A 1 183 ? -9.740 12.201 -2.007 1.00 52.16 183 GLU A O 1
ATOM 1457 N N . ALA A 1 184 ? -11.271 13.284 -3.264 1.00 48.38 184 ALA A N 1
ATOM 1458 C CA . ALA A 1 184 ? -12.260 12.215 -3.300 1.00 48.38 184 ALA A CA 1
ATOM 1459 C C . ALA A 1 184 ? -11.908 11.121 -4.316 1.00 48.38 184 ALA A C 1
ATOM 1461 O O . ALA A 1 184 ? -12.096 9.940 -4.029 1.00 48.38 184 ALA A O 1
ATOM 1462 N N . TYR A 1 185 ? -11.406 11.502 -5.496 1.00 54.75 185 TYR A N 1
ATOM 1463 C CA . TYR A 1 185 ? -11.227 10.570 -6.612 1.00 54.75 185 TYR A CA 1
ATOM 1464 C C . TYR A 1 185 ? -9.790 10.118 -6.843 1.00 54.75 185 TYR A C 1
ATOM 1466 O O . TYR A 1 185 ? -9.605 9.050 -7.419 1.00 54.75 185 TYR A O 1
ATOM 1474 N N . LEU A 1 186 ? -8.772 10.877 -6.424 1.00 65.50 186 LEU A N 1
ATOM 1475 C CA . LEU A 1 186 ? -7.386 10.438 -6.578 1.00 65.50 186 LEU A CA 1
ATOM 1476 C C . LEU A 1 186 ? -6.937 9.607 -5.371 1.00 65.50 186 LEU A C 1
ATOM 1478 O O . LEU A 1 186 ? -7.258 9.941 -4.228 1.00 65.50 186 LEU A O 1
ATOM 1482 N N . PRO A 1 187 ? -6.146 8.543 -5.591 1.00 65.88 187 PRO A N 1
ATOM 1483 C CA . PRO A 1 187 ? -5.626 7.734 -4.502 1.00 65.88 187 PRO A CA 1
ATOM 1484 C C . PRO A 1 187 ? -4.745 8.591 -3.586 1.00 65.88 187 PRO A C 1
ATOM 1486 O O . PRO A 1 187 ? -3.718 9.125 -4.011 1.00 65.88 187 PRO A O 1
ATOM 1489 N N . LYS A 1 188 ? -5.139 8.694 -2.309 1.00 68.38 188 LYS A N 1
ATOM 1490 C CA . LYS A 1 188 ? -4.353 9.380 -1.266 1.00 68.38 188 LYS A CA 1
ATOM 1491 C C . LYS A 1 188 ? -3.005 8.698 -1.035 1.00 68.38 188 LYS A C 1
ATOM 1493 O O . LYS A 1 188 ? -2.017 9.363 -0.739 1.00 68.38 188 LYS A O 1
ATOM 1498 N N . THR A 1 189 ? -2.956 7.380 -1.214 1.00 74.19 189 THR A N 1
ATOM 1499 C CA . THR A 1 189 ? -1.728 6.584 -1.219 1.00 74.19 189 THR A CA 1
ATOM 1500 C C . THR A 1 189 ? -1.688 5.660 -2.421 1.00 74.19 189 THR A C 1
ATOM 1502 O O . THR A 1 189 ? -2.697 5.084 -2.826 1.00 74.19 189 THR A O 1
ATOM 1505 N N . LEU A 1 190 ? -0.501 5.531 -3.012 1.00 86.44 190 LEU A N 1
ATOM 1506 C CA . LEU A 1 190 ? -0.315 4.721 -4.207 1.00 86.44 190 LEU A CA 1
ATOM 1507 C C . LEU A 1 190 ? -0.086 3.250 -3.842 1.00 86.44 190 LEU A C 1
ATOM 1509 O O . LEU A 1 190 ? 0.847 2.952 -3.087 1.00 86.44 190 LEU A O 1
ATOM 1513 N N . PRO A 1 191 ? -0.888 2.319 -4.386 1.00 86.62 191 PRO A N 1
ATOM 1514 C CA . PRO A 1 191 ? -0.644 0.897 -4.207 1.00 86.62 191 PRO A CA 1
ATOM 1515 C C . PRO A 1 191 ? 0.650 0.459 -4.906 1.00 86.62 191 PRO A C 1
ATOM 1517 O O . PRO A 1 191 ? 0.990 0.934 -5.988 1.00 86.62 191 PRO A O 1
ATOM 1520 N N . LYS A 1 192 ? 1.364 -0.499 -4.304 1.00 91.88 192 LYS A N 1
ATOM 1521 C CA . LYS A 1 192 ? 2.582 -1.092 -4.878 1.00 91.88 192 LYS A CA 1
ATOM 1522 C C . LYS A 1 192 ? 2.256 -2.394 -5.621 1.00 91.88 192 LYS A C 1
ATOM 1524 O O . LYS A 1 192 ? 2.429 -3.488 -5.077 1.00 91.88 192 LYS A O 1
ATOM 1529 N N . PHE A 1 193 ? 1.748 -2.289 -6.847 1.00 94.31 193 PHE A N 1
ATOM 1530 C CA . PHE A 1 193 ? 1.283 -3.438 -7.639 1.00 94.31 193 PHE A CA 1
ATOM 1531 C C . PHE A 1 193 ? 2.263 -3.934 -8.707 1.00 94.31 193 PHE A C 1
ATOM 1533 O O . PHE A 1 193 ? 2.073 -5.035 -9.220 1.00 94.31 193 PHE A O 1
ATOM 1540 N N . VAL A 1 194 ? 3.320 -3.183 -9.031 1.00 98.19 194 VAL A N 1
ATOM 1541 C CA . VAL A 1 194 ? 4.362 -3.646 -9.962 1.00 98.19 194 VAL A CA 1
ATOM 1542 C C . VAL A 1 194 ? 5.230 -4.698 -9.266 1.00 98.19 194 VAL A C 1
ATOM 1544 O O . VAL A 1 194 ? 5.873 -4.421 -8.248 1.00 98.19 194 VAL A O 1
ATOM 1547 N N . LYS A 1 195 ? 5.210 -5.918 -9.815 1.00 97.94 195 LYS A N 1
ATOM 1548 C CA . LYS A 1 195 ? 5.804 -7.150 -9.257 1.00 97.94 195 LYS A CA 1
ATOM 1549 C C . LYS A 1 195 ? 6.970 -7.688 -10.092 1.00 97.94 195 LYS A C 1
ATOM 1551 O O . LYS A 1 195 ? 7.695 -8.558 -9.617 1.00 97.94 195 LYS A O 1
ATOM 1556 N N . HIS A 1 196 ? 7.178 -7.169 -11.300 1.00 98.56 196 HIS A N 1
ATOM 1557 C CA . HIS A 1 196 ? 8.290 -7.550 -12.164 1.00 98.56 196 HIS A CA 1
ATOM 1558 C C . HIS A 1 196 ? 8.872 -6.327 -12.882 1.00 98.56 196 HIS A C 1
ATOM 1560 O O . HIS A 1 196 ? 8.194 -5.320 -13.057 1.00 98.56 196 HIS A O 1
ATOM 1566 N N . VAL A 1 197 ? 10.140 -6.404 -13.295 1.00 98.06 197 VAL A N 1
ATOM 1567 C CA . VAL A 1 197 ? 10.741 -5.365 -14.140 1.00 98.06 197 VAL A CA 1
ATOM 1568 C C . VAL A 1 197 ? 10.251 -5.574 -15.568 1.00 98.06 197 VAL A C 1
ATOM 1570 O O . VAL A 1 197 ? 10.398 -6.668 -16.102 1.00 98.06 197 VAL A O 1
ATOM 1573 N N . PHE A 1 198 ? 9.687 -4.552 -16.205 1.00 98.44 198 PHE A N 1
ATOM 1574 C CA . PHE A 1 198 ? 9.115 -4.711 -17.546 1.00 98.44 198 PHE A CA 1
ATOM 1575 C C . PHE A 1 198 ? 10.155 -4.963 -18.655 1.00 98.44 198 PHE A C 1
ATOM 1577 O O . PHE A 1 198 ? 9.775 -5.204 -19.790 1.00 98.44 198 PHE A O 1
ATOM 1584 N N . THR A 1 199 ? 11.460 -4.931 -18.364 1.00 98.44 199 THR A N 1
ATOM 1585 C CA . THR A 1 199 ? 12.524 -5.191 -19.343 1.00 98.44 199 THR A CA 1
ATOM 1586 C C . THR A 1 199 ? 13.801 -5.748 -18.697 1.00 98.44 199 THR A C 1
ATOM 1588 O O . THR A 1 199 ? 13.918 -5.842 -17.473 1.00 98.44 199 THR A O 1
ATOM 1591 N N . ASP A 1 200 ? 14.774 -6.133 -19.518 1.00 96.12 200 ASP A N 1
ATOM 1592 C CA . ASP A 1 200 ? 16.087 -6.604 -19.087 1.00 96.12 200 ASP A CA 1
ATOM 1593 C C . ASP A 1 200 ? 17.038 -5.435 -18.782 1.00 96.12 200 ASP A C 1
ATOM 1595 O O . ASP A 1 200 ? 17.649 -4.858 -19.681 1.00 96.12 200 ASP A O 1
ATOM 1599 N N . LEU A 1 201 ? 17.218 -5.123 -17.492 1.00 97.12 201 LEU A N 1
ATOM 1600 C CA . LEU A 1 201 ? 18.099 -4.037 -17.036 1.00 97.12 201 LEU A CA 1
ATOM 1601 C C . LEU A 1 201 ? 19.573 -4.217 -17.417 1.00 97.12 201 LEU A C 1
ATOM 1603 O O . LEU A 1 201 ? 20.327 -3.258 -17.305 1.00 97.12 201 LEU A O 1
ATOM 1607 N N . SER A 1 202 ? 20.019 -5.412 -17.823 1.00 96.12 202 SER A N 1
ATOM 1608 C CA . SER A 1 202 ? 21.393 -5.590 -18.313 1.00 96.12 202 SER A CA 1
ATOM 1609 C C . SER A 1 202 ? 21.649 -4.937 -19.661 1.00 96.12 202 SER A C 1
ATOM 1611 O O . SER A 1 202 ? 22.794 -4.619 -19.960 1.00 96.12 202 SER A O 1
ATOM 1613 N N . LYS A 1 203 ? 20.588 -4.662 -20.421 1.00 97.38 203 LYS A N 1
ATOM 1614 C CA . LYS A 1 203 ? 20.664 -4.024 -21.735 1.00 97.38 203 LYS A CA 1
ATOM 1615 C C . LYS A 1 203 ? 20.400 -2.522 -21.688 1.00 97.38 203 LYS A C 1
ATOM 1617 O O . LYS A 1 203 ? 20.474 -1.864 -22.722 1.00 97.38 203 LYS A O 1
ATOM 1622 N N . ILE A 1 204 ? 20.080 -1.978 -20.513 1.00 98.12 204 ILE A N 1
ATOM 1623 C CA . ILE A 1 204 ? 19.658 -0.588 -20.330 1.00 98.12 204 ILE A CA 1
ATOM 1624 C C . ILE A 1 204 ? 20.818 0.247 -19.800 1.00 98.12 204 ILE A C 1
ATOM 1626 O O . ILE A 1 204 ? 21.346 -0.023 -18.724 1.00 98.12 204 ILE A O 1
ATOM 1630 N N . HIS A 1 205 ? 21.163 1.296 -20.541 1.00 97.88 205 HIS A N 1
ATOM 1631 C CA . HIS A 1 205 ? 22.204 2.247 -20.177 1.00 97.88 205 HIS A CA 1
ATOM 1632 C C . HIS A 1 205 ? 21.673 3.362 -19.269 1.00 97.88 205 HIS A C 1
ATOM 1634 O O . HIS A 1 205 ? 22.322 3.725 -18.290 1.00 97.88 205 HIS A O 1
ATOM 1640 N N . ALA A 1 206 ? 20.498 3.920 -19.575 1.00 98.00 206 ALA A N 1
ATOM 1641 C CA . ALA A 1 206 ? 19.936 5.031 -18.810 1.00 98.00 206 ALA A CA 1
ATOM 1642 C C . ALA A 1 206 ? 18.405 5.011 -18.780 1.00 98.00 206 ALA A C 1
ATOM 1644 O O . ALA A 1 206 ? 17.759 4.474 -19.678 1.00 98.00 206 ALA A O 1
ATOM 1645 N N . ILE A 1 207 ? 17.833 5.630 -17.747 1.00 98.44 207 ILE A N 1
ATOM 1646 C CA . ILE A 1 207 ? 16.387 5.795 -17.573 1.00 98.44 207 ILE A CA 1
ATOM 1647 C C . ILE A 1 207 ? 16.084 7.279 -17.395 1.00 98.44 207 ILE A C 1
ATOM 1649 O O . ILE A 1 207 ? 16.752 7.948 -16.604 1.00 98.44 207 ILE A O 1
ATOM 1653 N N . SER A 1 208 ? 15.081 7.801 -18.094 1.00 98.19 208 SER A N 1
ATOM 1654 C CA . SER A 1 208 ? 14.639 9.175 -17.889 1.00 98.19 208 SER A CA 1
ATOM 1655 C C . SER A 1 208 ? 13.857 9.325 -16.581 1.00 98.19 208 SER A C 1
ATOM 1657 O O . SER A 1 208 ? 13.156 8.418 -16.112 1.00 98.19 208 SER A O 1
ATOM 1659 N N . LYS A 1 209 ? 13.926 10.514 -15.995 1.00 98.06 209 LYS A N 1
ATOM 1660 C CA . LYS A 1 209 ? 13.074 10.896 -14.873 1.00 98.06 209 LYS A CA 1
ATOM 1661 C C . LYS A 1 209 ? 11.614 11.029 -15.320 1.00 98.06 209 LYS A C 1
ATOM 1663 O O . LYS A 1 209 ? 11.328 11.430 -16.446 1.00 98.06 209 LYS A O 1
ATOM 1668 N N . PHE A 1 210 ? 10.683 10.755 -14.414 1.00 97.88 210 PHE A N 1
ATOM 1669 C CA . PHE A 1 210 ? 9.291 11.189 -14.550 1.00 97.88 210 PHE A CA 1
ATOM 1670 C C . PHE A 1 210 ? 9.245 12.722 -14.513 1.00 97.88 210 PHE A C 1
ATOM 1672 O O . PHE A 1 210 ? 9.958 13.308 -13.692 1.00 97.88 210 PHE A O 1
ATOM 1679 N N . ARG A 1 211 ? 8.414 13.362 -15.350 1.00 96.62 211 ARG A N 1
ATOM 1680 C CA . ARG A 1 211 ? 8.438 14.821 -15.612 1.00 96.62 211 ARG A CA 1
ATOM 1681 C C . ARG A 1 211 ? 9.750 15.307 -16.234 1.00 96.62 211 ARG A C 1
ATOM 1683 O O . ARG A 1 211 ? 10.218 16.411 -15.945 1.00 96.62 211 ARG A O 1
ATOM 1690 N N . SER A 1 212 ? 10.367 14.480 -17.069 1.00 95.88 212 SER A N 1
ATOM 1691 C CA . SER A 1 212 ? 11.525 14.885 -17.869 1.00 95.88 212 SER A CA 1
ATOM 1692 C C . SER A 1 212 ? 11.100 15.601 -19.148 1.00 95.88 212 SER A C 1
ATOM 1694 O O . SER A 1 212 ? 9.948 15.532 -19.578 1.00 95.88 212 SER A O 1
ATOM 1696 N N . CYS A 1 213 ? 12.071 16.242 -19.780 1.00 94.94 213 CYS A N 1
ATOM 1697 C CA . CYS A 1 213 ? 12.017 16.772 -21.133 1.00 94.94 213 CYS A CA 1
ATOM 1698 C C . CYS A 1 213 ? 12.516 15.755 -22.166 1.00 94.94 213 CYS A C 1
ATOM 1700 O O . CYS A 1 213 ? 12.832 16.114 -23.296 1.00 94.94 213 CYS A O 1
ATOM 1702 N N . ALA A 1 214 ? 12.621 14.480 -21.781 1.00 93.00 214 ALA A N 1
ATOM 1703 C CA . ALA A 1 214 ? 12.953 13.408 -22.702 1.00 93.00 214 ALA A CA 1
ATOM 1704 C C . ALA A 1 214 ? 11.784 13.148 -23.666 1.00 93.00 214 ALA A C 1
ATOM 1706 O O . ALA A 1 214 ? 10.614 13.162 -23.269 1.00 93.00 214 ALA A O 1
ATOM 1707 N N . GLY A 1 215 ? 12.120 12.888 -24.930 1.00 90.56 215 GLY A N 1
ATOM 1708 C CA . GLY A 1 215 ? 11.153 12.608 -25.987 1.00 90.56 215 GLY A CA 1
ATOM 1709 C C . GLY A 1 215 ? 10.261 13.812 -26.283 1.00 90.56 215 GLY A C 1
ATOM 1710 O O . GLY A 1 215 ? 10.742 14.853 -26.719 1.00 90.56 215 GLY A O 1
ATOM 1711 N N . HIS A 1 216 ? 8.958 13.656 -26.068 1.00 90.69 216 HIS A N 1
ATOM 1712 C CA . HIS A 1 216 ? 7.951 14.694 -26.290 1.00 90.69 216 HIS A CA 1
ATOM 1713 C C . HIS A 1 216 ? 7.039 14.872 -25.070 1.00 90.69 216 HIS A C 1
ATOM 1715 O O . HIS A 1 216 ? 7.055 14.062 -24.140 1.00 90.69 216 HIS A O 1
ATOM 1721 N N . GLU A 1 217 ? 6.197 15.913 -25.089 1.00 91.12 217 GLU A N 1
ATOM 1722 C CA . GLU A 1 217 ? 5.187 16.122 -24.048 1.00 91.12 217 GLU A CA 1
ATOM 1723 C C . GLU A 1 217 ? 4.269 14.897 -23.939 1.00 91.12 217 GLU A C 1
ATOM 1725 O O . GLU A 1 217 ? 3.694 14.440 -24.931 1.00 91.12 217 GLU A O 1
ATOM 1730 N N . TYR A 1 218 ? 4.099 14.400 -22.716 1.00 91.94 218 TYR A N 1
ATOM 1731 C CA . TYR A 1 218 ? 3.107 13.387 -22.388 1.00 91.94 218 TYR A CA 1
ATOM 1732 C C . TYR A 1 218 ? 2.371 13.830 -21.136 1.00 91.94 218 TYR A C 1
ATOM 1734 O O . TYR A 1 218 ? 2.878 13.700 -20.026 1.00 91.94 218 TYR A O 1
ATOM 1742 N N . ARG A 1 219 ? 1.208 14.438 -21.345 1.00 85.81 219 ARG A N 1
ATOM 1743 C CA . ARG A 1 219 ? 0.435 15.159 -20.332 1.00 85.81 219 ARG A CA 1
ATOM 1744 C C . ARG A 1 219 ? -0.763 14.353 -19.852 1.00 85.81 219 ARG A C 1
ATOM 1746 O O . ARG A 1 219 ? -1.224 13.459 -20.555 1.00 85.81 219 ARG A O 1
ATOM 1753 N N . ASP A 1 220 ? -1.309 14.746 -18.709 1.00 82.31 220 ASP A N 1
ATOM 1754 C CA . ASP A 1 220 ? -2.584 14.236 -18.210 1.00 82.31 220 ASP A CA 1
ATOM 1755 C C . ASP A 1 220 ? -3.616 15.358 -18.005 1.00 82.31 220 ASP A C 1
ATOM 1757 O O . ASP A 1 220 ? -3.458 16.481 -18.496 1.00 82.31 220 ASP A O 1
ATOM 1761 N N . ALA A 1 221 ? -4.715 15.055 -17.308 1.00 74.31 221 ALA A N 1
ATOM 1762 C CA . ALA A 1 221 ? -5.760 16.032 -17.006 1.00 74.31 221 ALA A CA 1
ATOM 1763 C C . ALA A 1 221 ? -5.331 17.114 -15.988 1.00 74.31 221 ALA A C 1
ATOM 1765 O O . ALA A 1 221 ? -6.036 18.108 -15.815 1.00 74.31 221 ALA A O 1
ATOM 1766 N N . PHE A 1 222 ? -4.193 16.944 -15.312 1.00 77.62 222 PHE A N 1
ATOM 1767 C CA . PHE A 1 222 ? -3.754 17.736 -14.160 1.00 77.62 222 PHE A CA 1
ATOM 1768 C C . PHE A 1 222 ? -2.430 18.472 -14.378 1.00 77.62 222 PHE A C 1
ATOM 1770 O O . PHE A 1 222 ? -2.144 19.436 -13.655 1.00 77.62 222 PHE A O 1
ATOM 1777 N N . GLU A 1 223 ? -1.607 18.006 -15.313 1.00 82.62 223 GLU A N 1
ATOM 1778 C CA . GLU A 1 223 ? -0.246 18.469 -15.538 1.00 82.62 223 GLU A CA 1
ATOM 1779 C C . GLU A 1 223 ? 0.117 18.465 -17.031 1.00 82.62 223 GLU A C 1
ATOM 1781 O O . GLU A 1 223 ? -0.202 17.533 -17.766 1.00 82.62 223 GLU A O 1
ATOM 1786 N N . ARG A 1 224 ? 0.793 19.535 -17.469 1.00 85.75 224 ARG A N 1
ATOM 1787 C CA . ARG A 1 224 ? 1.271 19.764 -18.842 1.00 85.75 224 ARG A CA 1
ATOM 1788 C C . ARG A 1 224 ? 2.718 20.266 -18.822 1.00 85.75 224 ARG A C 1
ATOM 1790 O O . ARG A 1 224 ? 3.217 20.650 -17.767 1.00 85.75 224 ARG A O 1
ATOM 1797 N N . GLY A 1 225 ? 3.366 20.304 -19.983 1.00 85.94 225 GLY A N 1
ATOM 1798 C CA . GLY A 1 225 ? 4.691 20.895 -20.185 1.00 85.94 225 GLY A CA 1
ATOM 1799 C C . GLY A 1 225 ? 5.875 19.974 -19.880 1.00 85.94 225 GLY A C 1
ATOM 1800 O O . GLY A 1 225 ? 7.005 20.449 -19.823 1.00 85.94 225 GLY A O 1
ATOM 1801 N N . SER A 1 226 ? 5.641 18.676 -19.669 1.00 93.38 226 SER A N 1
ATOM 1802 C CA . SER A 1 226 ? 6.688 17.663 -19.473 1.00 93.38 226 SER A CA 1
ATOM 1803 C C . SER A 1 226 ? 6.231 16.286 -19.974 1.00 93.38 226 SER A C 1
ATOM 1805 O O . SER A 1 226 ? 5.075 16.116 -20.372 1.00 93.38 226 SER A O 1
ATOM 1807 N N . SER A 1 227 ? 7.132 15.302 -19.989 1.00 95.38 227 SER A N 1
ATOM 1808 C CA . SER A 1 227 ? 6.773 13.901 -20.206 1.00 95.38 227 SER A CA 1
ATOM 1809 C C . SER A 1 227 ? 6.495 13.191 -18.882 1.00 95.38 227 SER A C 1
ATOM 1811 O O . SER A 1 227 ? 7.385 13.016 -18.045 1.00 95.38 227 SER A O 1
ATOM 1813 N N . LEU A 1 228 ? 5.260 12.723 -18.703 1.00 96.19 228 LEU A N 1
ATOM 1814 C CA . LEU A 1 228 ? 4.823 11.911 -17.565 1.00 96.19 228 LEU A CA 1
ATOM 1815 C C . LEU A 1 228 ? 5.048 10.404 -17.804 1.00 96.19 228 LEU A C 1
ATOM 1817 O O . LEU A 1 228 ? 4.260 9.564 -17.373 1.00 96.19 228 LEU A O 1
ATOM 1821 N N . LYS A 1 229 ? 6.146 10.062 -18.486 1.00 96.44 229 LYS A N 1
ATOM 1822 C CA . LYS A 1 229 ? 6.610 8.691 -18.740 1.00 96.44 229 LYS A CA 1
ATOM 1823 C C . LYS A 1 229 ? 8.015 8.463 -18.188 1.00 96.44 229 LYS A C 1
ATOM 1825 O O . LYS A 1 229 ? 8.697 9.403 -17.778 1.00 96.44 229 LYS A O 1
ATOM 1830 N N . HIS A 1 230 ? 8.467 7.213 -18.237 1.00 98.50 230 HIS A N 1
ATOM 1831 C CA . HIS A 1 230 ? 9.884 6.871 -18.149 1.00 98.50 230 HIS A CA 1
ATOM 1832 C C . HIS A 1 230 ? 10.366 6.267 -19.463 1.00 98.50 230 HIS A C 1
ATOM 1834 O O . HIS A 1 230 ? 9.882 5.208 -19.857 1.00 98.50 230 HIS A O 1
ATOM 1840 N N . TYR A 1 231 ? 11.362 6.896 -20.081 1.00 98.00 231 TYR A N 1
ATOM 1841 C CA . TYR A 1 231 ? 12.086 6.357 -21.226 1.00 98.00 231 TYR A CA 1
ATOM 1842 C C . TYR A 1 231 ? 13.256 5.508 -20.744 1.00 98.00 231 TYR A C 1
ATOM 1844 O O . TYR A 1 231 ? 13.956 5.860 -19.795 1.00 98.00 231 TYR A O 1
ATOM 1852 N N . TYR A 1 232 ? 13.469 4.381 -21.401 1.00 98.38 232 TYR A N 1
ATOM 1853 C CA . TYR A 1 232 ? 14.549 3.444 -21.158 1.00 98.38 232 TYR A CA 1
ATOM 1854 C C . TYR A 1 232 ? 15.433 3.444 -22.393 1.00 98.38 232 TYR A C 1
ATOM 1856 O O . TYR A 1 232 ? 15.009 3.018 -23.463 1.00 98.38 232 TYR A O 1
ATOM 1864 N N . LYS A 1 233 ? 16.663 3.932 -22.232 1.00 97.56 233 LYS A N 1
ATOM 1865 C CA . LYS A 1 233 ? 17.682 3.996 -23.278 1.00 97.56 233 LYS A CA 1
ATOM 1866 C C . LYS A 1 233 ? 18.582 2.762 -23.185 1.00 97.56 233 LYS A C 1
ATOM 1868 O O . LYS A 1 233 ? 19.340 2.654 -22.213 1.00 97.56 233 LYS A O 1
ATOM 1873 N N . PRO A 1 234 ? 18.527 1.838 -24.157 1.00 97.50 234 PRO A N 1
ATOM 1874 C CA . PRO A 1 234 ? 19.441 0.705 -24.224 1.00 97.50 234 PRO A CA 1
ATOM 1875 C C . PRO A 1 234 ? 20.890 1.132 -24.497 1.00 97.50 234 PRO A C 1
ATOM 1877 O O . PRO A 1 234 ? 21.146 2.271 -24.895 1.00 97.50 234 PRO A O 1
ATOM 1880 N N . TYR A 1 235 ? 21.842 0.217 -24.297 1.00 97.12 235 TYR A N 1
ATOM 1881 C CA . TYR A 1 235 ? 23.201 0.387 -24.825 1.00 97.12 235 TYR A CA 1
ATOM 1882 C C . TYR A 1 235 ? 23.187 0.485 -26.355 1.00 97.12 235 TYR A C 1
ATOM 1884 O O . TYR A 1 235 ? 22.309 -0.076 -27.013 1.00 97.12 235 TYR A O 1
ATOM 1892 N N . ASP A 1 236 ? 24.174 1.186 -26.919 1.00 96.06 236 ASP A N 1
ATOM 1893 C CA . ASP A 1 236 ? 24.216 1.489 -28.355 1.00 96.06 236 ASP A CA 1
ATOM 1894 C C . ASP A 1 236 ? 24.222 0.228 -29.238 1.00 96.06 236 ASP A C 1
ATOM 1896 O O . ASP A 1 236 ? 23.626 0.243 -30.310 1.00 96.06 236 ASP A O 1
ATOM 1900 N N . GLU A 1 237 ? 24.790 -0.883 -28.758 1.00 95.88 237 GLU A N 1
ATOM 1901 C CA . GLU A 1 237 ? 24.793 -2.189 -29.440 1.00 95.88 237 GLU A CA 1
ATOM 1902 C C . GLU A 1 237 ? 23.396 -2.802 -29.654 1.00 95.88 237 GLU A C 1
ATOM 1904 O O . GLU A 1 237 ? 23.231 -3.669 -30.509 1.00 95.88 237 GLU A O 1
ATOM 1909 N N . TYR A 1 238 ? 22.381 -2.355 -28.906 1.00 96.25 238 TYR A N 1
ATOM 1910 C CA . TYR A 1 238 ? 20.997 -2.824 -29.043 1.00 96.25 238 TYR A CA 1
ATOM 1911 C C . TYR A 1 238 ? 20.120 -1.896 -29.889 1.00 96.25 238 TYR A C 1
ATOM 1913 O O . TYR A 1 238 ? 18.951 -2.213 -30.131 1.00 96.25 238 TYR A O 1
ATOM 1921 N N . LYS A 1 239 ? 20.643 -0.751 -30.339 1.00 93.38 239 LYS A N 1
ATOM 1922 C CA . LYS A 1 239 ? 19.911 0.152 -31.236 1.00 93.38 239 LYS A CA 1
ATOM 1923 C C . LYS A 1 239 ? 19.657 -0.509 -32.587 1.00 93.38 239 LYS A C 1
ATOM 1925 O O . LYS A 1 239 ? 20.389 -1.401 -33.002 1.00 93.38 239 LYS A O 1
ATOM 1930 N N . ASN A 1 240 ? 18.624 -0.047 -33.290 1.00 93.62 240 ASN A N 1
ATOM 1931 C CA . ASN A 1 240 ? 18.204 -0.580 -34.589 1.00 93.62 240 ASN A CA 1
ATOM 1932 C C . ASN A 1 240 ? 17.825 -2.074 -34.586 1.00 93.62 240 ASN A C 1
ATOM 1934 O O . ASN A 1 240 ? 17.813 -2.711 -35.636 1.00 93.62 240 ASN A O 1
ATOM 1938 N N . THR A 1 241 ? 17.467 -2.628 -33.425 1.00 95.50 241 THR A N 1
ATOM 1939 C CA . THR A 1 241 ? 16.928 -3.992 -33.287 1.00 95.50 241 THR A CA 1
ATOM 1940 C C . THR A 1 241 ? 15.418 -3.953 -33.053 1.00 95.50 241 THR A C 1
ATOM 1942 O O . THR A 1 241 ? 14.883 -2.916 -32.677 1.00 95.50 241 THR A O 1
ATOM 1945 N N . LYS A 1 242 ? 14.702 -5.064 -33.261 1.00 94.94 242 LYS A N 1
ATOM 1946 C CA . LYS A 1 242 ? 13.267 -5.162 -32.908 1.00 94.94 242 LYS A CA 1
ATOM 1947 C C . LYS A 1 242 ? 12.897 -6.423 -32.129 1.00 94.94 242 LYS A C 1
ATOM 1949 O O . LYS A 1 242 ? 11.725 -6.677 -31.882 1.00 94.94 242 LYS A O 1
ATOM 1954 N N . ASP A 1 243 ? 13.883 -7.243 -31.794 1.00 95.75 243 ASP A N 1
ATOM 1955 C CA . ASP A 1 243 ? 13.727 -8.621 -31.319 1.00 95.75 243 ASP A CA 1
ATOM 1956 C C . ASP A 1 243 ? 14.833 -9.035 -30.325 1.00 95.75 243 ASP A C 1
ATOM 1958 O O . ASP A 1 243 ? 15.035 -10.216 -30.046 1.00 95.75 243 ASP A O 1
ATOM 1962 N N . VAL A 1 244 ? 15.546 -8.059 -29.742 1.00 97.19 244 VAL A N 1
ATOM 1963 C CA . VAL A 1 244 ? 16.684 -8.317 -28.838 1.00 97.19 244 VAL A CA 1
ATOM 1964 C C . VAL A 1 244 ? 16.405 -7.907 -27.391 1.00 97.19 244 VAL A C 1
ATOM 1966 O O . VAL A 1 244 ? 16.691 -8.672 -26.459 1.00 97.19 244 VAL A O 1
ATOM 1969 N N . VAL A 1 245 ? 15.868 -6.708 -27.158 1.00 98.19 245 VAL A N 1
ATOM 1970 C CA . VAL A 1 245 ? 15.573 -6.207 -25.803 1.00 98.19 245 VAL A CA 1
ATOM 1971 C C . VAL A 1 245 ? 14.180 -6.669 -25.398 1.00 98.19 245 VAL A C 1
ATOM 1973 O O . VAL A 1 245 ? 13.186 -6.184 -25.924 1.00 98.19 245 VAL A O 1
ATOM 1976 N N . LYS A 1 246 ? 14.099 -7.639 -24.483 1.00 98.62 246 LYS A N 1
ATOM 1977 C CA . LYS A 1 246 ? 12.828 -8.259 -24.079 1.00 98.62 246 LYS A CA 1
ATOM 1978 C C . LYS A 1 246 ? 11.961 -7.299 -23.267 1.00 98.62 246 LYS A C 1
ATOM 1980 O O . LYS A 1 246 ? 12.476 -6.546 -22.436 1.00 98.62 246 LYS A O 1
ATOM 1985 N N . VAL A 1 247 ? 10.651 -7.396 -23.464 1.00 98.69 247 VAL A N 1
ATOM 1986 C CA . VAL A 1 247 ? 9.633 -6.662 -22.712 1.00 98.69 247 VAL A CA 1
ATOM 1987 C C . VAL A 1 247 ? 8.659 -7.643 -22.065 1.00 98.69 247 VAL A C 1
ATOM 1989 O O . VAL A 1 247 ? 8.145 -8.558 -22.709 1.00 98.69 247 VAL A O 1
ATOM 1992 N N . TYR A 1 248 ? 8.421 -7.443 -20.774 1.00 98.75 248 TYR A N 1
ATOM 1993 C CA . TYR A 1 248 ? 7.593 -8.280 -19.913 1.00 98.75 248 TYR A CA 1
ATOM 1994 C C . TYR A 1 248 ? 6.445 -7.470 -19.322 1.00 98.75 248 TYR A C 1
ATOM 1996 O O . TYR A 1 248 ? 6.574 -6.262 -19.114 1.00 98.75 248 TYR A O 1
ATOM 2004 N N . SER A 1 249 ? 5.360 -8.140 -18.944 1.00 98.62 249 SER A N 1
ATOM 2005 C CA . SER A 1 249 ? 4.336 -7.510 -18.120 1.00 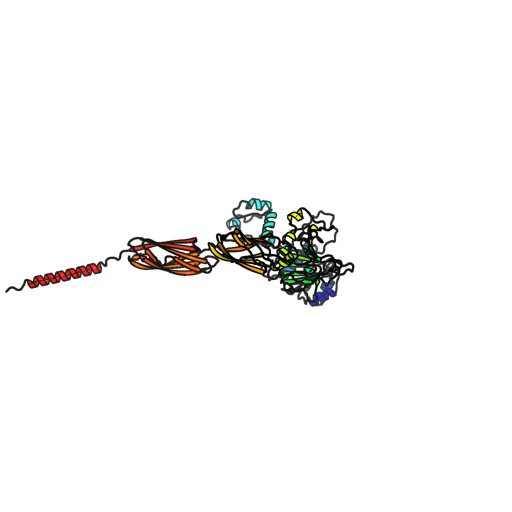98.62 249 SER A CA 1
ATOM 2006 C C . SER A 1 249 ? 4.918 -7.206 -16.732 1.00 98.62 249 SER A C 1
ATOM 2008 O O . SER A 1 249 ? 5.414 -8.118 -16.062 1.00 98.62 249 SER A O 1
ATOM 2010 N N . PRO A 1 250 ? 4.867 -5.957 -16.239 1.00 98.69 250 PRO A N 1
ATOM 2011 C CA . PRO A 1 250 ? 5.307 -5.643 -14.879 1.00 98.69 250 PRO A CA 1
ATOM 2012 C C . PRO A 1 250 ? 4.281 -6.036 -13.804 1.00 98.69 250 PRO A C 1
ATOM 2014 O O . PRO A 1 250 ? 4.591 -5.995 -12.607 1.00 98.69 250 PRO A O 1
ATOM 2017 N N . VAL A 1 251 ? 3.059 -6.386 -14.213 1.00 98.50 251 VAL A N 1
ATOM 2018 C CA . VAL A 1 251 ? 1.886 -6.570 -13.351 1.00 98.50 251 VAL A CA 1
ATOM 2019 C C . VAL A 1 251 ? 1.125 -7.843 -13.706 1.00 98.50 251 VAL A C 1
ATOM 2021 O O . VAL A 1 251 ? 1.206 -8.340 -14.828 1.00 98.50 251 VAL A O 1
ATOM 2024 N N . ASP A 1 252 ? 0.344 -8.343 -12.751 1.00 96.81 252 ASP A N 1
ATOM 2025 C CA . ASP A 1 252 ? -0.766 -9.229 -13.095 1.00 96.81 252 ASP A CA 1
ATOM 2026 C C . ASP A 1 252 ? -1.900 -8.358 -13.637 1.00 96.81 252 ASP A C 1
ATOM 2028 O O . ASP A 1 252 ? -2.223 -7.324 -13.041 1.00 96.81 252 ASP A O 1
ATOM 2032 N N . GLY A 1 253 ? -2.495 -8.745 -14.759 1.00 90.69 253 GLY A N 1
ATOM 2033 C CA . GLY A 1 253 ? -3.470 -7.886 -15.405 1.00 90.69 253 GLY A CA 1
ATOM 2034 C C . GLY A 1 253 ? -4.132 -8.480 -16.632 1.00 90.69 253 GLY A C 1
ATOM 2035 O O . GLY A 1 253 ? -3.995 -9.661 -16.948 1.00 90.69 253 GLY A O 1
ATOM 2036 N N . THR A 1 254 ? -4.871 -7.622 -17.324 1.00 82.75 254 THR A N 1
ATOM 2037 C CA . THR A 1 254 ? -5.574 -7.947 -18.568 1.00 82.75 254 THR A CA 1
ATOM 2038 C C . THR A 1 254 ? -5.147 -6.969 -19.648 1.00 82.75 254 THR A C 1
ATOM 2040 O O . THR A 1 254 ? -5.192 -5.761 -19.421 1.00 82.75 254 THR A O 1
ATOM 2043 N N . ILE A 1 255 ? -4.759 -7.460 -20.821 1.00 81.94 255 ILE A N 1
ATOM 2044 C CA . ILE A 1 255 ? -4.446 -6.593 -21.959 1.00 81.94 255 ILE A CA 1
ATOM 2045 C C . ILE A 1 255 ? -5.754 -6.021 -22.496 1.00 81.94 255 ILE A C 1
ATOM 2047 O O . ILE A 1 255 ? -6.616 -6.767 -22.951 1.00 81.94 255 ILE A O 1
ATOM 2051 N N . ILE A 1 256 ? -5.923 -4.705 -22.432 1.00 73.56 256 ILE A N 1
ATOM 2052 C CA . ILE A 1 256 ? -7.171 -4.033 -22.819 1.00 73.56 256 ILE A CA 1
ATOM 2053 C C . ILE A 1 256 ? -7.066 -3.295 -24.152 1.00 73.56 256 ILE A C 1
ATOM 2055 O O . ILE A 1 256 ? -8.092 -3.006 -24.763 1.00 73.56 256 ILE A O 1
ATOM 2059 N N . ALA A 1 257 ? -5.851 -3.017 -24.624 1.00 71.62 257 ALA A N 1
ATOM 2060 C CA . ALA A 1 257 ? -5.630 -2.415 -25.930 1.00 71.62 257 ALA A CA 1
ATOM 2061 C C . ALA A 1 257 ? -4.259 -2.792 -26.496 1.00 71.62 257 ALA A C 1
ATOM 2063 O O . ALA A 1 257 ? -3.279 -2.893 -25.755 1.00 71.62 257 ALA A O 1
ATOM 2064 N N . ILE A 1 258 ? -4.219 -2.971 -27.816 1.00 81.69 258 ILE A N 1
ATOM 2065 C CA . ILE A 1 258 ? -3.006 -3.093 -28.624 1.00 81.69 258 ILE A CA 1
ATOM 2066 C C . ILE A 1 258 ? -3.254 -2.291 -29.906 1.00 81.69 258 ILE A C 1
ATOM 2068 O O . ILE A 1 258 ? -4.213 -2.578 -30.623 1.00 81.69 258 ILE A O 1
ATOM 2072 N N . PHE A 1 259 ? -2.440 -1.279 -30.197 1.00 80.69 259 PHE A N 1
ATOM 2073 C CA . PHE A 1 259 ? -2.580 -0.468 -31.414 1.00 80.69 259 PHE A CA 1
ATOM 2074 C C . PHE A 1 259 ? -1.238 0.101 -31.880 1.00 80.69 259 PHE A C 1
ATOM 2076 O O . PHE A 1 259 ? -0.278 0.132 -31.119 1.00 80.69 259 PHE A O 1
ATOM 2083 N N . TYR A 1 260 ? -1.158 0.522 -33.143 1.00 80.62 260 TYR A N 1
ATOM 2084 C CA . TYR A 1 260 ? 0.068 1.088 -33.708 1.00 80.62 260 TYR A CA 1
ATOM 2085 C C . TYR A 1 260 ? 0.428 2.431 -33.073 1.00 80.62 260 TYR A C 1
ATOM 2087 O O . TYR A 1 260 ? -0.432 3.304 -32.929 1.00 80.62 260 TYR A O 1
ATOM 2095 N N . GLU A 1 261 ? 1.712 2.612 -32.770 1.00 72.75 261 GLU A N 1
ATOM 2096 C CA . GLU A 1 261 ? 2.257 3.914 -32.390 1.00 72.75 261 GLU A CA 1
ATOM 2097 C C . GLU A 1 261 ? 2.211 4.911 -33.558 1.00 72.75 261 GLU A C 1
ATOM 2099 O O . GLU A 1 261 ? 2.223 4.541 -34.737 1.00 72.75 261 GLU A O 1
ATOM 2104 N N . TRP A 1 262 ? 2.177 6.206 -33.232 1.00 65.25 262 TRP A N 1
ATOM 2105 C CA . TRP A 1 262 ? 2.162 7.277 -34.238 1.00 65.25 262 TRP A CA 1
ATOM 2106 C C . TRP A 1 262 ? 3.484 7.388 -35.001 1.00 65.25 262 TRP A C 1
ATOM 2108 O O . TRP A 1 262 ? 3.481 7.754 -36.178 1.00 65.25 262 TRP A O 1
ATOM 2118 N N . GLY A 1 263 ? 4.601 7.079 -34.336 1.00 72.38 263 GLY A N 1
ATOM 2119 C CA . GLY A 1 263 ? 5.929 7.104 -34.939 1.00 72.38 263 GLY A CA 1
ATOM 2120 C C . GLY A 1 263 ? 6.015 6.140 -36.120 1.00 72.38 263 GLY A C 1
ATOM 2121 O O . GLY A 1 263 ? 5.669 4.964 -35.999 1.00 72.38 263 GLY A O 1
ATOM 2122 N N . ARG A 1 264 ? 6.477 6.640 -37.266 1.00 82.12 264 ARG A N 1
ATOM 2123 C CA . ARG A 1 264 ? 6.747 5.837 -38.461 1.00 82.12 264 ARG A CA 1
ATOM 2124 C C . ARG A 1 264 ? 8.244 5.753 -38.692 1.00 82.12 264 ARG A C 1
ATOM 2126 O O . ARG A 1 264 ? 8.954 6.727 -38.458 1.00 82.12 264 ARG A O 1
ATOM 2133 N N . LEU A 1 265 ? 8.688 4.589 -39.146 1.00 86.75 265 LEU A N 1
ATOM 2134 C CA . LEU A 1 265 ? 10.024 4.415 -39.700 1.00 86.75 265 LEU A CA 1
ATOM 2135 C C . LEU A 1 265 ? 10.123 5.158 -41.034 1.00 86.75 265 LEU A C 1
ATOM 2137 O O . LEU A 1 265 ? 9.102 5.448 -41.667 1.00 86.75 265 LEU A O 1
ATOM 2141 N N . SER A 1 266 ? 11.344 5.397 -41.504 1.00 89.25 266 SER A N 1
ATOM 2142 C CA . SER A 1 266 ? 11.615 5.948 -42.837 1.00 89.25 266 SER A CA 1
ATOM 2143 C C . SER A 1 266 ? 10.949 5.148 -43.968 1.00 89.25 266 SER A C 1
ATOM 2145 O O . SER A 1 266 ? 10.597 5.707 -45.004 1.00 89.25 266 SER A O 1
ATOM 2147 N N . THR A 1 267 ? 10.691 3.856 -43.740 1.00 87.38 267 THR A N 1
ATOM 2148 C CA . THR A 1 267 ? 9.976 2.947 -44.651 1.00 87.38 267 THR A CA 1
ATOM 2149 C C . THR A 1 267 ? 8.450 3.122 -44.656 1.00 87.38 267 THR A C 1
ATOM 2151 O O . THR A 1 267 ? 7.767 2.507 -45.471 1.00 87.38 267 THR A O 1
ATOM 2154 N N . GLY A 1 268 ? 7.883 3.922 -43.745 1.00 85.06 268 GLY A N 1
ATOM 2155 C CA . GLY A 1 268 ? 6.435 4.085 -43.549 1.00 85.06 268 GLY A CA 1
ATOM 2156 C C . GLY A 1 268 ? 5.791 3.039 -42.627 1.00 85.06 268 GLY A C 1
ATOM 2157 O O . GLY A 1 268 ? 4.620 3.177 -42.244 1.00 85.06 268 GLY A O 1
ATOM 2158 N N . GLU A 1 269 ? 6.543 2.017 -42.211 1.00 85.38 269 GLU A N 1
ATOM 2159 C CA . GLU A 1 269 ? 6.093 1.044 -41.215 1.00 85.38 269 GLU A CA 1
ATOM 2160 C C . GLU A 1 269 ? 5.864 1.704 -39.841 1.00 85.38 269 GLU A C 1
ATOM 2162 O O . GLU A 1 269 ? 6.577 2.643 -39.472 1.00 85.38 269 GLU A O 1
ATOM 2167 N N . PRO A 1 270 ? 4.885 1.231 -39.050 1.00 84.31 270 PRO 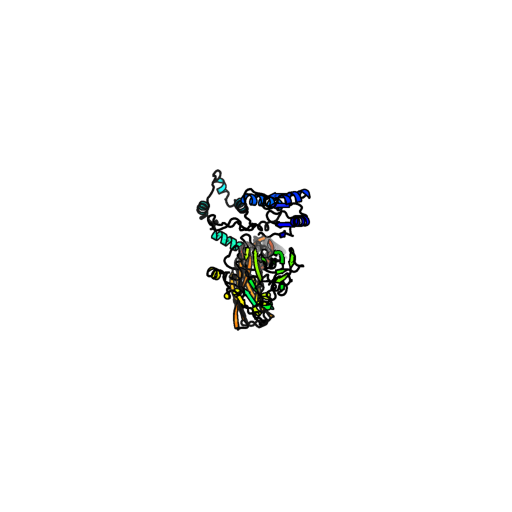A N 1
ATOM 2168 C CA . PRO A 1 270 ? 4.751 1.616 -37.648 1.00 84.31 270 PRO A CA 1
ATOM 2169 C C . PRO A 1 270 ? 6.001 1.271 -36.829 1.00 84.31 270 PRO A C 1
ATOM 2171 O O . PRO A 1 270 ? 6.540 0.167 -36.941 1.00 84.31 270 PRO A O 1
ATOM 2174 N N . ARG A 1 271 ? 6.421 2.191 -35.956 1.00 84.94 271 ARG A N 1
ATOM 2175 C CA . ARG A 1 271 ? 7.514 1.988 -34.996 1.00 84.94 271 ARG A CA 1
ATOM 2176 C C . ARG A 1 271 ? 6.988 1.333 -33.713 1.00 84.94 271 ARG A C 1
ATOM 2178 O O . ARG A 1 271 ? 6.907 1.955 -32.649 1.00 84.94 271 ARG A O 1
ATOM 2185 N N . GLY A 1 272 ? 6.600 0.070 -33.856 1.00 90.00 272 GLY A N 1
ATOM 2186 C CA . GLY A 1 272 ? 6.063 -0.771 -32.791 1.00 90.00 272 GLY A CA 1
ATOM 2187 C C . GLY A 1 272 ? 4.599 -0.494 -32.433 1.00 90.00 272 GLY A C 1
ATOM 2188 O O . GLY A 1 272 ? 3.894 0.301 -33.062 1.00 90.00 272 GLY A O 1
ATOM 2189 N N . MET A 1 273 ? 4.145 -1.203 -31.403 1.00 90.56 273 MET A N 1
ATOM 2190 C CA . MET A 1 273 ? 2.792 -1.146 -30.856 1.00 90.56 273 MET A CA 1
ATOM 2191 C C . MET A 1 273 ? 2.790 -0.515 -29.463 1.00 90.56 273 MET A C 1
ATOM 2193 O O . MET A 1 273 ? 3.733 -0.691 -28.690 1.00 90.56 273 MET A O 1
ATOM 2197 N N . HIS A 1 274 ? 1.677 0.128 -29.134 1.00 91.31 274 HIS A N 1
ATOM 2198 C CA . HIS A 1 274 ? 1.280 0.482 -27.782 1.00 91.31 274 HIS A CA 1
ATOM 2199 C C . HIS A 1 274 ? 0.474 -0.678 -27.185 1.00 91.31 274 HIS A C 1
ATOM 2201 O O . HIS A 1 274 ? -0.535 -1.087 -27.764 1.00 91.31 274 HIS A O 1
ATOM 2207 N N . VAL A 1 275 ? 0.889 -1.200 -26.030 1.00 90.69 275 VAL A N 1
ATOM 2208 C CA . VAL A 1 275 ? 0.148 -2.208 -25.255 1.00 90.69 275 VAL A CA 1
ATOM 2209 C C . VAL A 1 275 ? -0.331 -1.608 -23.935 1.00 90.69 275 VAL A C 1
ATOM 2211 O O . VAL A 1 275 ? 0.475 -1.094 -23.163 1.00 90.69 275 VAL A O 1
ATOM 2214 N N . ILE A 1 276 ? -1.630 -1.724 -23.644 1.00 91.38 276 ILE A N 1
ATOM 2215 C CA . ILE A 1 276 ? -2.231 -1.241 -22.393 1.00 91.38 276 ILE A CA 1
ATOM 2216 C C . ILE A 1 276 ? -2.726 -2.420 -21.558 1.00 91.38 276 ILE A C 1
ATOM 2218 O O . ILE A 1 276 ? -3.511 -3.246 -22.033 1.00 91.38 276 ILE A O 1
ATOM 2222 N N . ILE A 1 277 ? -2.302 -2.473 -20.296 1.00 84.44 277 ILE A N 1
ATOM 2223 C CA . ILE A 1 277 ? -2.620 -3.532 -19.337 1.00 84.44 277 ILE A CA 1
ATOM 2224 C C . ILE A 1 277 ? -3.411 -2.936 -18.170 1.00 84.44 277 ILE A C 1
ATOM 2226 O O . ILE A 1 277 ? -2.891 -2.108 -17.424 1.00 84.44 277 ILE A O 1
ATOM 2230 N N . ALA A 1 278 ? -4.651 -3.383 -17.973 1.00 79.62 278 ALA A N 1
ATOM 2231 C CA . ALA A 1 278 ? -5.416 -3.099 -16.761 1.00 79.62 278 ALA A CA 1
ATOM 2232 C C . ALA A 1 278 ? -4.903 -3.956 -15.600 1.00 79.62 278 ALA A C 1
ATOM 2234 O O . ALA A 1 278 ? -4.757 -5.171 -15.753 1.00 79.62 278 ALA A O 1
ATOM 2235 N N . VAL A 1 279 ? -4.643 -3.337 -14.448 1.00 83.25 279 VAL A N 1
ATOM 2236 C CA . VAL A 1 279 ? -4.016 -4.006 -13.300 1.00 83.25 279 VAL A CA 1
ATOM 2237 C C . VAL A 1 279 ? -5.051 -4.783 -12.482 1.00 83.25 279 VAL A C 1
ATOM 2239 O O . VAL A 1 279 ? -6.041 -4.225 -12.003 1.00 83.25 279 VAL A O 1
ATOM 2242 N N . ASP A 1 280 ? -4.803 -6.074 -12.259 1.00 79.00 280 ASP A N 1
ATOM 2243 C CA . ASP A 1 280 ? -5.695 -6.916 -11.461 1.00 79.00 280 ASP A CA 1
ATOM 2244 C C . ASP A 1 280 ? -5.684 -6.490 -9.981 1.00 79.00 280 ASP A C 1
ATOM 2246 O O . ASP A 1 280 ? -4.631 -6.302 -9.370 1.00 79.00 280 ASP A O 1
ATOM 2250 N N . GLY A 1 281 ? -6.875 -6.353 -9.390 1.00 67.25 281 GLY A N 1
ATOM 2251 C CA . GLY A 1 281 ? -7.052 -5.964 -7.984 1.00 67.25 281 GLY A CA 1
ATOM 2252 C C . GLY A 1 281 ? -6.926 -4.463 -7.700 1.00 67.25 281 GLY A C 1
ATOM 2253 O O . GLY A 1 281 ? -7.165 -4.053 -6.568 1.00 67.25 281 GLY A O 1
ATOM 2254 N N . TYR A 1 282 ? -6.616 -3.640 -8.709 1.00 76.94 282 TYR A N 1
ATOM 2255 C CA . TYR A 1 282 ? -6.480 -2.187 -8.565 1.00 76.94 282 TYR A CA 1
ATOM 2256 C C . TYR A 1 282 ? -7.287 -1.448 -9.644 1.00 76.94 282 TYR A C 1
ATOM 2258 O O . TYR A 1 282 ? -6.709 -0.943 -10.610 1.00 76.94 282 TYR A O 1
ATOM 2266 N N . PRO A 1 283 ? -8.628 -1.380 -9.504 1.00 68.62 283 PRO A N 1
ATOM 2267 C CA . PRO A 1 283 ? -9.490 -0.711 -10.474 1.00 68.62 283 PRO A CA 1
ATOM 2268 C C . PRO A 1 283 ? -9.029 0.720 -10.772 1.00 68.62 283 PRO A C 1
ATOM 2270 O O . PRO A 1 283 ? -8.662 1.467 -9.867 1.00 68.62 283 PRO A O 1
ATOM 2273 N N . GLY A 1 284 ? -9.045 1.089 -12.052 1.00 69.31 284 GLY A N 1
ATOM 2274 C CA . GLY A 1 284 ? -8.600 2.396 -12.535 1.00 69.31 284 GLY A CA 1
ATOM 2275 C C . GLY A 1 284 ? -7.108 2.475 -12.863 1.00 69.31 284 GLY A C 1
ATOM 2276 O O . GLY A 1 284 ? -6.735 3.314 -13.675 1.00 69.31 284 GLY A O 1
ATOM 2277 N N . PHE A 1 285 ? -6.248 1.605 -12.324 1.00 83.56 285 PHE A N 1
ATOM 2278 C CA . PHE A 1 285 ? -4.836 1.598 -12.712 1.00 83.56 285 PHE A CA 1
ATOM 2279 C C . PHE A 1 285 ? -4.598 0.843 -14.021 1.00 83.56 285 PHE A C 1
ATOM 2281 O O . PHE A 1 285 ? -5.051 -0.292 -14.201 1.00 83.56 285 PHE A O 1
ATOM 2288 N N . ILE A 1 286 ? -3.821 1.468 -14.904 1.00 88.75 286 ILE A N 1
ATOM 2289 C CA . ILE A 1 286 ? -3.330 0.884 -16.149 1.00 88.75 286 ILE A CA 1
ATOM 2290 C C . ILE A 1 286 ? -1.817 1.074 -16.278 1.00 88.75 286 ILE A C 1
ATOM 2292 O O . ILE A 1 286 ? -1.245 2.041 -15.768 1.00 88.75 286 ILE A O 1
ATOM 2296 N N . VAL A 1 287 ? -1.178 0.137 -16.974 1.00 97.00 287 VAL A N 1
ATOM 2297 C CA . VAL A 1 287 ? 0.213 0.231 -17.420 1.00 97.00 287 VAL A CA 1
ATOM 2298 C C . VAL A 1 287 ? 0.234 0.310 -18.937 1.00 97.00 287 VAL A C 1
ATOM 2300 O O . VAL A 1 287 ? -0.399 -0.501 -19.607 1.00 97.00 287 VAL A O 1
ATOM 2303 N N . GLU A 1 288 ? 0.989 1.264 -19.457 1.00 97.62 288 GLU A N 1
ATOM 2304 C CA . GLU A 1 288 ? 1.156 1.529 -20.881 1.00 97.62 288 GLU A CA 1
ATOM 2305 C C . GLU A 1 288 ? 2.601 1.222 -21.277 1.00 97.62 288 GLU A C 1
ATOM 2307 O O . GLU A 1 288 ? 3.532 1.747 -20.661 1.00 97.62 288 GLU A O 1
ATOM 2312 N N . LEU A 1 289 ? 2.786 0.345 -22.263 1.00 98.19 289 LEU A N 1
ATOM 2313 C CA . LEU A 1 289 ? 4.080 -0.037 -22.828 1.00 98.19 289 LEU A CA 1
ATOM 2314 C C . LEU A 1 289 ? 4.147 0.447 -24.277 1.00 98.19 289 LEU A C 1
ATOM 2316 O O . LEU A 1 289 ? 3.267 0.108 -25.071 1.00 98.19 289 LEU A O 1
ATOM 2320 N N . PHE A 1 290 ? 5.192 1.196 -24.616 1.00 95.88 290 PHE A N 1
ATOM 2321 C CA . PHE A 1 290 ? 5.329 1.878 -25.903 1.00 95.88 290 PHE A CA 1
ATOM 2322 C C . PHE A 1 290 ? 6.465 1.274 -26.729 1.00 95.88 290 PHE A C 1
ATOM 2324 O O . PHE A 1 290 ? 7.434 0.750 -26.176 1.00 95.88 290 PHE A O 1
ATOM 2331 N N . HIS A 1 291 ? 6.359 1.384 -28.055 1.00 95.19 291 HIS A N 1
ATOM 2332 C CA . HIS A 1 291 ? 7.356 0.885 -29.012 1.00 95.19 291 HIS A CA 1
ATOM 2333 C C . HIS A 1 291 ? 7.627 -0.617 -28.873 1.00 95.19 291 HIS A C 1
ATOM 2335 O O . HIS A 1 291 ? 8.772 -1.047 -28.773 1.00 95.19 291 HIS A O 1
ATOM 2341 N N . ILE A 1 292 ? 6.571 -1.435 -28.849 1.00 96.88 292 ILE A N 1
ATOM 2342 C CA . ILE A 1 292 ? 6.692 -2.882 -28.637 1.00 96.88 292 ILE A CA 1
ATOM 2343 C C . ILE A 1 292 ? 6.494 -3.651 -29.944 1.00 96.88 292 ILE A C 1
ATOM 2345 O O . ILE A 1 292 ? 5.454 -3.544 -30.589 1.00 96.88 292 ILE A O 1
ATOM 2349 N N . ASN A 1 293 ? 7.460 -4.489 -30.311 1.00 96.94 293 ASN A N 1
ATOM 2350 C CA . ASN A 1 293 ? 7.254 -5.588 -31.245 1.00 96.94 293 ASN A CA 1
ATOM 2351 C C . ASN A 1 293 ? 6.594 -6.752 -30.485 1.00 96.94 293 ASN A C 1
ATOM 2353 O O . ASN A 1 293 ? 7.264 -7.519 -29.786 1.00 96.94 293 ASN A O 1
ATOM 2357 N N . VAL A 1 294 ? 5.263 -6.795 -30.531 1.00 96.75 294 VAL A N 1
ATOM 2358 C CA . VAL A 1 294 ? 4.415 -7.688 -29.725 1.00 96.75 294 VAL A CA 1
ATOM 2359 C C . VAL A 1 294 ? 4.465 -9.117 -30.271 1.00 96.75 294 VAL A C 1
ATOM 2361 O O . VAL A 1 294 ? 4.414 -9.315 -31.482 1.00 96.75 294 VAL A O 1
ATOM 2364 N N . LEU A 1 295 ? 4.551 -10.118 -29.387 1.00 96.75 295 LEU A N 1
ATOM 2365 C CA . LEU A 1 295 ? 4.499 -11.527 -29.795 1.00 96.75 295 LEU A CA 1
ATOM 2366 C C . LEU A 1 295 ? 3.127 -11.877 -30.383 1.00 96.75 295 LEU A C 1
ATOM 2368 O O . LEU A 1 295 ? 2.101 -11.446 -29.867 1.00 96.75 295 LEU A O 1
ATOM 2372 N N . GLU A 1 296 ? 3.091 -12.748 -31.391 1.00 94.06 296 GLU A N 1
ATOM 2373 C CA . GLU A 1 296 ? 1.839 -13.184 -32.035 1.00 94.06 296 GLU A CA 1
ATOM 2374 C C . GLU A 1 296 ? 0.846 -13.841 -31.062 1.00 94.06 296 GLU A C 1
ATOM 2376 O O . GLU A 1 296 ? -0.365 -13.774 -31.258 1.00 94.06 296 GLU A O 1
ATOM 2381 N N . SER A 1 297 ? 1.348 -14.449 -29.983 1.00 92.50 297 SER A N 1
ATOM 2382 C CA . SER A 1 297 ? 0.530 -15.067 -28.935 1.00 92.50 297 SER A CA 1
ATOM 2383 C C . SER A 1 297 ? -0.189 -14.060 -28.030 1.00 92.50 297 SER A C 1
ATOM 2385 O O . SER A 1 297 ? -0.999 -14.465 -27.199 1.00 92.50 297 SER A O 1
ATOM 2387 N N . ILE A 1 298 ? 0.133 -12.769 -28.132 1.00 93.88 298 ILE A N 1
ATOM 2388 C CA . ILE A 1 298 ? -0.401 -11.718 -27.271 1.00 93.88 298 ILE A CA 1
ATOM 2389 C C . ILE A 1 298 ? -1.599 -11.050 -27.946 1.00 93.88 298 ILE A C 1
ATOM 2391 O O . ILE A 1 298 ? -1.492 -10.474 -29.025 1.00 93.88 298 ILE A O 1
ATOM 2395 N N . ALA A 1 299 ? -2.750 -11.090 -27.272 1.00 79.50 299 ALA A N 1
ATOM 2396 C CA . ALA A 1 299 ? -4.010 -10.569 -27.793 1.00 79.50 299 ALA A CA 1
ATOM 2397 C C . ALA A 1 299 ? -4.778 -9.732 -26.759 1.00 79.50 299 ALA A C 1
ATOM 2399 O O . ALA A 1 299 ? -4.636 -9.897 -25.545 1.00 79.50 299 ALA A O 1
ATOM 2400 N N . ILE A 1 300 ? -5.649 -8.845 -27.248 1.00 78.50 300 ILE A N 1
ATOM 2401 C CA . ILE A 1 300 ? -6.581 -8.082 -26.408 1.00 78.50 300 ILE A CA 1
ATOM 2402 C C . ILE A 1 300 ? -7.532 -9.051 -25.685 1.00 78.50 300 ILE A C 1
ATOM 2404 O O . ILE A 1 300 ? -8.042 -10.001 -26.272 1.00 78.50 300 ILE A O 1
ATOM 2408 N N . GLY A 1 301 ? -7.782 -8.799 -24.401 1.00 65.56 301 GLY A N 1
ATOM 2409 C CA . GLY A 1 301 ? -8.569 -9.644 -23.502 1.00 65.56 301 GLY A CA 1
ATOM 2410 C C . GLY A 1 301 ? -7.754 -10.728 -22.790 1.00 65.56 301 GLY A C 1
ATOM 2411 O O . GLY A 1 301 ? -8.266 -11.349 -21.859 1.00 65.56 301 GLY A O 1
ATOM 2412 N N . MET A 1 302 ? -6.493 -10.941 -23.180 1.00 79.62 302 MET A N 1
ATOM 2413 C CA . MET A 1 302 ? -5.619 -11.930 -22.554 1.00 79.62 302 MET A CA 1
ATOM 2414 C C . MET A 1 302 ? -5.245 -11.523 -21.125 1.00 79.62 302 MET A C 1
ATOM 2416 O O . MET A 1 302 ? -4.916 -10.365 -20.853 1.00 79.62 302 MET A O 1
ATOM 2420 N N . LYS A 1 303 ? -5.263 -12.501 -20.215 1.00 90.25 303 LYS A N 1
ATOM 2421 C CA . LYS A 1 303 ? -4.685 -12.373 -18.876 1.00 90.25 303 LYS A CA 1
ATOM 2422 C C . LYS A 1 303 ? -3.180 -12.586 -18.941 1.00 90.25 303 LYS A C 1
ATOM 2424 O O . LYS A 1 303 ? -2.727 -13.558 -19.533 1.00 90.25 303 LYS A O 1
ATOM 2429 N N . VAL A 1 304 ? -2.439 -11.713 -18.274 1.00 96.06 304 VAL A N 1
ATOM 2430 C CA . VAL A 1 304 ? -0.987 -11.811 -18.116 1.00 96.06 304 VAL A CA 1
ATOM 2431 C C . VAL A 1 304 ? -0.627 -11.815 -16.639 1.00 96.06 304 VAL A C 1
ATOM 2433 O O . VAL A 1 304 ? -1.295 -11.185 -15.812 1.00 96.06 304 VAL A O 1
ATOM 2436 N N . LYS A 1 305 ? 0.435 -12.534 -16.301 1.00 98.44 305 LYS A N 1
ATOM 2437 C CA . LYS A 1 305 ? 1.108 -12.480 -15.009 1.00 98.44 305 LYS A CA 1
ATOM 2438 C C . LYS A 1 305 ? 2.330 -11.582 -15.086 1.00 98.44 305 LYS A C 1
ATOM 2440 O O . LYS A 1 305 ? 2.940 -11.404 -16.141 1.00 98.44 305 LYS A O 1
ATOM 2445 N N . ALA A 1 306 ? 2.702 -11.009 -13.948 1.00 98.44 306 ALA A N 1
ATOM 2446 C CA . ALA A 1 306 ? 3.937 -10.250 -13.855 1.00 98.44 306 ALA A CA 1
ATOM 2447 C C . ALA A 1 306 ? 5.130 -11.158 -14.208 1.00 98.44 306 ALA A C 1
ATOM 2449 O O . ALA A 1 306 ? 5.337 -12.186 -13.566 1.00 98.44 306 ALA A O 1
ATOM 2450 N N . GLY A 1 307 ? 5.921 -10.758 -15.202 1.00 98.19 307 GLY A N 1
ATOM 2451 C CA . GLY A 1 307 ? 7.023 -11.549 -15.755 1.00 98.19 307 GLY A CA 1
ATOM 2452 C C . GLY A 1 307 ? 6.704 -12.261 -17.070 1.00 98.19 307 GLY A C 1
ATOM 2453 O O . GLY A 1 307 ? 7.645 -12.668 -17.749 1.00 98.19 307 GLY A O 1
ATOM 2454 N N . ASP A 1 308 ? 5.435 -12.349 -17.480 1.00 98.56 308 ASP A N 1
ATOM 2455 C CA . ASP A 1 308 ? 5.081 -12.896 -18.793 1.00 98.56 308 ASP A CA 1
ATOM 2456 C C . ASP A 1 308 ? 5.678 -12.031 -19.904 1.00 98.56 308 ASP A C 1
ATOM 2458 O O . ASP A 1 308 ? 5.646 -10.798 -19.843 1.00 98.56 308 ASP A O 1
ATOM 2462 N N . MET A 1 309 ? 6.238 -12.674 -20.927 1.00 98.19 309 MET A N 1
ATOM 2463 C CA . MET A 1 309 ? 6.856 -11.981 -22.052 1.00 98.19 309 MET A CA 1
ATOM 2464 C C . MET A 1 309 ? 5.784 -11.435 -22.997 1.00 98.19 309 MET A C 1
ATOM 2466 O O . MET A 1 309 ? 4.953 -12.183 -23.499 1.00 98.19 309 MET A O 1
ATOM 2470 N N . ILE A 1 310 ? 5.823 -10.126 -23.243 1.00 98.44 310 ILE A N 1
ATOM 2471 C CA . ILE A 1 310 ? 4.880 -9.414 -24.118 1.00 98.44 310 ILE A CA 1
ATOM 2472 C C . ILE A 1 310 ? 5.453 -9.269 -25.529 1.00 98.44 310 ILE A C 1
ATOM 2474 O O . ILE A 1 310 ? 4.723 -9.284 -26.518 1.00 98.44 310 ILE A O 1
ATOM 2478 N N . GLY A 1 311 ? 6.771 -9.120 -25.630 1.00 98.31 311 GLY A N 1
ATOM 2479 C CA . GLY A 1 311 ? 7.431 -8.811 -26.887 1.00 98.31 311 GLY A CA 1
ATOM 2480 C C . GLY A 1 311 ? 8.850 -8.333 -26.682 1.00 98.31 311 GLY A C 1
ATOM 2481 O O . GLY A 1 311 ? 9.522 -8.685 -25.708 1.00 98.31 311 GLY A O 1
ATOM 2482 N N . TYR A 1 312 ? 9.283 -7.498 -27.611 1.00 98.50 312 TYR A N 1
ATOM 2483 C CA . TYR A 1 312 ? 10.584 -6.855 -27.601 1.00 98.50 312 TYR A CA 1
ATOM 2484 C C . TYR A 1 312 ? 10.418 -5.355 -27.815 1.00 98.50 312 TYR A C 1
ATOM 2486 O O . TYR A 1 312 ? 9.449 -4.925 -28.434 1.00 98.50 312 TYR A O 1
ATOM 2494 N N . ALA A 1 313 ? 11.356 -4.554 -27.324 1.00 97.69 313 ALA A N 1
ATOM 2495 C CA . ALA A 1 313 ? 11.412 -3.149 -27.692 1.00 97.69 313 ALA A CA 1
ATOM 2496 C C . ALA A 1 313 ? 11.750 -3.039 -29.189 1.00 97.69 313 ALA A C 1
ATOM 2498 O O . ALA A 1 313 ? 12.736 -3.616 -29.654 1.00 97.69 313 ALA A O 1
ATOM 2499 N N . ASP A 1 314 ? 10.923 -2.313 -29.935 1.00 96.12 314 ASP A N 1
ATOM 2500 C CA . ASP A 1 314 ? 11.165 -1.942 -31.324 1.00 96.12 314 ASP A CA 1
ATOM 2501 C C . ASP A 1 314 ? 12.057 -0.700 -31.356 1.00 96.12 314 ASP A C 1
ATOM 2503 O O . ASP A 1 314 ? 11.606 0.438 -31.210 1.00 96.12 314 ASP A O 1
ATOM 2507 N N . LEU A 1 315 ? 13.355 -0.948 -31.504 1.00 95.62 315 LEU A N 1
ATOM 2508 C CA . LEU A 1 315 ? 14.413 0.052 -31.456 1.00 95.62 315 LEU A CA 1
ATOM 2509 C C . LEU A 1 315 ? 14.893 0.473 -32.855 1.00 95.62 315 LEU A C 1
ATOM 2511 O O . LEU A 1 315 ? 15.947 1.103 -32.983 1.00 95.62 315 LEU A O 1
ATOM 2515 N N . ARG A 1 316 ? 14.152 0.130 -33.915 1.00 94.69 316 ARG A N 1
ATOM 2516 C CA . ARG A 1 316 ? 14.426 0.591 -35.284 1.00 94.69 316 ARG A CA 1
ATOM 2517 C C . ARG A 1 316 ? 14.265 2.107 -35.364 1.00 94.69 316 ARG A C 1
ATOM 2519 O O . ARG A 1 316 ? 13.215 2.631 -35.000 1.00 94.69 316 ARG A O 1
ATOM 2526 N N . GLU A 1 317 ? 15.308 2.806 -35.821 1.00 92.31 317 GLU A N 1
ATOM 2527 C CA . GLU A 1 317 ? 15.332 4.278 -35.919 1.00 92.31 317 GLU A CA 1
ATOM 2528 C C . GLU A 1 317 ? 14.958 4.970 -34.589 1.00 92.31 317 GLU A C 1
ATOM 2530 O O . GLU A 1 317 ? 14.330 6.032 -34.549 1.00 92.31 317 GLU A O 1
ATOM 2535 N N . ALA A 1 318 ? 15.325 4.334 -33.474 1.00 89.50 318 ALA A N 1
ATOM 2536 C CA . ALA A 1 318 ? 14.952 4.705 -32.117 1.00 89.50 318 ALA A CA 1
ATOM 2537 C C . ALA A 1 318 ? 16.172 4.765 -31.199 1.00 89.50 318 ALA A C 1
ATOM 2539 O O . ALA A 1 318 ? 17.150 4.043 -31.387 1.00 89.50 318 ALA A O 1
ATOM 2540 N N . ASN A 1 319 ? 16.075 5.568 -30.140 1.00 89.81 319 ASN A N 1
ATOM 2541 C CA . ASN A 1 319 ? 17.082 5.597 -29.076 1.00 89.81 319 ASN A CA 1
ATOM 2542 C C . ASN A 1 319 ? 16.587 4.992 -27.759 1.00 89.81 319 ASN A C 1
ATOM 2544 O O . ASN A 1 319 ? 17.400 4.710 -26.880 1.00 89.81 319 ASN A O 1
ATOM 2548 N N . ASP A 1 320 ? 15.278 4.808 -27.620 1.00 94.44 320 ASP A N 1
ATOM 2549 C CA . ASP A 1 320 ? 14.616 4.415 -26.388 1.00 94.44 320 ASP A CA 1
ATOM 2550 C C . ASP A 1 320 ? 13.227 3.821 -26.672 1.00 94.44 320 ASP A C 1
ATOM 2552 O O . ASP A 1 320 ? 12.734 3.820 -27.805 1.00 94.44 320 ASP A O 1
ATOM 2556 N N . PHE A 1 321 ? 12.651 3.274 -25.607 1.00 96.75 321 PHE A N 1
ATOM 2557 C CA . PHE A 1 321 ? 11.272 2.820 -25.481 1.00 96.75 321 PHE A CA 1
ATOM 2558 C C . PHE A 1 321 ? 10.784 3.172 -24.075 1.00 96.75 321 PHE A C 1
ATOM 2560 O O . PHE A 1 321 ? 11.598 3.458 -23.192 1.00 96.75 321 PHE A O 1
ATOM 2567 N N . ASP A 1 322 ? 9.479 3.164 -23.835 1.00 97.38 322 ASP A N 1
ATOM 2568 C CA . ASP A 1 322 ? 8.942 3.793 -22.633 1.00 97.38 322 ASP A CA 1
ATOM 2569 C C . ASP A 1 322 ? 7.793 3.035 -21.974 1.00 97.38 322 ASP A C 1
ATOM 2571 O O . ASP A 1 322 ? 7.199 2.099 -22.516 1.00 97.38 322 ASP A O 1
ATOM 2575 N N . ILE A 1 323 ? 7.545 3.439 -20.729 1.00 98.62 323 ILE A N 1
ATOM 2576 C CA . ILE A 1 323 ? 6.473 2.949 -19.872 1.00 98.62 323 ILE A CA 1
ATOM 2577 C C . ILE A 1 323 ? 5.784 4.124 -19.174 1.00 98.62 323 ILE A C 1
ATOM 2579 O O . ILE A 1 323 ? 6.443 5.054 -18.689 1.00 98.62 323 ILE A O 1
ATOM 2583 N N . ALA A 1 324 ? 4.460 4.050 -19.060 1.00 98.00 324 ALA A N 1
ATOM 2584 C CA . ALA A 1 324 ? 3.660 4.955 -18.243 1.00 98.00 324 ALA A CA 1
ATOM 2585 C C . ALA A 1 324 ? 2.718 4.177 -17.316 1.00 98.00 324 ALA A C 1
ATOM 2587 O O . ALA A 1 324 ? 2.340 3.036 -17.586 1.00 98.00 324 ALA A O 1
ATOM 2588 N N . VAL A 1 325 ? 2.355 4.802 -16.195 1.00 97.88 325 VAL A N 1
ATOM 2589 C CA . VAL A 1 325 ? 1.351 4.279 -15.264 1.00 97.88 325 VAL A CA 1
ATOM 2590 C C . VAL A 1 325 ? 0.295 5.344 -15.064 1.00 97.88 325 VAL A C 1
ATOM 2592 O O . VAL A 1 325 ? 0.589 6.405 -14.512 1.00 97.88 325 VAL A O 1
ATOM 2595 N N . ALA A 1 326 ? -0.930 5.047 -15.481 1.00 86.06 326 ALA A N 1
ATOM 2596 C CA . ALA A 1 326 ? -2.061 5.947 -15.339 1.00 86.06 326 ALA A CA 1
ATOM 2597 C C . ALA A 1 326 ? -3.048 5.416 -14.298 1.00 86.06 326 ALA A C 1
ATOM 2599 O O . ALA A 1 326 ? -3.277 4.214 -14.176 1.00 86.06 326 ALA A O 1
ATOM 2600 N N . PHE A 1 327 ? -3.665 6.337 -13.569 1.00 82.44 327 PHE A N 1
ATOM 2601 C CA . PHE A 1 327 ? -4.886 6.105 -12.820 1.00 82.44 327 PHE A CA 1
ATOM 2602 C C . PHE A 1 327 ? -6.034 6.816 -13.526 1.00 82.44 327 PHE A C 1
ATOM 2604 O O . PHE A 1 327 ? -6.031 8.038 -13.678 1.00 82.44 327 PHE A O 1
ATOM 2611 N N . MET A 1 328 ? -7.012 6.042 -13.965 1.00 69.12 328 MET A N 1
ATOM 2612 C CA . MET A 1 328 ? -8.225 6.511 -14.608 1.00 69.12 328 MET A CA 1
ATOM 2613 C C . MET A 1 328 ? -9.246 6.867 -13.532 1.00 69.12 328 MET A C 1
ATOM 2615 O O . MET A 1 328 ? -9.647 6.011 -12.743 1.00 69.12 328 MET A O 1
ATOM 2619 N N . SER A 1 329 ? -9.683 8.125 -13.518 1.00 57.50 329 SER A N 1
ATOM 2620 C CA . SER A 1 329 ? -10.697 8.608 -12.586 1.00 57.50 329 SER A CA 1
ATOM 2621 C C . SER A 1 329 ? -11.815 9.366 -13.313 1.00 57.50 329 SER A C 1
ATOM 2623 O O . SER A 1 329 ? -11.596 9.866 -14.420 1.00 57.50 329 SER A O 1
ATOM 2625 N N . PRO A 1 330 ? -12.985 9.521 -12.672 1.00 47.84 330 PRO A N 1
ATOM 2626 C CA . PRO A 1 330 ? -14.077 10.397 -13.110 1.00 47.84 330 PRO A CA 1
ATOM 2627 C C . PRO A 1 330 ? -13.691 11.808 -13.553 1.00 47.84 330 PRO A C 1
ATOM 2629 O O . PRO A 1 330 ? -14.337 12.397 -14.412 1.00 47.84 330 PRO A O 1
ATOM 2632 N N . ILE A 1 331 ? -12.651 12.366 -12.938 1.00 51.66 331 ILE A N 1
ATOM 2633 C CA . ILE A 1 331 ? -12.211 13.747 -13.159 1.00 51.66 331 ILE A CA 1
ATOM 2634 C C . ILE A 1 331 ? -11.032 13.834 -14.137 1.00 51.66 331 ILE A C 1
ATOM 2636 O O . ILE A 1 331 ? -10.425 14.891 -14.289 1.00 51.66 331 ILE A O 1
ATOM 2640 N N . GLY A 1 332 ? -10.707 12.721 -14.800 1.00 56.03 332 GLY A N 1
ATOM 2641 C CA . GLY A 1 332 ? -9.607 12.594 -15.747 1.00 56.03 332 GLY A CA 1
ATOM 2642 C C . GLY A 1 332 ? -8.610 11.510 -15.350 1.00 56.03 332 GLY A C 1
ATOM 2643 O O . GLY A 1 332 ? -8.630 10.976 -14.237 1.00 56.03 332 GLY A O 1
ATOM 2644 N N . HIS A 1 333 ? -7.718 11.173 -16.277 1.00 72.44 333 HIS A N 1
ATOM 2645 C CA . HIS A 1 333 ? -6.593 10.299 -15.973 1.00 72.44 333 HIS A CA 1
ATOM 2646 C C . HIS A 1 333 ? -5.462 11.103 -15.331 1.00 72.44 333 HIS A C 1
ATOM 2648 O O . HIS A 1 333 ? -5.297 12.293 -15.612 1.00 72.44 333 HIS A O 1
ATOM 2654 N N . ARG A 1 334 ? -4.693 10.443 -14.468 1.00 83.81 334 ARG A N 1
ATOM 2655 C CA . ARG A 1 334 ? -3.494 10.987 -13.838 1.00 83.81 334 ARG A CA 1
ATOM 2656 C C . ARG A 1 334 ? -2.332 10.026 -13.993 1.00 83.81 334 ARG A C 1
ATOM 2658 O O . ARG A 1 334 ? -2.483 8.854 -13.657 1.00 83.81 334 ARG A O 1
ATOM 2665 N N . TYR A 1 335 ? -1.179 10.517 -14.426 1.00 93.88 335 TYR A N 1
ATOM 2666 C CA . TYR A 1 335 ? 0.033 9.708 -14.471 1.00 93.88 335 TYR A CA 1
ATOM 2667 C C . TYR A 1 335 ? 0.788 9.748 -13.143 1.00 93.88 335 TYR A C 1
ATOM 2669 O O . TYR A 1 335 ? 0.854 10.765 -12.444 1.00 93.88 335 TYR A O 1
ATOM 2677 N N . TYR A 1 336 ? 1.399 8.616 -12.816 1.00 95.75 336 TYR A N 1
ATOM 2678 C CA . TYR A 1 336 ? 2.304 8.454 -11.690 1.00 95.75 336 TYR A CA 1
ATOM 2679 C C . TYR A 1 336 ? 3.618 7.846 -12.170 1.00 95.75 336 TYR A C 1
ATOM 2681 O O . TYR A 1 336 ? 3.665 7.133 -13.173 1.00 95.75 336 TYR A O 1
ATOM 2689 N N . SER A 1 337 ? 4.699 8.101 -11.432 1.00 97.62 337 SER A N 1
ATOM 2690 C CA . SER A 1 337 ? 5.965 7.434 -11.715 1.00 97.62 337 SER A CA 1
ATOM 2691 C C . SER A 1 337 ? 5.797 5.923 -11.562 1.00 97.62 337 SER A C 1
ATOM 2693 O O . SER A 1 337 ? 5.273 5.436 -10.557 1.00 97.62 337 SER A O 1
ATOM 2695 N N . TYR A 1 338 ? 6.321 5.170 -12.527 1.00 98.31 338 TYR A N 1
ATOM 2696 C CA . TYR A 1 338 ? 6.374 3.707 -12.486 1.00 98.31 338 TYR A CA 1
ATOM 2697 C C . TYR A 1 338 ? 7.031 3.185 -11.194 1.00 98.31 338 TYR A C 1
ATOM 2699 O O . TYR A 1 338 ? 6.628 2.162 -10.640 1.00 98.31 338 TYR A O 1
ATOM 2707 N N . PHE A 1 339 ? 7.995 3.933 -10.651 1.00 97.38 339 PHE A N 1
ATOM 2708 C CA . PHE A 1 339 ? 8.689 3.598 -9.408 1.00 97.38 339 PHE A CA 1
ATOM 2709 C C . PHE A 1 339 ? 7.845 3.846 -8.147 1.00 97.38 339 PHE A C 1
ATOM 2711 O O . PHE A 1 339 ? 8.060 3.188 -7.123 1.00 97.38 339 PHE A O 1
ATOM 2718 N N . ASP A 1 340 ? 6.853 4.739 -8.213 1.00 95.12 340 ASP A N 1
ATOM 2719 C CA . ASP A 1 340 ? 5.952 5.038 -7.097 1.00 95.12 340 ASP A CA 1
ATOM 2720 C C . ASP A 1 340 ? 4.894 3.943 -6.885 1.00 95.12 340 ASP A C 1
ATOM 2722 O O . ASP A 1 340 ? 4.377 3.821 -5.777 1.00 95.12 340 ASP A O 1
ATOM 2726 N N . VAL A 1 341 ? 4.641 3.082 -7.875 1.00 95.88 341 VAL A N 1
ATOM 2727 C CA . VAL A 1 341 ? 3.763 1.895 -7.758 1.00 95.88 341 VAL A CA 1
ATOM 2728 C C . VAL A 1 341 ? 4.543 0.569 -7.726 1.00 95.88 341 VAL A C 1
ATOM 2730 O O . VAL A 1 341 ? 3.965 -0.519 -7.762 1.00 95.88 341 VAL A O 1
ATOM 2733 N N . MET A 1 342 ? 5.875 0.639 -7.634 1.00 96.50 342 MET A N 1
ATOM 2734 C CA . MET A 1 342 ? 6.784 -0.511 -7.627 1.00 96.50 342 MET A CA 1
ATOM 2735 C C . MET A 1 342 ? 7.063 -1.052 -6.233 1.00 96.50 342 MET A C 1
ATOM 2737 O O . MET A 1 342 ? 7.506 -0.309 -5.352 1.00 96.50 342 MET A O 1
ATOM 2741 N N . LYS A 1 343 ? 6.875 -2.368 -6.056 1.00 94.50 343 LYS A N 1
ATOM 2742 C CA . LYS A 1 343 ? 7.252 -3.076 -4.826 1.00 94.50 343 LYS A CA 1
ATOM 2743 C C . LYS A 1 343 ? 8.750 -2.956 -4.550 1.00 94.50 343 LYS A C 1
ATOM 2745 O O . LYS A 1 343 ? 9.563 -3.009 -5.472 1.00 94.50 343 LYS A O 1
ATOM 2750 N N . ASP A 1 344 ? 9.125 -2.882 -3.276 1.00 90.94 344 ASP A N 1
ATOM 2751 C CA . ASP A 1 344 ? 10.536 -2.812 -2.861 1.00 90.94 344 ASP A CA 1
ATOM 2752 C C . ASP A 1 344 ? 11.348 -4.021 -3.346 1.00 90.94 344 ASP A C 1
ATOM 2754 O O . ASP A 1 344 ? 12.489 -3.871 -3.782 1.00 90.94 344 ASP A O 1
ATOM 2758 N N . SER A 1 345 ? 10.726 -5.205 -3.383 1.00 91.62 345 SER A N 1
ATOM 2759 C CA . SER A 1 345 ? 11.333 -6.438 -3.906 1.00 91.62 345 SER A CA 1
ATOM 2760 C C . SER A 1 345 ? 11.693 -6.375 -5.389 1.00 91.62 345 SER A C 1
ATOM 2762 O O . SER A 1 345 ? 12.549 -7.128 -5.847 1.00 91.62 345 SER A O 1
ATOM 2764 N N . VAL A 1 346 ? 11.071 -5.472 -6.145 1.00 96.50 346 VAL A N 1
ATOM 2765 C CA . VAL A 1 346 ? 11.416 -5.194 -7.543 1.00 96.50 346 VAL A CA 1
ATOM 2766 C C . VAL A 1 346 ? 12.413 -4.043 -7.607 1.00 96.50 346 VAL A C 1
ATOM 2768 O O . VAL A 1 346 ? 13.385 -4.119 -8.357 1.00 96.50 346 VAL A O 1
ATOM 2771 N N . PHE A 1 347 ? 12.220 -3.007 -6.784 1.00 95.50 347 PHE A N 1
ATOM 2772 C CA . PHE A 1 347 ? 13.084 -1.828 -6.754 1.00 95.50 347 PHE A CA 1
ATOM 2773 C C . PHE A 1 347 ? 14.539 -2.152 -6.377 1.00 95.50 347 PHE A C 1
ATOM 2775 O O . PHE A 1 347 ? 15.455 -1.493 -6.871 1.00 95.50 347 PHE A O 1
ATOM 2782 N N . VAL A 1 348 ? 14.781 -3.216 -5.600 1.00 93.38 348 VAL A N 1
ATOM 2783 C CA . VAL A 1 348 ? 16.142 -3.704 -5.302 1.00 93.38 348 VAL A CA 1
ATOM 2784 C C . VAL A 1 348 ? 16.977 -3.937 -6.566 1.00 93.38 348 VAL A C 1
ATOM 2786 O O . VAL A 1 348 ? 18.156 -3.603 -6.584 1.00 93.38 348 VAL A O 1
ATOM 2789 N N . LYS A 1 349 ? 16.359 -4.382 -7.669 1.00 95.69 349 LYS A N 1
ATOM 2790 C CA . LYS A 1 349 ? 17.049 -4.619 -8.948 1.00 95.69 349 LYS A CA 1
ATOM 2791 C C . LYS A 1 349 ? 17.594 -3.328 -9.570 1.00 95.69 349 LYS A C 1
ATOM 2793 O O . LYS A 1 349 ? 18.601 -3.360 -10.268 1.00 95.69 349 LYS A O 1
ATOM 2798 N N . TYR A 1 350 ? 16.950 -2.192 -9.311 1.00 96.31 350 TYR A N 1
ATOM 2799 C CA . TYR A 1 350 ? 17.429 -0.874 -9.734 1.00 96.31 350 TYR A CA 1
ATOM 2800 C C . TYR A 1 350 ? 18.496 -0.332 -8.782 1.00 96.31 350 TYR A C 1
ATOM 2802 O O . TYR A 1 350 ? 19.466 0.277 -9.233 1.00 96.31 350 TYR A O 1
ATOM 2810 N N . ARG A 1 351 ? 18.367 -0.603 -7.476 1.00 93.06 351 ARG A N 1
ATOM 2811 C CA . ARG A 1 351 ? 19.406 -0.293 -6.479 1.00 93.06 351 ARG A CA 1
ATOM 2812 C C . ARG A 1 351 ? 20.717 -1.010 -6.799 1.00 93.06 351 ARG A C 1
ATOM 2814 O O . ARG A 1 351 ? 21.764 -0.371 -6.820 1.00 93.06 351 ARG A O 1
ATOM 2821 N N . GLU A 1 352 ? 20.650 -2.293 -7.160 1.00 94.12 352 GLU A N 1
ATOM 2822 C CA . GLU A 1 352 ? 21.797 -3.073 -7.654 1.00 94.12 352 GLU A CA 1
ATOM 2823 C C . GLU A 1 352 ? 22.470 -2.413 -8.870 1.00 94.12 352 GLU A C 1
ATOM 2825 O O . GLU A 1 352 ? 23.659 -2.604 -9.110 1.00 94.12 352 GLU A O 1
ATOM 2830 N N . ARG A 1 353 ? 21.724 -1.609 -9.634 1.00 95.69 353 ARG A N 1
ATOM 2831 C CA . ARG A 1 353 ? 22.191 -0.858 -10.805 1.00 95.69 353 ARG A CA 1
ATOM 2832 C C . ARG A 1 353 ? 22.568 0.593 -10.485 1.00 95.69 353 ARG A C 1
ATOM 2834 O O . ARG A 1 353 ? 22.743 1.387 -11.400 1.00 95.69 353 ARG A O 1
ATOM 2841 N N . GLY A 1 354 ? 22.738 0.949 -9.214 1.00 92.56 354 GLY A N 1
ATOM 2842 C CA . GLY A 1 354 ? 23.226 2.266 -8.793 1.00 92.56 354 GLY A CA 1
ATOM 2843 C C . GLY A 1 354 ? 22.153 3.344 -8.634 1.00 92.56 354 GLY A C 1
ATOM 2844 O O . GLY A 1 354 ? 22.498 4.469 -8.271 1.00 92.56 354 GLY A O 1
ATOM 2845 N N . ILE A 1 355 ? 20.869 3.025 -8.838 1.00 93.31 355 ILE A N 1
ATOM 2846 C CA . ILE A 1 355 ? 19.783 3.939 -8.467 1.00 93.31 355 ILE A CA 1
ATOM 2847 C C . ILE A 1 355 ? 19.751 4.058 -6.954 1.00 93.31 355 ILE A C 1
ATOM 2849 O O . ILE A 1 355 ? 19.759 3.063 -6.241 1.00 93.31 355 ILE A O 1
ATOM 2853 N N . VAL A 1 356 ? 19.694 5.283 -6.451 1.00 86.25 356 VAL A N 1
ATOM 2854 C CA . VAL A 1 356 ? 19.797 5.549 -5.026 1.00 86.25 356 VAL A CA 1
ATOM 2855 C C . VAL A 1 356 ? 18.427 5.588 -4.345 1.00 86.25 356 VAL A C 1
ATOM 2857 O O . VAL A 1 356 ? 18.246 4.996 -3.280 1.00 86.25 356 VAL A O 1
ATOM 2860 N N . SER A 1 357 ? 17.456 6.263 -4.942 1.00 88.62 357 SER A N 1
ATOM 2861 C CA . SER A 1 357 ? 16.099 6.391 -4.412 1.00 88.62 357 SER A CA 1
ATOM 2862 C C . SER A 1 357 ? 15.104 6.525 -5.559 1.00 88.62 357 SER A C 1
ATOM 2864 O O . SER A 1 357 ? 15.482 6.830 -6.689 1.00 88.62 357 SER A O 1
ATOM 2866 N N . ARG A 1 358 ? 13.816 6.310 -5.272 1.00 92.31 358 ARG A N 1
ATOM 2867 C CA . ARG A 1 358 ? 12.738 6.541 -6.246 1.00 92.31 358 ARG A CA 1
ATOM 2868 C C . ARG A 1 358 ? 12.672 8.008 -6.678 1.00 92.31 358 ARG A C 1
ATOM 2870 O O . ARG A 1 358 ? 12.382 8.288 -7.832 1.00 92.31 358 ARG A O 1
ATOM 2877 N N . ASP A 1 359 ? 12.989 8.934 -5.774 1.00 91.50 359 ASP A N 1
ATOM 2878 C CA . ASP A 1 359 ? 12.972 10.375 -6.054 1.00 91.50 359 ASP A CA 1
ATOM 2879 C C . ASP A 1 359 ? 14.057 10.808 -7.039 1.00 91.50 359 ASP A C 1
ATOM 2881 O O . ASP A 1 359 ? 13.825 11.724 -7.816 1.00 91.50 359 ASP A O 1
ATOM 2885 N N . GLN A 1 360 ? 15.191 10.100 -7.109 1.00 94.06 360 GLN A N 1
ATOM 2886 C CA . GLN A 1 360 ? 16.204 10.344 -8.145 1.00 94.06 360 GLN A CA 1
ATOM 2887 C C . GLN A 1 360 ? 15.639 10.177 -9.567 1.00 94.06 360 GLN A C 1
ATOM 2889 O O . GLN A 1 360 ? 16.144 10.781 -10.510 1.00 94.06 360 GLN A O 1
ATOM 2894 N N . LEU A 1 361 ? 14.596 9.358 -9.719 1.00 97.00 361 LEU A N 1
ATOM 2895 C CA . LEU A 1 361 ? 13.937 9.061 -10.988 1.00 97.00 361 LEU A CA 1
ATOM 2896 C C . LEU A 1 361 ? 12.740 9.986 -11.242 1.00 97.00 361 LEU A C 1
ATOM 2898 O O . LEU A 1 361 ? 11.921 9.701 -12.108 1.00 97.00 361 LEU A O 1
ATOM 2902 N N . LYS A 1 362 ? 12.602 11.088 -10.504 1.00 96.62 362 LYS A N 1
ATOM 2903 C CA . LYS A 1 362 ? 11.505 12.044 -10.658 1.00 96.62 362 LYS A CA 1
ATOM 2904 C C . LYS A 1 362 ? 12.061 13.461 -10.642 1.00 96.62 362 LYS A C 1
ATOM 2906 O O . LYS A 1 362 ? 12.994 13.761 -9.906 1.00 96.62 362 LYS A O 1
ATOM 2911 N N . VAL A 1 363 ? 11.458 14.340 -11.428 1.00 95.88 363 VAL A N 1
ATOM 2912 C CA . VAL A 1 363 ? 11.570 15.785 -11.217 1.00 95.88 363 VAL A CA 1
ATOM 2913 C C . VAL A 1 363 ? 10.351 16.210 -10.390 1.00 95.88 363 VAL A C 1
ATOM 2915 O O . VAL A 1 363 ? 9.233 15.815 -10.733 1.00 95.88 363 VAL A O 1
ATOM 2918 N N . PRO A 1 364 ? 10.503 16.943 -9.275 1.00 93.00 364 PRO A N 1
ATOM 2919 C CA . PRO A 1 364 ? 9.366 17.506 -8.552 1.00 93.00 364 PRO A CA 1
ATOM 2920 C C . PRO A 1 364 ? 8.521 18.406 -9.461 1.00 93.00 364 PRO A C 1
ATOM 2922 O O . PRO A 1 364 ? 9.048 19.113 -10.321 1.00 93.00 364 PRO A O 1
ATOM 2925 N N . ARG A 1 365 ? 7.197 18.399 -9.277 1.00 89.75 365 ARG A N 1
ATOM 2926 C CA . ARG A 1 365 ? 6.279 19.175 -10.127 1.00 89.75 365 ARG A CA 1
ATOM 2927 C C . ARG A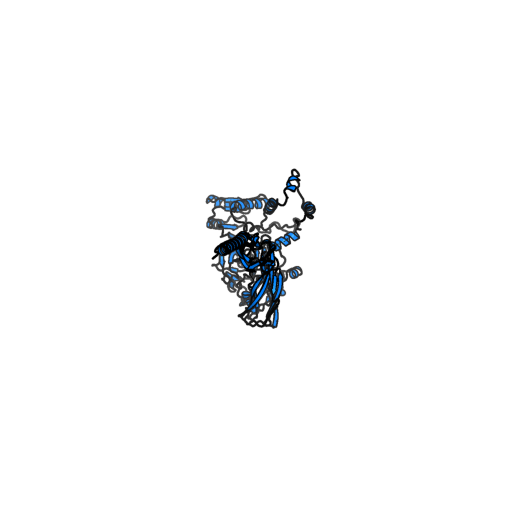 1 365 ? 6.590 20.669 -10.054 1.00 89.75 365 ARG A C 1
ATOM 2929 O O . ARG A 1 365 ? 6.582 21.360 -11.065 1.00 89.75 365 ARG A O 1
ATOM 2936 N N . GLU A 1 366 ? 6.859 21.154 -8.851 1.00 89.81 366 GLU A N 1
ATOM 2937 C CA . GLU A 1 366 ? 7.136 22.553 -8.547 1.00 89.81 366 GLU A CA 1
ATOM 2938 C C . GLU A 1 366 ? 8.455 23.008 -9.176 1.00 89.81 366 GLU A C 1
ATOM 2940 O O . GLU A 1 366 ? 8.573 24.152 -9.607 1.00 89.81 366 GLU A O 1
ATOM 2945 N N . GLU A 1 367 ? 9.439 22.111 -9.261 1.00 90.00 367 GLU A N 1
ATOM 2946 C CA . GLU A 1 367 ? 10.698 22.368 -9.962 1.00 90.00 367 GLU A CA 1
ATOM 2947 C C . GLU A 1 367 ? 10.485 22.392 -11.475 1.00 90.00 367 GLU A C 1
ATOM 2949 O O . GLU A 1 367 ? 10.931 23.326 -12.142 1.00 90.00 367 GLU A O 1
ATOM 2954 N N . ARG A 1 368 ? 9.722 21.434 -12.018 1.00 90.75 368 ARG A N 1
ATOM 2955 C CA . ARG A 1 368 ? 9.407 21.403 -13.452 1.00 90.75 368 ARG A CA 1
ATOM 2956 C C . ARG A 1 368 ? 8.589 22.618 -13.895 1.00 90.75 368 ARG A C 1
ATOM 2958 O O . ARG A 1 368 ? 8.839 23.156 -14.966 1.00 90.75 368 ARG A O 1
ATOM 2965 N N . ALA A 1 369 ? 7.667 23.106 -13.068 1.00 86.88 369 ALA A N 1
ATOM 2966 C CA . ALA A 1 369 ? 6.894 24.312 -13.366 1.00 86.88 369 ALA A CA 1
ATOM 2967 C C . ALA A 1 369 ? 7.774 25.571 -13.500 1.00 86.88 369 ALA A C 1
ATOM 2969 O O . ALA A 1 369 ? 7.432 26.477 -14.257 1.00 86.88 369 ALA A O 1
ATOM 2970 N N . LYS A 1 370 ? 8.910 25.625 -12.792 1.00 88.81 370 LYS A N 1
ATOM 2971 C CA . LYS A 1 370 ? 9.884 26.728 -12.877 1.00 88.81 370 LYS A CA 1
ATOM 2972 C C . LYS A 1 370 ? 10.813 26.613 -14.086 1.00 88.81 370 LYS A C 1
ATOM 2974 O O . LYS A 1 370 ? 11.349 27.625 -14.523 1.00 88.81 370 LYS A O 1
ATOM 2979 N N . CYS A 1 371 ? 11.004 25.405 -14.612 1.00 86.19 371 CYS A N 1
ATOM 2980 C CA . CYS A 1 371 ? 11.852 25.126 -15.769 1.00 86.19 371 CYS A CA 1
ATOM 2981 C C . CYS A 1 371 ? 11.077 24.295 -16.812 1.00 86.19 371 CYS A C 1
ATOM 2983 O O . CYS A 1 371 ? 11.250 23.068 -16.874 1.00 86.19 371 CYS A O 1
ATOM 2985 N N . PRO A 1 372 ? 10.181 24.935 -17.595 1.00 86.19 372 PRO A N 1
ATOM 2986 C CA . PRO A 1 372 ? 9.408 24.261 -18.635 1.00 86.19 372 PRO A CA 1
ATOM 2987 C C . PRO A 1 372 ? 10.304 23.555 -19.655 1.00 86.19 372 PRO A C 1
ATOM 2989 O O . PRO A 1 372 ? 11.404 24.019 -19.949 1.00 86.19 372 PRO A O 1
ATOM 2992 N N . CYS A 1 373 ? 9.829 22.439 -20.204 1.00 91.00 373 CYS A N 1
ATOM 2993 C CA . CYS A 1 373 ? 10.628 21.651 -21.131 1.00 91.00 373 CYS A CA 1
ATOM 2994 C C . CYS A 1 373 ? 10.811 22.303 -22.502 1.00 91.00 373 CYS A C 1
ATOM 2996 O O . CYS A 1 373 ? 9.843 22.743 -23.122 1.00 91.00 373 CYS A O 1
ATOM 2998 N N . ASP A 1 374 ? 12.047 22.247 -23.003 1.00 90.44 374 ASP A N 1
ATOM 2999 C CA . ASP A 1 374 ? 12.384 22.464 -24.407 1.00 90.44 374 ASP A CA 1
ATOM 3000 C C . ASP A 1 374 ? 12.679 21.110 -25.068 1.00 90.44 374 ASP A C 1
ATOM 3002 O O . ASP A 1 374 ? 13.800 20.608 -25.063 1.00 90.44 374 ASP A O 1
ATOM 3006 N N . PHE A 1 375 ? 11.652 20.512 -25.671 1.00 89.44 375 PHE A N 1
ATOM 3007 C CA . PHE A 1 375 ? 11.771 19.214 -26.347 1.00 89.44 375 PHE A CA 1
ATOM 3008 C C . PHE A 1 375 ? 12.615 19.254 -27.633 1.00 89.44 375 PHE A C 1
ATOM 3010 O O . PHE A 1 375 ? 12.809 18.220 -28.268 1.00 89.44 375 PHE A O 1
ATOM 3017 N N . THR A 1 376 ? 13.120 20.423 -28.047 1.00 87.25 376 THR A N 1
ATOM 3018 C CA . THR A 1 376 ? 14.022 20.532 -29.205 1.00 87.25 376 THR A CA 1
ATOM 3019 C C . THR A 1 376 ? 15.479 20.241 -28.850 1.00 87.25 376 THR A C 1
ATOM 3021 O O . THR A 1 376 ? 16.318 20.110 -29.744 1.00 87.25 376 THR A O 1
ATOM 3024 N N . ARG A 1 377 ? 15.801 20.121 -27.556 1.00 86.06 377 ARG A N 1
ATOM 3025 C CA . ARG A 1 377 ? 17.163 19.913 -27.062 1.00 86.06 377 ARG A CA 1
ATOM 3026 C C . ARG A 1 377 ? 17.239 18.699 -26.153 1.00 86.06 377 ARG A C 1
ATOM 3028 O O . ARG A 1 377 ? 16.272 18.276 -25.528 1.00 86.06 377 ARG A O 1
ATOM 3035 N N . MET A 1 378 ? 18.435 18.128 -26.076 1.00 82.94 378 MET A N 1
ATOM 3036 C CA . MET A 1 378 ? 18.721 17.076 -25.110 1.00 82.94 378 MET A CA 1
ATOM 3037 C C . MET A 1 378 ? 18.939 17.694 -23.726 1.00 82.94 378 MET A C 1
ATOM 3039 O O . MET A 1 378 ? 19.696 18.652 -23.593 1.00 82.94 378 MET A O 1
ATOM 3043 N N . HIS A 1 379 ? 18.331 17.079 -22.713 1.00 89.00 379 HIS A N 1
ATOM 3044 C CA . HIS A 1 379 ? 18.465 17.424 -21.297 1.00 89.00 379 HIS A CA 1
ATOM 3045 C C . HIS A 1 379 ? 19.183 16.288 -20.549 1.00 89.00 379 HIS A C 1
ATOM 3047 O O . HIS A 1 379 ? 18.522 15.368 -20.060 1.00 89.00 379 HIS A O 1
ATOM 3053 N N . PRO A 1 380 ? 20.531 16.253 -20.508 1.00 90.25 380 PRO A N 1
ATOM 3054 C CA . PRO A 1 380 ? 21.276 15.162 -19.873 1.00 90.25 380 PRO A CA 1
ATOM 3055 C C . PRO A 1 380 ? 20.919 14.947 -18.396 1.00 90.25 380 PRO A C 1
ATOM 3057 O O . PRO A 1 380 ? 20.925 13.817 -17.917 1.00 90.25 380 PRO A O 1
ATOM 3060 N N . GLU A 1 381 ? 20.562 16.015 -17.685 1.00 91.62 381 GLU A N 1
ATOM 3061 C CA . GLU A 1 381 ? 20.144 16.021 -16.283 1.00 91.62 381 GLU A CA 1
ATOM 3062 C C . GLU A 1 381 ? 18.849 15.245 -16.017 1.00 91.62 381 GLU A C 1
ATOM 3064 O O . GLU A 1 381 ? 18.585 14.845 -14.877 1.00 91.62 381 GLU A O 1
ATOM 3069 N N . ASP A 1 382 ? 18.048 15.010 -17.055 1.00 94.25 382 ASP A N 1
ATOM 3070 C CA . ASP A 1 382 ? 16.819 14.231 -16.979 1.00 94.25 382 ASP A CA 1
ATOM 3071 C C . ASP A 1 382 ? 17.054 12.723 -17.106 1.00 94.25 382 ASP A C 1
ATOM 3073 O O . ASP A 1 382 ? 16.114 11.948 -16.939 1.00 94.25 382 ASP A O 1
ATOM 3077 N N . TRP A 1 383 ? 18.293 12.289 -17.344 1.00 96.69 383 TRP A N 1
ATOM 3078 C CA . TRP A 1 383 ? 18.655 10.882 -17.475 1.00 96.69 383 TRP A CA 1
ATOM 3079 C C . TRP A 1 383 ? 19.475 10.401 -16.282 1.00 96.69 383 TRP A C 1
ATOM 3081 O O . TRP A 1 383 ? 20.426 11.041 -15.838 1.00 96.69 383 TRP A O 1
ATOM 3091 N N . VAL A 1 384 ? 19.126 9.223 -15.774 1.00 97.75 384 VAL A N 1
ATOM 3092 C CA . VAL A 1 384 ? 19.867 8.536 -14.719 1.00 97.75 384 VAL A CA 1
ATOM 3093 C C . VAL A 1 384 ? 20.571 7.329 -15.322 1.00 97.75 384 VAL A C 1
ATOM 3095 O O . VAL A 1 384 ? 19.922 6.418 -15.837 1.00 97.75 384 VAL A O 1
ATOM 3098 N N . ILE A 1 385 ? 21.902 7.332 -15.267 1.00 97.38 385 ILE A N 1
ATOM 3099 C CA . ILE A 1 385 ? 22.742 6.261 -15.816 1.00 97.38 385 ILE A CA 1
ATOM 3100 C C . ILE A 1 385 ? 22.718 5.057 -14.874 1.00 97.38 385 ILE A C 1
ATOM 3102 O O . ILE A 1 385 ? 22.894 5.198 -13.661 1.00 97.38 385 ILE A O 1
ATOM 3106 N N . LEU A 1 386 ? 22.521 3.871 -15.444 1.00 97.38 386 LEU A N 1
ATOM 3107 C CA . LEU A 1 386 ? 22.614 2.608 -14.729 1.00 97.38 386 LEU A CA 1
ATOM 3108 C C . LEU A 1 386 ? 24.046 2.079 -14.735 1.00 97.38 386 LEU A C 1
ATOM 3110 O O . LEU A 1 386 ? 24.778 2.168 -15.718 1.00 97.38 386 LEU A O 1
ATOM 3114 N N . SER A 1 387 ? 24.432 1.464 -13.624 1.00 94.94 387 SER A N 1
ATOM 3115 C CA . SER A 1 387 ? 25.686 0.729 -13.513 1.00 94.94 387 SER A CA 1
ATOM 3116 C C . SER A 1 387 ? 25.664 -0.500 -14.440 1.00 94.94 387 SER A C 1
ATOM 3118 O O . SER A 1 387 ? 24.733 -1.313 -14.344 1.00 94.94 387 SER A O 1
ATOM 3120 N N . PRO A 1 388 ? 26.694 -0.704 -15.286 1.00 91.00 388 PRO A N 1
ATOM 3121 C CA . PRO A 1 388 ? 26.770 -1.852 -16.197 1.00 91.00 388 PRO A CA 1
ATOM 3122 C C . PRO A 1 388 ? 26.911 -3.182 -15.452 1.00 91.00 388 PRO A C 1
ATOM 3124 O O . PRO A 1 388 ? 26.474 -4.225 -15.939 1.00 91.00 388 PRO A O 1
ATOM 3127 N N . THR A 1 389 ? 27.440 -3.146 -14.229 1.00 90.44 389 THR A N 1
ATOM 3128 C CA . THR A 1 389 ? 27.505 -4.291 -13.319 1.00 90.44 389 THR A CA 1
ATOM 3129 C C . THR A 1 389 ? 26.543 -4.108 -12.155 1.00 90.44 389 THR A C 1
ATOM 3131 O O . THR A 1 389 ? 26.266 -2.983 -11.721 1.00 90.44 389 THR A O 1
ATOM 3134 N N . LYS A 1 390 ? 26.037 -5.231 -11.638 1.00 92.69 390 LYS A N 1
ATOM 3135 C CA . LYS A 1 390 ? 25.285 -5.243 -10.386 1.00 92.69 390 LYS A CA 1
ATOM 3136 C C . LYS A 1 390 ? 26.224 -5.010 -9.209 1.00 92.69 390 LYS A C 1
ATOM 3138 O O . LYS A 1 390 ? 27.332 -5.540 -9.184 1.00 92.69 390 LYS A O 1
ATOM 3143 N N . LYS A 1 391 ? 25.753 -4.249 -8.230 1.00 89.81 391 LYS A N 1
ATOM 3144 C CA . LYS A 1 391 ? 26.432 -4.011 -6.958 1.00 89.81 391 LYS A CA 1
ATOM 3145 C C . LYS A 1 391 ? 25.577 -4.579 -5.825 1.00 89.81 391 LYS A C 1
ATOM 3147 O O . LYS A 1 391 ? 24.367 -4.346 -5.841 1.00 89.81 391 LYS A O 1
ATOM 3152 N N . PRO A 1 392 ? 26.164 -5.288 -4.848 1.00 89.88 392 PRO A N 1
ATOM 3153 C CA . PRO A 1 392 ? 25.446 -5.669 -3.640 1.00 89.88 392 PRO A CA 1
ATOM 3154 C C . PRO A 1 392 ? 24.946 -4.416 -2.914 1.00 89.88 392 PRO A C 1
ATOM 3156 O O . PRO A 1 392 ? 25.676 -3.432 -2.792 1.00 89.88 392 PRO A O 1
ATOM 3159 N N . VAL A 1 393 ? 23.701 -4.442 -2.444 1.00 92.62 393 VAL A N 1
ATOM 3160 C CA . VAL A 1 393 ? 23.059 -3.303 -1.769 1.00 92.62 393 VAL A CA 1
ATOM 3161 C C . VAL A 1 393 ? 22.360 -3.747 -0.500 1.00 92.62 393 VAL A C 1
ATOM 3163 O O . VAL A 1 393 ? 21.940 -4.899 -0.401 1.00 92.62 393 VAL A O 1
ATOM 3166 N N . ALA A 1 394 ? 22.214 -2.828 0.449 1.00 92.19 394 ALA A N 1
ATOM 3167 C CA . ALA A 1 394 ? 21.232 -2.944 1.515 1.00 92.19 394 ALA A CA 1
ATOM 3168 C C . ALA A 1 394 ? 19.923 -2.294 1.040 1.00 92.19 394 ALA A C 1
ATOM 3170 O O . ALA A 1 394 ? 19.929 -1.188 0.491 1.00 92.19 394 ALA A O 1
ATOM 3171 N N . LEU A 1 395 ? 18.792 -2.970 1.253 1.00 91.94 395 LEU A N 1
ATOM 3172 C CA . LEU A 1 395 ? 17.469 -2.391 1.017 1.00 91.94 395 LEU A CA 1
ATOM 3173 C C . LEU A 1 395 ? 16.510 -2.884 2.087 1.00 91.94 395 LEU A C 1
ATOM 3175 O O . LEU A 1 395 ? 16.013 -4.006 2.014 1.00 91.94 395 LEU A O 1
ATOM 3179 N N . VAL A 1 396 ? 16.251 -2.032 3.070 1.00 93.88 396 VAL A N 1
ATOM 3180 C CA . VAL A 1 396 ? 15.356 -2.357 4.177 1.00 93.88 396 VAL A CA 1
ATOM 3181 C C . VAL A 1 396 ? 13.963 -1.812 3.894 1.00 93.88 396 VAL A C 1
ATOM 3183 O O . VAL A 1 396 ? 13.828 -0.640 3.558 1.00 93.88 396 VAL A O 1
ATOM 3186 N N . THR A 1 397 ? 12.952 -2.657 4.067 1.00 93.62 397 THR A N 1
ATOM 3187 C CA . THR A 1 397 ? 11.528 -2.303 4.040 1.00 93.62 397 THR A CA 1
ATOM 3188 C C . THR A 1 397 ? 10.851 -2.703 5.353 1.00 93.62 397 THR A C 1
ATOM 3190 O O . THR A 1 397 ? 11.444 -3.407 6.180 1.00 93.62 397 THR A O 1
ATOM 3193 N N . LEU A 1 398 ? 9.621 -2.236 5.553 1.00 94.00 398 LEU A N 1
ATOM 3194 C CA . LEU A 1 398 ? 8.835 -2.417 6.765 1.00 94.00 398 LEU A CA 1
ATOM 3195 C C . LEU A 1 398 ? 7.396 -2.810 6.417 1.00 94.00 398 LEU A C 1
ATOM 3197 O O . LEU A 1 398 ? 6.749 -2.175 5.587 1.00 94.00 398 LEU A O 1
ATOM 3201 N N . GLU A 1 399 ? 6.871 -3.805 7.127 1.00 93.44 399 GLU A N 1
ATOM 3202 C CA . GLU A 1 399 ? 5.452 -4.165 7.142 1.00 93.44 399 GLU A CA 1
ATOM 3203 C C . GLU A 1 399 ? 4.927 -4.076 8.579 1.00 93.44 399 GLU A C 1
ATOM 3205 O O . GLU A 1 399 ? 5.509 -4.663 9.487 1.00 93.44 399 GLU A O 1
ATOM 3210 N N . ALA A 1 400 ? 3.834 -3.347 8.801 1.00 94.06 400 ALA A N 1
ATOM 3211 C CA . ALA A 1 400 ? 3.168 -3.269 10.100 1.00 94.06 400 ALA A CA 1
ATOM 3212 C C . ALA A 1 400 ? 1.813 -3.980 10.027 1.00 94.06 400 ALA A C 1
ATOM 3214 O O . ALA A 1 400 ? 0.936 -3.582 9.262 1.00 94.06 400 ALA A O 1
ATOM 3215 N N . ARG A 1 401 ? 1.644 -5.025 10.838 1.00 94.81 401 ARG A N 1
ATOM 3216 C CA . ARG A 1 401 ? 0.467 -5.907 10.859 1.00 94.81 401 ARG A CA 1
ATOM 3217 C C . ARG A 1 401 ? -0.588 -5.423 11.853 1.00 94.81 401 ARG A C 1
ATOM 3219 O O . ARG A 1 401 ? -1.045 -6.176 12.707 1.00 94.81 401 ARG A O 1
ATOM 3226 N N . LEU A 1 402 ? -0.931 -4.142 11.769 1.00 94.00 402 LEU A N 1
ATOM 3227 C CA . LEU A 1 402 ? -1.997 -3.542 12.569 1.00 94.00 402 LEU A CA 1
ATOM 3228 C C . LEU A 1 402 ? -3.364 -3.857 11.924 1.00 94.00 402 LEU A C 1
ATOM 3230 O O . LEU A 1 402 ? -3.479 -3.726 10.702 1.00 94.00 402 LEU A O 1
ATOM 3234 N N . PRO A 1 403 ? -4.397 -4.244 12.697 1.00 92.38 403 PRO A N 1
ATOM 3235 C CA . PRO A 1 403 ? -5.740 -4.450 12.160 1.00 92.38 403 PRO A CA 1
ATOM 3236 C C . PRO A 1 403 ? -6.282 -3.211 11.437 1.00 92.38 403 PRO A C 1
ATOM 3238 O O . PRO A 1 403 ? -6.062 -2.076 11.861 1.00 92.38 403 PRO A O 1
ATOM 3241 N N . SER A 1 404 ? -7.029 -3.434 10.354 1.00 86.56 404 SER A N 1
ATOM 3242 C CA . SER A 1 404 ? -7.645 -2.356 9.571 1.00 86.56 404 SER A CA 1
ATOM 3243 C C . SER A 1 404 ? -8.824 -1.689 10.280 1.00 86.56 404 SER A C 1
ATOM 3245 O O . SER A 1 404 ? -9.228 -0.599 9.881 1.00 86.56 404 SER A O 1
ATOM 3247 N N . GLU A 1 405 ? -9.378 -2.326 11.312 1.00 91.88 405 GLU A N 1
ATOM 3248 C CA . GLU A 1 405 ? -10.444 -1.784 12.150 1.00 91.88 405 GLU A CA 1
ATOM 3249 C C . GLU A 1 405 ? -10.141 -2.049 13.627 1.00 91.88 405 GLU A C 1
ATOM 3251 O O . GLU A 1 405 ? -9.662 -3.128 13.972 1.00 91.88 405 GLU A O 1
ATOM 3256 N N . LEU A 1 406 ? -10.417 -1.066 14.485 1.00 94.38 406 LEU A N 1
ATOM 3257 C CA . LEU A 1 406 ? -10.322 -1.179 15.942 1.00 94.38 406 LEU A CA 1
ATOM 3258 C C . LEU A 1 406 ? -11.565 -0.577 16.596 1.00 94.38 406 LEU A C 1
ATOM 3260 O O . LEU A 1 406 ? -12.105 0.423 16.115 1.00 94.38 406 LEU A O 1
ATOM 3264 N N . ALA A 1 407 ? -11.990 -1.154 17.715 1.00 94.75 407 ALA A N 1
ATOM 3265 C CA . ALA A 1 407 ? -12.978 -0.533 18.583 1.00 94.75 407 ALA A CA 1
ATOM 3266 C C . ALA A 1 407 ? -12.342 0.651 19.330 1.00 94.75 407 ALA A C 1
ATOM 3268 O O . ALA A 1 407 ? -11.164 0.622 19.692 1.00 94.75 407 ALA A O 1
ATOM 3269 N N . GLN A 1 408 ? -13.097 1.719 19.565 1.00 94.81 408 GLN A N 1
ATOM 3270 C CA . GLN A 1 408 ? -12.630 2.846 20.362 1.00 94.81 408 GLN A CA 1
ATOM 3271 C C . GLN A 1 408 ? -12.197 2.360 21.754 1.00 94.81 408 GLN A C 1
ATOM 3273 O O . GLN A 1 408 ? -12.892 1.568 22.390 1.00 94.81 408 GLN A O 1
ATOM 3278 N N . TYR A 1 409 ? -11.048 2.851 22.221 1.00 94.06 409 TYR A N 1
ATOM 3279 C CA . TYR A 1 409 ? -10.368 2.477 23.468 1.00 94.06 409 TYR A CA 1
ATOM 3280 C C . TYR A 1 409 ? -9.714 1.098 23.488 1.00 94.06 409 TYR A C 1
ATOM 3282 O O . TYR A 1 409 ? -8.978 0.813 24.434 1.00 94.06 409 TYR A O 1
ATOM 3290 N N . GLN A 1 410 ? -9.896 0.293 22.440 1.00 94.88 410 GLN A N 1
ATOM 3291 C CA . GLN A 1 410 ? -9.203 -0.977 22.298 1.00 94.88 410 GLN A CA 1
ATOM 3292 C C . GLN A 1 410 ? -7.691 -0.755 22.255 1.00 94.88 410 GLN A C 1
ATOM 3294 O O . GLN A 1 410 ? -7.188 0.086 21.504 1.00 94.88 410 GLN A O 1
ATOM 3299 N N . GLU A 1 411 ? -6.977 -1.547 23.048 1.00 95.75 411 GLU A N 1
ATOM 3300 C CA . GLU A 1 411 ? -5.528 -1.669 22.988 1.00 95.75 411 GLU A CA 1
ATOM 3301 C C . GLU A 1 411 ? -5.163 -2.962 22.255 1.00 95.75 411 GLU A C 1
ATOM 3303 O O . GLU A 1 411 ? -5.723 -4.027 22.525 1.00 95.75 411 GLU A O 1
ATOM 3308 N N . VAL A 1 412 ? -4.246 -2.863 21.296 1.00 95.56 412 VAL A N 1
ATOM 3309 C CA . VAL A 1 412 ? -3.775 -3.985 20.485 1.00 95.56 412 VAL A CA 1
ATOM 3310 C C . VAL A 1 412 ? -2.255 -3.993 20.428 1.00 95.56 412 VAL A C 1
ATOM 3312 O O . VAL A 1 412 ? -1.618 -2.967 20.190 1.00 95.56 412 VAL A O 1
ATOM 3315 N N . GLU A 1 413 ? -1.668 -5.171 20.618 1.00 97.31 413 GLU A N 1
ATOM 3316 C CA . GLU A 1 413 ? -0.271 -5.427 20.289 1.00 97.31 413 GLU A CA 1
ATOM 3317 C C . GLU A 1 413 ? -0.188 -5.949 18.848 1.00 97.31 413 GLU A C 1
ATOM 3319 O O . GLU A 1 413 ? -0.905 -6.879 18.477 1.00 97.31 413 GLU A O 1
ATOM 3324 N N . PHE A 1 414 ? 0.675 -5.354 18.026 1.00 96.12 414 PHE A N 1
ATOM 3325 C CA . PHE A 1 414 ? 0.849 -5.724 16.624 1.00 96.12 414 PHE A CA 1
ATOM 3326 C C . PHE A 1 414 ? 2.324 -5.884 16.257 1.00 96.12 414 PHE A C 1
ATOM 3328 O O . PHE A 1 414 ? 3.215 -5.249 16.826 1.00 96.12 414 PHE A O 1
ATOM 3335 N N . GLU A 1 415 ? 2.584 -6.757 15.287 1.00 96.25 415 GLU A N 1
ATOM 3336 C CA . GLU A 1 415 ? 3.930 -7.033 14.794 1.00 96.25 415 GLU A CA 1
ATOM 3337 C C . GLU A 1 415 ? 4.342 -6.020 13.720 1.00 96.25 415 GLU A C 1
ATOM 3339 O O . GLU A 1 415 ? 3.582 -5.705 12.801 1.00 96.25 415 GLU A O 1
ATOM 3344 N N . VAL A 1 416 ? 5.582 -5.550 13.815 1.00 96.62 416 VAL A N 1
ATOM 3345 C CA . VAL A 1 416 ? 6.277 -4.818 12.762 1.00 96.62 416 VAL A CA 1
ATOM 3346 C C . VAL A 1 416 ? 7.444 -5.665 12.280 1.00 96.62 416 VAL A C 1
ATOM 3348 O O . VAL A 1 416 ? 8.359 -5.978 13.043 1.00 96.62 416 VAL A O 1
ATOM 3351 N N . LEU A 1 417 ? 7.415 -6.022 11.001 1.00 96.69 417 LEU A N 1
ATOM 3352 C CA . LEU A 1 417 ? 8.405 -6.856 10.344 1.00 96.69 417 LEU A CA 1
ATOM 3353 C C . LEU A 1 417 ? 9.322 -5.999 9.474 1.00 96.69 417 LEU A C 1
ATOM 3355 O O . LEU A 1 417 ? 8.885 -5.345 8.529 1.00 96.69 417 LEU A O 1
ATOM 3359 N N . ILE A 1 418 ? 10.613 -6.035 9.776 1.00 96.75 418 ILE A N 1
ATOM 3360 C CA . ILE A 1 418 ? 11.660 -5.380 8.999 1.00 96.75 418 ILE A CA 1
ATOM 3361 C C . ILE A 1 418 ? 12.326 -6.408 8.107 1.00 96.75 418 ILE A C 1
ATOM 3363 O O . ILE A 1 418 ? 12.825 -7.410 8.608 1.00 96.75 418 ILE A O 1
ATOM 3367 N N . SER A 1 419 ? 12.380 -6.146 6.806 1.00 96.38 419 SER A N 1
ATOM 3368 C CA . SER A 1 419 ? 12.993 -7.053 5.833 1.00 96.38 419 SER A CA 1
ATOM 3369 C C . SER A 1 419 ? 14.123 -6.357 5.098 1.00 96.38 419 SER A C 1
ATOM 3371 O O . SER A 1 419 ? 13.901 -5.324 4.473 1.00 96.38 419 SER A O 1
ATOM 3373 N N . ASN A 1 420 ? 15.325 -6.929 5.132 1.00 96.31 420 ASN A N 1
ATOM 3374 C CA . ASN A 1 420 ? 16.408 -6.515 4.251 1.00 96.31 420 ASN A CA 1
ATOM 3375 C C . ASN A 1 420 ? 16.380 -7.374 2.984 1.00 96.31 420 ASN A C 1
ATOM 3377 O O . ASN A 1 420 ? 16.789 -8.533 2.976 1.00 96.31 420 ASN A O 1
ATOM 3381 N N . LEU A 1 421 ? 15.877 -6.786 1.904 1.00 94.50 421 LEU A N 1
ATOM 3382 C CA . LEU A 1 421 ? 15.769 -7.413 0.588 1.00 94.50 421 LEU A CA 1
ATOM 3383 C C . LEU A 1 421 ? 17.109 -7.420 -0.162 1.00 94.50 421 LEU A C 1
ATOM 3385 O O . LEU A 1 421 ? 17.250 -8.114 -1.172 1.00 94.50 421 LEU A O 1
ATOM 3389 N N . GLY A 1 422 ? 18.076 -6.639 0.319 1.00 92.44 422 GLY A N 1
ATOM 3390 C CA . GLY A 1 422 ? 19.432 -6.546 -0.198 1.00 92.44 422 GLY A CA 1
ATOM 3391 C C . GLY A 1 422 ? 20.319 -7.731 0.191 1.00 92.44 422 GLY A C 1
ATOM 3392 O O . GLY A 1 422 ? 19.962 -8.535 1.048 1.00 92.44 422 GLY A O 1
ATOM 3393 N N . GLU A 1 423 ? 21.471 -7.860 -0.463 1.00 93.00 423 GLU A N 1
ATOM 3394 C CA . GLU A 1 423 ? 22.452 -8.926 -0.194 1.00 93.00 423 GLU A CA 1
ATOM 3395 C C . GLU A 1 423 ? 23.398 -8.597 0.961 1.00 93.00 423 GLU A C 1
ATOM 3397 O O . GLU A 1 423 ? 23.929 -9.512 1.582 1.00 93.00 423 GLU A O 1
ATOM 3402 N N . VAL A 1 424 ? 23.592 -7.313 1.270 1.00 94.62 424 VAL A N 1
ATOM 3403 C CA . VAL A 1 424 ? 24.487 -6.884 2.352 1.00 94.62 424 VAL A CA 1
ATOM 3404 C C . VAL A 1 424 ? 23.718 -6.354 3.551 1.00 94.62 424 VAL A C 1
ATOM 3406 O O . VAL A 1 424 ? 22.559 -5.944 3.451 1.00 94.62 424 VAL A O 1
ATOM 3409 N N . ASP A 1 425 ? 24.387 -6.358 4.696 1.00 95.81 425 ASP A N 1
ATOM 3410 C CA . ASP A 1 425 ? 23.818 -5.964 5.976 1.00 95.81 425 ASP A CA 1
ATOM 3411 C C . ASP A 1 425 ? 23.446 -4.479 6.011 1.00 95.81 425 ASP A C 1
ATOM 3413 O O . ASP A 1 425 ? 24.235 -3.597 5.665 1.00 95.81 425 ASP A O 1
ATOM 3417 N N . ALA A 1 426 ? 22.246 -4.198 6.511 1.00 95.19 426 ALA A N 1
ATOM 3418 C CA . ALA A 1 426 ? 21.833 -2.852 6.865 1.00 95.19 426 ALA A CA 1
ATOM 3419 C C . ALA A 1 426 ? 22.214 -2.573 8.319 1.00 95.19 426 ALA A C 1
ATOM 3421 O O . ALA A 1 426 ? 21.891 -3.356 9.217 1.00 95.19 426 ALA A O 1
ATOM 3422 N N . ARG A 1 427 ? 22.888 -1.447 8.562 1.00 96.25 427 ARG A N 1
ATOM 3423 C CA . ARG A 1 427 ? 23.378 -1.071 9.896 1.00 96.25 427 ARG A CA 1
ATOM 3424 C C . ARG A 1 427 ? 22.532 0.042 10.497 1.00 96.25 427 ARG A C 1
ATOM 3426 O O . ARG A 1 427 ? 21.904 0.814 9.778 1.00 96.25 427 ARG A O 1
ATOM 3433 N N . GLU A 1 428 ? 22.542 0.138 11.824 1.00 96.44 428 GLU A N 1
ATOM 3434 C CA . GLU A 1 428 ? 21.826 1.177 12.580 1.00 96.44 428 GLU A CA 1
ATOM 3435 C C . GLU A 1 428 ? 20.359 1.354 12.163 1.00 96.44 428 GLU A C 1
ATOM 3437 O O . GLU A 1 428 ? 19.856 2.475 12.034 1.00 96.44 428 GLU A O 1
ATOM 3442 N N . VAL A 1 429 ? 19.679 0.234 11.927 1.00 97.44 429 VAL A N 1
ATOM 3443 C CA . VAL A 1 429 ? 18.267 0.211 11.577 1.00 97.44 429 VAL A CA 1
ATOM 3444 C C . VAL A 1 429 ? 17.457 0.723 12.767 1.00 97.44 429 VAL A C 1
ATOM 3446 O O . VAL A 1 429 ? 17.600 0.242 13.896 1.00 97.44 429 VAL A O 1
ATOM 3449 N N . ARG A 1 430 ? 16.612 1.720 12.517 1.00 97.00 430 ARG A N 1
ATOM 3450 C CA . ARG A 1 430 ? 15.744 2.368 13.501 1.00 97.00 430 ARG A CA 1
ATOM 3451 C C . ARG A 1 430 ? 14.371 2.612 12.899 1.00 97.00 430 ARG A C 1
ATOM 3453 O O . ARG A 1 430 ? 14.274 3.055 11.756 1.00 97.00 430 ARG A O 1
ATOM 3460 N N . VAL A 1 431 ? 13.335 2.391 13.698 1.00 97.62 431 VAL A N 1
ATOM 3461 C CA . VAL A 1 431 ? 11.950 2.728 13.364 1.00 97.62 431 VAL A CA 1
ATOM 3462 C C . VAL A 1 431 ? 11.441 3.759 14.360 1.00 97.62 431 VAL A C 1
ATOM 3464 O O . VAL A 1 431 ? 11.661 3.608 15.560 1.00 97.62 431 VAL A O 1
ATOM 3467 N N . LYS A 1 432 ? 10.784 4.810 13.874 1.00 97.69 432 LYS A N 1
ATOM 3468 C CA . LYS A 1 432 ? 10.133 5.832 14.700 1.00 97.69 432 LYS A CA 1
ATOM 3469 C C . LYS A 1 432 ? 8.680 6.005 14.294 1.00 97.69 432 LYS A C 1
ATOM 3471 O O . LYS A 1 432 ? 8.393 6.088 13.107 1.00 97.69 432 LYS A O 1
ATOM 3476 N N . VAL A 1 433 ? 7.787 6.142 15.260 1.00 96.94 433 VAL A N 1
ATOM 3477 C CA . VAL A 1 433 ? 6.441 6.661 15.034 1.00 96.94 433 VAL A CA 1
ATOM 3478 C C . VAL A 1 433 ? 6.560 8.173 14.876 1.00 96.94 433 VAL A C 1
ATOM 3480 O O . VAL A 1 433 ? 7.039 8.853 15.780 1.00 96.94 433 VAL A O 1
ATOM 3483 N N . ILE A 1 434 ? 6.182 8.692 13.710 1.00 96.44 434 ILE A N 1
ATOM 3484 C CA . ILE A 1 434 ? 6.209 10.137 13.430 1.00 96.44 434 ILE A CA 1
ATOM 3485 C C . ILE A 1 434 ? 4.808 10.752 13.383 1.00 96.44 434 ILE A C 1
ATOM 3487 O O . ILE A 1 434 ? 4.684 11.967 13.486 1.00 96.44 434 ILE A O 1
ATOM 3491 N N . GLU A 1 435 ? 3.767 9.928 13.258 1.00 94.88 435 GLU A N 1
ATOM 3492 C CA . GLU A 1 435 ? 2.366 10.345 13.345 1.00 94.88 435 GLU A CA 1
ATOM 3493 C C . GLU A 1 435 ? 1.504 9.158 13.801 1.00 94.88 435 GLU A C 1
ATOM 3495 O O . GLU A 1 435 ? 1.711 8.036 13.341 1.00 94.88 435 GLU A O 1
ATOM 3500 N N . ALA A 1 436 ? 0.541 9.403 14.691 1.00 94.31 436 ALA A N 1
ATOM 3501 C CA . ALA A 1 436 ? -0.412 8.413 15.201 1.00 94.31 436 ALA A CA 1
ATOM 3502 C C . ALA A 1 436 ? -1.806 9.057 15.323 1.00 94.31 436 ALA A C 1
ATOM 3504 O O . ALA A 1 436 ? -2.299 9.373 16.403 1.00 94.31 436 ALA A O 1
ATOM 3505 N N . LYS A 1 437 ? -2.448 9.342 14.190 1.00 92.19 437 LYS A N 1
ATOM 3506 C CA . LYS A 1 437 ? -3.769 9.973 14.166 1.00 92.19 437 LYS A CA 1
ATOM 3507 C C . LYS A 1 437 ? -4.824 9.018 14.725 1.00 92.19 437 LYS A C 1
ATOM 3509 O O . LYS A 1 437 ? -5.017 7.927 14.193 1.00 92.19 437 LYS A O 1
ATOM 3514 N N . GLY A 1 438 ? -5.533 9.460 15.765 1.00 91.38 438 GLY A N 1
ATOM 3515 C CA . GLY A 1 438 ? -6.568 8.670 16.444 1.00 91.38 438 GLY A CA 1
ATOM 3516 C C . GLY A 1 438 ? -6.017 7.530 17.307 1.00 91.38 438 GLY A C 1
ATOM 3517 O O . GLY A 1 438 ? -6.803 6.774 17.873 1.00 91.38 438 GLY A O 1
ATOM 3518 N N . LEU A 1 439 ? -4.693 7.419 17.425 1.00 95.44 439 LEU A N 1
ATOM 3519 C CA . LEU A 1 439 ? -3.999 6.349 18.125 1.00 95.44 439 LEU A CA 1
ATOM 3520 C C . LEU A 1 439 ? -3.028 6.920 19.161 1.00 95.44 439 LEU A C 1
ATOM 3522 O O . LEU A 1 439 ? -2.425 7.968 18.956 1.00 95.44 439 LEU A O 1
ATOM 3526 N N . GLU A 1 440 ? -2.810 6.176 20.233 1.00 95.62 440 GLU A N 1
ATOM 3527 C CA . GLU A 1 440 ? -1.629 6.296 21.087 1.00 95.62 440 GLU A CA 1
ATOM 3528 C C . GLU A 1 440 ? -0.768 5.051 20.878 1.00 95.62 440 GLU A C 1
ATOM 3530 O O . GLU A 1 440 ? -1.310 3.951 20.802 1.00 95.62 440 GLU A O 1
ATOM 3535 N N . THR A 1 441 ? 0.551 5.196 20.741 1.00 95.44 441 THR A N 1
ATOM 3536 C CA . THR A 1 441 ? 1.435 4.057 20.448 1.00 95.44 441 THR A CA 1
ATOM 3537 C C . THR A 1 441 ? 2.647 4.005 21.353 1.00 95.44 441 THR A C 1
ATOM 3539 O O . THR A 1 441 ? 3.278 5.035 21.589 1.00 95.44 441 THR A O 1
ATOM 3542 N N . GLU A 1 442 ? 3.048 2.798 21.741 1.00 94.69 442 GLU A N 1
ATOM 3543 C CA . GLU A 1 442 ? 4.242 2.573 22.549 1.00 94.69 442 GLU A CA 1
ATOM 3544 C C . GLU A 1 442 ? 4.997 1.299 22.114 1.00 94.69 442 GLU A C 1
ATOM 3546 O O . GLU A 1 442 ? 4.366 0.264 21.882 1.00 94.69 442 GLU A O 1
ATOM 3551 N N . PRO A 1 443 ? 6.342 1.327 22.044 1.00 94.81 443 PRO A N 1
ATOM 3552 C CA . PRO A 1 443 ? 7.200 2.517 22.100 1.00 94.81 443 PRO A CA 1
ATOM 3553 C C . PRO A 1 443 ? 7.116 3.356 20.811 1.00 94.81 443 PRO A C 1
ATOM 3555 O O . PRO A 1 443 ? 6.839 2.849 19.728 1.00 94.81 443 PRO A O 1
ATOM 3558 N N . THR A 1 444 ? 7.427 4.652 20.896 1.00 94.12 444 THR A N 1
ATOM 3559 C CA . THR A 1 444 ? 7.441 5.561 19.729 1.00 94.12 444 THR A CA 1
ATOM 3560 C C . THR A 1 444 ? 8.744 5.506 18.925 1.00 94.12 444 THR A C 1
ATOM 3562 O O . THR A 1 444 ? 8.833 6.076 17.839 1.00 94.12 444 THR A O 1
ATOM 3565 N N . SER A 1 445 ? 9.779 4.823 19.420 1.00 95.19 445 SER A N 1
ATOM 3566 C CA . SER A 1 445 ? 11.051 4.636 18.720 1.00 95.19 445 SER A CA 1
ATOM 3567 C C . SER A 1 445 ? 11.704 3.321 19.128 1.00 95.19 445 SER A C 1
ATOM 3569 O O . SER A 1 445 ? 11.832 3.033 20.313 1.00 95.19 445 SER A O 1
ATOM 3571 N N . ILE A 1 446 ? 12.189 2.561 18.147 1.00 96.12 446 ILE A N 1
ATOM 3572 C CA . ILE A 1 446 ? 12.892 1.290 18.347 1.00 96.12 446 ILE A CA 1
ATOM 3573 C C . ILE A 1 446 ? 14.205 1.303 17.574 1.00 96.12 446 ILE A C 1
ATOM 3575 O O . ILE A 1 446 ? 14.242 1.571 16.369 1.00 96.12 446 ILE A O 1
ATOM 3579 N N . GLN A 1 447 ? 15.292 0.968 18.267 1.00 95.12 447 GLN A N 1
ATOM 3580 C CA . GLN A 1 447 ? 16.581 0.684 17.651 1.00 95.12 447 GLN A CA 1
ATOM 3581 C C . GLN A 1 447 ? 16.690 -0.817 17.388 1.00 95.12 447 GLN A C 1
ATOM 3583 O O . GLN A 1 447 ? 16.850 -1.617 18.302 1.00 95.12 447 GLN A O 1
ATOM 3588 N N . VAL A 1 448 ? 16.597 -1.191 16.115 1.00 94.69 448 VAL A N 1
ATOM 3589 C CA . VAL A 1 448 ? 16.670 -2.585 15.666 1.00 94.69 448 VAL A CA 1
ATOM 3590 C C . VAL A 1 448 ? 18.133 -3.039 15.582 1.00 94.69 448 VAL A C 1
ATOM 3592 O O . VAL A 1 448 ? 18.447 -4.185 15.893 1.00 94.69 448 VAL A O 1
ATOM 3595 N N . GLY A 1 449 ? 19.055 -2.141 15.223 1.00 94.00 449 GLY A N 1
ATOM 3596 C CA . GLY A 1 449 ? 20.481 -2.456 15.102 1.00 94.00 449 GLY A CA 1
ATOM 3597 C C . GLY A 1 449 ? 20.828 -2.968 13.706 1.00 94.00 449 GLY A C 1
ATOM 3598 O O . GLY A 1 449 ? 20.516 -2.302 12.725 1.00 94.00 449 GLY A O 1
ATOM 3599 N N . VAL A 1 450 ? 21.506 -4.109 13.598 1.00 96.25 450 VAL A N 1
ATOM 3600 C CA . VAL A 1 450 ? 21.874 -4.694 12.297 1.00 96.25 450 VAL A CA 1
ATOM 3601 C C . VAL A 1 450 ? 20.773 -5.637 11.810 1.00 96.25 450 VAL A C 1
ATOM 3603 O O . VAL A 1 450 ? 20.251 -6.439 12.589 1.00 96.25 450 VAL A O 1
ATOM 3606 N N . VAL A 1 451 ? 20.439 -5.557 10.521 1.00 97.00 451 VAL A N 1
ATOM 3607 C CA . VAL A 1 451 ? 19.572 -6.521 9.826 1.00 97.00 451 VAL A CA 1
ATOM 3608 C C . VAL A 1 451 ? 20.362 -7.118 8.669 1.00 97.00 451 VAL A C 1
ATOM 3610 O O . VAL A 1 451 ? 20.722 -6.409 7.724 1.00 97.00 451 VAL A O 1
ATOM 3613 N N . LYS A 1 452 ? 20.647 -8.422 8.759 1.00 96.69 452 LYS A N 1
ATOM 3614 C CA . LYS A 1 452 ? 21.499 -9.114 7.787 1.00 96.69 452 LYS A CA 1
ATOM 3615 C C . LYS A 1 452 ? 20.906 -9.084 6.384 1.00 96.69 452 LYS A C 1
ATOM 3617 O O . LYS A 1 452 ? 19.680 -9.030 6.244 1.00 96.69 452 LYS A O 1
ATOM 3622 N N . GLY A 1 453 ? 21.755 -9.150 5.365 1.00 95.50 453 GLY A N 1
ATOM 3623 C CA . GLY A 1 453 ? 21.313 -9.355 3.984 1.00 95.50 453 GLY A CA 1
ATOM 3624 C C . GLY A 1 453 ? 20.347 -10.543 3.858 1.00 95.50 453 GLY A C 1
ATOM 3625 O O . GLY A 1 453 ? 20.522 -11.564 4.524 1.00 95.50 453 GLY A O 1
ATOM 3626 N N . LYS A 1 454 ? 19.297 -10.395 3.043 1.00 94.12 454 LYS A N 1
ATOM 3627 C CA . LYS A 1 454 ? 18.250 -11.407 2.790 1.00 94.12 454 LYS A CA 1
ATOM 3628 C C . LYS A 1 454 ? 17.582 -11.963 4.056 1.00 94.12 454 LYS A C 1
ATOM 3630 O O . LYS A 1 454 ? 17.107 -13.096 4.060 1.00 94.12 454 LYS A O 1
ATOM 3635 N N . SER A 1 455 ? 17.531 -11.177 5.130 1.00 96.31 455 SER A N 1
ATOM 3636 C CA . SER A 1 455 ? 16.938 -11.584 6.404 1.00 96.31 455 SER A CA 1
ATOM 3637 C C . SER A 1 455 ? 15.828 -10.637 6.848 1.00 96.31 455 SER A C 1
ATOM 3639 O O . SER A 1 455 ? 15.669 -9.532 6.322 1.00 96.31 455 SER A O 1
ATOM 3641 N N . GLN A 1 456 ? 15.064 -11.083 7.841 1.00 95.81 456 GLN A N 1
ATOM 3642 C CA . GLN A 1 456 ? 13.988 -10.316 8.447 1.00 95.81 456 GLN A CA 1
ATOM 3643 C C . GLN A 1 456 ? 14.110 -10.289 9.969 1.00 95.81 456 GLN A C 1
ATOM 3645 O O . GLN A 1 456 ? 14.673 -11.203 10.577 1.00 95.81 456 GLN A O 1
ATOM 3650 N N . ARG A 1 457 ? 13.560 -9.248 10.591 1.00 95.75 457 ARG A N 1
ATOM 3651 C CA . ARG A 1 457 ? 13.486 -9.101 12.043 1.00 95.75 457 ARG A CA 1
ATOM 3652 C C . ARG A 1 457 ? 12.170 -8.450 12.443 1.00 95.75 457 ARG A C 1
ATOM 3654 O O . ARG A 1 457 ? 11.855 -7.361 11.972 1.00 95.75 457 ARG A O 1
ATOM 3661 N N . GLY A 1 458 ? 11.427 -9.124 13.314 1.00 94.06 458 GLY A N 1
ATOM 3662 C CA . GLY A 1 458 ? 10.176 -8.629 13.879 1.00 94.06 458 GLY A CA 1
ATOM 3663 C C . GLY A 1 458 ? 10.381 -7.972 15.241 1.00 94.06 458 GLY A C 1
ATOM 3664 O O . GLY A 1 458 ? 11.286 -8.339 15.995 1.00 94.06 458 GLY A O 1
ATOM 3665 N N . PHE A 1 459 ? 9.526 -7.012 15.563 1.00 94.62 459 PHE A N 1
ATOM 3666 C CA . PHE A 1 459 ? 9.311 -6.508 16.917 1.00 94.62 459 PHE A CA 1
ATOM 3667 C C . PHE A 1 459 ? 7.833 -6.161 17.093 1.00 94.62 459 PHE A C 1
ATOM 3669 O O . PHE A 1 459 ? 7.078 -6.138 16.122 1.00 94.62 459 PHE A O 1
ATOM 3676 N N . ARG A 1 460 ? 7.407 -5.905 18.329 1.00 95.00 460 ARG A N 1
ATOM 3677 C CA . ARG A 1 460 ? 6.015 -5.564 18.626 1.00 95.00 460 ARG A CA 1
ATOM 3678 C C . ARG A 1 460 ? 5.876 -4.112 19.048 1.00 95.00 460 ARG A C 1
ATOM 3680 O O . ARG A 1 460 ? 6.766 -3.562 19.694 1.00 95.00 460 ARG A O 1
ATOM 3687 N N . LEU A 1 461 ? 4.762 -3.517 18.650 1.00 96.25 461 LEU A N 1
ATOM 3688 C CA . LEU A 1 461 ? 4.290 -2.214 19.093 1.00 96.25 461 LEU A CA 1
ATOM 3689 C C . LEU A 1 461 ? 2.897 -2.386 19.689 1.00 96.25 461 LEU A C 1
ATOM 3691 O O . LEU A 1 461 ? 2.146 -3.271 19.280 1.00 96.25 461 LEU A O 1
ATOM 3695 N N . ARG A 1 462 ? 2.537 -1.512 20.622 1.00 97.19 462 ARG A N 1
ATOM 3696 C CA . ARG A 1 462 ? 1.172 -1.385 21.129 1.00 97.19 462 ARG A CA 1
ATOM 3697 C C . ARG A 1 462 ? 0.525 -0.147 20.537 1.00 97.19 462 ARG A C 1
ATOM 3699 O O . ARG A 1 462 ? 1.191 0.876 20.381 1.00 97.19 462 ARG A O 1
ATOM 3706 N N . ALA A 1 463 ? -0.755 -0.248 20.203 1.00 96.75 463 ALA A N 1
ATOM 3707 C CA . ALA A 1 463 ? -1.588 0.869 19.790 1.00 96.75 463 ALA A CA 1
ATOM 3708 C C . ALA A 1 463 ? -2.897 0.865 20.579 1.00 96.75 463 ALA A C 1
ATOM 3710 O O . ALA A 1 463 ? -3.545 -0.171 20.699 1.00 96.75 463 ALA A O 1
ATOM 3711 N N . LYS A 1 464 ? -3.306 2.034 21.064 1.00 96.38 464 LYS A N 1
ATOM 3712 C CA . LYS A 1 464 ? -4.596 2.269 21.703 1.00 96.38 464 LYS A CA 1
ATOM 3713 C C . LYS A 1 464 ? -5.432 3.215 20.857 1.00 96.38 464 LYS A C 1
ATOM 3715 O O . LYS A 1 464 ? -4.992 4.319 20.544 1.00 96.38 464 LYS A O 1
ATOM 3720 N N . ALA A 1 465 ? -6.638 2.796 20.498 1.00 95.81 465 ALA A N 1
ATOM 3721 C CA . ALA A 1 465 ? -7.574 3.619 19.744 1.00 95.81 465 ALA A CA 1
ATOM 3722 C C . ALA A 1 465 ? -8.221 4.681 20.645 1.00 95.81 465 ALA A C 1
ATOM 3724 O O . ALA A 1 465 ? -8.769 4.354 21.691 1.00 95.81 465 ALA A O 1
ATOM 3725 N N . LEU A 1 466 ? -8.185 5.957 20.263 1.00 92.00 466 LEU A N 1
ATOM 3726 C CA . LEU A 1 466 ? -8.655 7.050 21.129 1.00 92.00 466 LEU A CA 1
ATOM 3727 C C . LEU A 1 466 ? -10.019 7.607 20.712 1.00 92.00 466 LEU A C 1
ATOM 3729 O O . LEU A 1 466 ? -10.908 7.777 21.549 1.00 92.00 466 LEU A O 1
ATOM 3733 N N . ALA A 1 467 ? -10.187 7.902 19.423 1.00 85.69 467 ALA A N 1
ATOM 3734 C CA . ALA A 1 467 ? -11.361 8.594 18.896 1.00 85.69 467 ALA A CA 1
ATOM 3735 C C . ALA A 1 467 ? -11.897 7.898 17.638 1.00 85.69 467 ALA A C 1
ATOM 3737 O O . ALA A 1 467 ? -11.091 7.459 16.813 1.00 85.69 467 ALA A O 1
ATOM 3738 N N . PRO A 1 468 ? -13.230 7.813 17.466 1.00 86.12 468 PRO A N 1
ATOM 3739 C CA . PRO A 1 468 ? -13.832 7.193 16.299 1.00 86.12 468 PRO A CA 1
ATOM 3740 C C . PRO A 1 468 ? -13.545 8.004 15.033 1.00 86.12 468 PRO A C 1
ATOM 3742 O O . PRO A 1 468 ? -13.359 9.221 15.065 1.00 86.12 468 PRO A O 1
ATOM 3745 N N . GLY A 1 469 ? -13.533 7.315 13.897 1.00 81.31 469 GLY A N 1
ATOM 3746 C CA . GLY A 1 469 ? -13.265 7.896 12.587 1.00 81.31 469 GLY A CA 1
ATOM 3747 C C . GLY A 1 469 ? -12.069 7.251 11.896 1.00 81.31 469 GLY A C 1
ATOM 3748 O O . GLY A 1 469 ? -11.779 6.070 12.072 1.00 81.31 469 GLY A O 1
ATOM 3749 N N . SER A 1 470 ? -11.396 8.015 11.040 1.00 78.75 470 SER A N 1
ATOM 3750 C CA . SER A 1 470 ? -10.212 7.540 10.317 1.00 78.75 470 SER A CA 1
ATOM 3751 C C . SER A 1 470 ? -8.952 7.706 11.164 1.00 78.75 470 SER A C 1
ATOM 3753 O O . SER A 1 470 ? -8.598 8.831 11.528 1.00 78.75 470 SER A O 1
ATOM 3755 N N . GLY A 1 471 ? -8.262 6.596 11.421 1.00 85.12 471 GLY A N 1
ATOM 3756 C CA . GLY A 1 471 ? -6.954 6.561 12.063 1.00 85.12 471 GLY A CA 1
ATOM 3757 C C . GLY A 1 471 ? -5.818 6.395 11.053 1.00 85.12 471 GLY A C 1
ATOM 3758 O O . GLY A 1 471 ? -6.014 5.889 9.944 1.00 85.12 471 GLY A O 1
ATOM 3759 N N . ALA A 1 472 ? -4.616 6.818 11.440 1.00 87.75 472 ALA A N 1
ATOM 3760 C CA . ALA A 1 472 ? -3.403 6.592 10.660 1.00 87.75 472 ALA A CA 1
ATOM 3761 C C . ALA A 1 472 ? -2.178 6.442 11.566 1.00 87.75 472 ALA A C 1
ATOM 3763 O O . ALA A 1 472 ? -2.014 7.195 12.521 1.00 87.75 472 ALA A O 1
ATOM 3764 N N . LEU A 1 473 ? -1.291 5.510 11.229 1.00 94.06 473 LEU A N 1
ATOM 3765 C CA . LEU A 1 473 ? 0.015 5.337 11.857 1.00 94.06 473 LEU A CA 1
ATOM 3766 C C . LEU A 1 473 ? 1.103 5.534 10.802 1.00 94.06 473 LEU A C 1
ATOM 3768 O O . LEU A 1 473 ? 1.145 4.797 9.820 1.00 94.06 473 LEU A O 1
ATOM 3772 N N . VAL A 1 474 ? 1.994 6.503 11.004 1.00 94.00 474 VAL A N 1
ATOM 3773 C CA . VAL A 1 474 ? 3.133 6.752 10.116 1.00 94.00 474 VAL A CA 1
ATOM 3774 C C . VAL A 1 474 ? 4.427 6.358 10.819 1.00 94.00 474 VAL A C 1
ATOM 3776 O O . VAL A 1 474 ? 4.835 6.962 11.814 1.00 94.00 474 VAL A O 1
ATOM 3779 N N . LEU A 1 475 ? 5.094 5.353 10.260 1.00 95.75 475 LEU A N 1
ATOM 3780 C CA . LEU A 1 475 ? 6.373 4.823 10.710 1.00 95.75 475 LEU A CA 1
ATOM 3781 C C . LEU A 1 475 ? 7.492 5.328 9.796 1.00 95.75 475 LEU A C 1
ATOM 3783 O O . LEU A 1 475 ? 7.452 5.153 8.583 1.00 95.75 475 LEU A O 1
ATOM 3787 N N . GLN A 1 476 ? 8.518 5.935 10.377 1.00 96.06 476 GLN A N 1
ATOM 3788 C CA . GLN A 1 476 ? 9.759 6.287 9.703 1.00 96.06 476 GLN A CA 1
ATOM 3789 C C . GLN A 1 476 ? 10.796 5.190 9.944 1.00 96.06 476 GLN A C 1
ATOM 3791 O O . GLN A 1 476 ? 11.278 5.021 11.064 1.00 96.06 476 GLN A O 1
ATOM 3796 N N . LEU A 1 477 ? 11.175 4.483 8.886 1.00 96.00 477 LEU A N 1
ATOM 3797 C CA . LEU A 1 477 ? 12.321 3.585 8.860 1.00 96.00 477 LEU A CA 1
ATOM 3798 C C . LEU A 1 477 ? 13.576 4.382 8.512 1.00 96.00 477 LEU A C 1
ATOM 3800 O O . LEU A 1 477 ? 13.560 5.220 7.612 1.00 96.00 477 LEU A O 1
ATOM 3804 N N . SER A 1 478 ? 14.687 4.091 9.178 1.00 96.50 478 SER A N 1
ATOM 3805 C CA . SER A 1 478 ? 15.991 4.634 8.816 1.00 96.50 478 SER A CA 1
ATOM 3806 C C . SER A 1 478 ? 17.103 3.618 9.028 1.00 96.50 478 SER A C 1
ATOM 3808 O O . SER A 1 478 ? 17.031 2.822 9.958 1.00 96.50 478 SER A O 1
ATOM 3810 N N . TYR A 1 479 ? 18.125 3.630 8.175 1.00 96.31 479 TYR A N 1
ATOM 3811 C CA . TYR A 1 479 ? 19.268 2.711 8.246 1.00 96.31 479 TYR A CA 1
ATOM 3812 C C . TYR A 1 479 ? 20.482 3.286 7.510 1.00 96.31 479 TYR A C 1
ATOM 3814 O O . TYR A 1 479 ? 20.336 4.200 6.702 1.00 96.31 479 TYR A O 1
ATOM 3822 N N . LEU A 1 480 ? 21.678 2.783 7.799 1.00 94.94 480 LEU A N 1
ATOM 3823 C CA . LEU A 1 480 ? 22.874 3.031 6.996 1.00 94.94 480 LEU A CA 1
ATOM 3824 C C . LEU A 1 480 ? 22.981 1.962 5.908 1.00 94.94 480 LEU A C 1
ATOM 3826 O O . LEU A 1 480 ? 22.916 0.767 6.210 1.00 94.94 480 LEU A O 1
ATOM 3830 N N . ASP A 1 481 ? 23.131 2.405 4.662 1.00 89.25 481 ASP A N 1
ATOM 3831 C CA . ASP A 1 481 ? 23.312 1.525 3.508 1.00 89.25 481 ASP A CA 1
ATOM 3832 C C . ASP A 1 481 ? 24.754 1.001 3.372 1.00 89.25 481 ASP A C 1
ATOM 3834 O O . ASP A 1 481 ? 25.622 1.261 4.215 1.00 89.25 481 ASP A O 1
ATOM 3838 N N . GLU A 1 482 ? 25.009 0.261 2.289 1.00 88.88 482 GLU A N 1
ATOM 3839 C CA . GLU A 1 482 ? 26.321 -0.300 1.954 1.00 88.88 482 GLU A CA 1
ATOM 3840 C C . GLU A 1 482 ? 27.437 0.753 1.875 1.00 88.88 482 GLU A C 1
ATOM 3842 O O . GLU A 1 482 ? 28.588 0.467 2.194 1.00 88.88 482 GLU A O 1
ATOM 3847 N N . GLY A 1 483 ? 27.098 1.989 1.501 1.00 87.62 483 GLY A N 1
ATOM 3848 C CA . GLY A 1 483 ? 28.023 3.114 1.408 1.00 87.62 483 GLY A CA 1
ATOM 3849 C C . GLY A 1 483 ? 28.095 3.960 2.678 1.00 87.62 483 GLY A C 1
ATOM 3850 O O . GLY A 1 483 ? 28.670 5.046 2.637 1.00 87.62 483 GLY A O 1
ATOM 3851 N N . GLY A 1 484 ? 27.474 3.524 3.781 1.00 89.31 484 GLY A N 1
ATOM 3852 C CA . GLY A 1 484 ? 27.404 4.282 5.033 1.00 89.31 484 GLY A CA 1
ATOM 3853 C C . GLY A 1 484 ? 26.478 5.499 4.974 1.00 89.31 484 GLY A C 1
ATOM 3854 O O . GLY A 1 484 ? 26.537 6.356 5.853 1.00 89.31 484 GLY A O 1
ATOM 3855 N N . ARG A 1 485 ? 25.616 5.606 3.958 1.00 90.19 485 ARG A N 1
ATOM 3856 C CA . ARG A 1 485 ? 24.696 6.738 3.799 1.00 90.19 485 ARG A CA 1
ATOM 3857 C C . ARG A 1 485 ? 23.399 6.448 4.535 1.00 90.19 485 ARG A C 1
ATOM 3859 O O . ARG A 1 485 ? 22.850 5.350 4.440 1.00 90.19 485 ARG A O 1
ATOM 3866 N N . ARG A 1 486 ? 22.865 7.454 5.231 1.00 93.56 486 ARG A N 1
ATOM 3867 C CA . ARG A 1 486 ? 21.567 7.340 5.901 1.00 93.56 486 ARG A CA 1
ATOM 3868 C C . ARG A 1 486 ? 20.443 7.290 4.869 1.00 93.56 486 ARG A C 1
ATOM 3870 O O . ARG A 1 486 ? 20.261 8.210 4.076 1.00 93.56 486 ARG A O 1
ATOM 3877 N N . ARG A 1 487 ? 19.665 6.217 4.921 1.00 90.75 487 ARG A N 1
ATOM 3878 C CA . ARG A 1 487 ? 18.392 6.046 4.225 1.00 90.75 487 ARG A CA 1
ATOM 3879 C C . ARG A 1 487 ? 17.255 6.296 5.188 1.00 90.75 487 ARG A C 1
ATOM 3881 O O . ARG A 1 487 ? 17.366 5.953 6.364 1.00 90.75 487 ARG A O 1
ATOM 3888 N N . VAL A 1 488 ? 16.195 6.916 4.680 1.00 91.50 488 VAL A N 1
ATOM 3889 C CA . VAL A 1 488 ? 14.974 7.220 5.423 1.00 91.50 488 VAL A CA 1
ATOM 3890 C C . VAL A 1 488 ? 13.788 6.947 4.511 1.00 91.50 488 VAL A C 1
ATOM 3892 O O . VAL A 1 488 ? 13.762 7.434 3.383 1.00 91.50 488 VAL A O 1
ATOM 3895 N N . GLU A 1 489 ? 12.816 6.186 4.997 1.00 88.44 489 GLU A N 1
ATOM 3896 C CA . GLU A 1 489 ? 11.578 5.875 4.284 1.00 88.44 489 GLU A CA 1
ATOM 3897 C C . GLU A 1 489 ? 10.392 5.958 5.251 1.00 88.44 489 GLU A C 1
ATOM 3899 O O . GLU A 1 489 ? 10.548 5.749 6.456 1.00 88.44 489 GLU A O 1
ATOM 3904 N N . LYS A 1 490 ? 9.215 6.331 4.741 1.00 90.12 490 LYS A N 1
ATOM 3905 C CA . LYS A 1 490 ? 7.987 6.472 5.531 1.00 90.12 490 LYS A CA 1
ATOM 3906 C C . LYS A 1 490 ? 6.967 5.432 5.082 1.00 90.12 490 LYS A C 1
ATOM 3908 O O . LYS A 1 490 ? 6.727 5.284 3.888 1.00 90.12 490 LYS A O 1
ATOM 3913 N N . PHE A 1 491 ? 6.341 4.779 6.049 1.00 88.12 491 PHE A N 1
ATOM 3914 C CA . PHE A 1 491 ? 5.311 3.769 5.858 1.00 88.12 491 PHE A CA 1
ATOM 3915 C C . PHE A 1 491 ? 4.058 4.220 6.594 1.00 88.12 491 PHE A C 1
ATOM 3917 O O . PHE A 1 491 ? 4.121 4.513 7.786 1.00 88.12 491 PHE A O 1
ATOM 3924 N N . THR A 1 492 ? 2.931 4.283 5.893 1.00 87.12 492 THR A N 1
ATOM 3925 C CA . THR A 1 492 ? 1.654 4.695 6.480 1.00 87.12 492 THR A CA 1
ATOM 3926 C C . THR A 1 492 ? 0.702 3.514 6.522 1.00 87.12 492 THR A C 1
ATOM 3928 O O . THR A 1 492 ? 0.458 2.878 5.497 1.00 87.12 492 THR A O 1
ATOM 3931 N N . VAL A 1 493 ? 0.136 3.257 7.696 1.00 87.00 493 VAL A N 1
ATOM 3932 C CA . VAL A 1 493 ? -0.949 2.303 7.912 1.00 87.00 493 VAL A CA 1
ATOM 3933 C C . VAL A 1 493 ? -2.222 3.087 8.186 1.00 87.00 493 VAL A C 1
ATOM 3935 O O . VAL A 1 493 ? -2.240 3.937 9.073 1.00 87.00 493 VAL A O 1
ATOM 3938 N N . PHE A 1 494 ? -3.281 2.807 7.433 1.00 82.81 494 PHE A N 1
ATOM 3939 C CA . PHE A 1 494 ? -4.604 3.373 7.683 1.00 82.81 494 PHE A CA 1
ATOM 3940 C C . PHE A 1 494 ? -5.492 2.341 8.350 1.00 82.81 494 PHE A C 1
ATOM 3942 O O . PHE A 1 494 ? -5.412 1.153 8.045 1.00 82.81 494 PHE A O 1
ATOM 3949 N N . LEU A 1 495 ? -6.366 2.826 9.219 1.00 88.00 495 LEU A N 1
ATOM 3950 C CA . LEU A 1 495 ? -7.349 2.010 9.903 1.00 88.00 495 LEU A CA 1
ATOM 3951 C C . LEU A 1 495 ? -8.608 2.824 10.190 1.00 88.00 495 LEU A C 1
ATOM 3953 O O . LEU A 1 495 ? -8.600 4.059 10.176 1.00 88.00 495 LEU A O 1
ATOM 3957 N N . LYS A 1 496 ? -9.694 2.123 10.483 1.00 83.50 496 LYS A N 1
ATOM 3958 C CA . LYS A 1 496 ? -10.945 2.707 10.945 1.00 83.50 496 LYS A CA 1
ATOM 3959 C C . LYS A 1 496 ? -11.102 2.456 12.436 1.00 83.50 496 LYS A C 1
ATOM 3961 O O . LYS A 1 496 ? -10.977 1.327 12.893 1.00 83.50 496 LYS A O 1
ATOM 3966 N N . ILE A 1 497 ? -11.402 3.503 13.184 1.00 90.19 497 ILE A N 1
ATOM 3967 C CA . ILE A 1 497 ? -11.750 3.391 14.594 1.00 90.19 497 ILE A CA 1
ATOM 3968 C C . ILE A 1 497 ? -13.264 3.499 14.684 1.00 90.19 497 ILE A C 1
ATOM 3970 O O . ILE A 1 497 ? -13.852 4.509 14.288 1.00 90.19 497 ILE A O 1
ATOM 3974 N N . LEU A 1 498 ? -13.900 2.428 15.136 1.00 89.31 498 LEU A N 1
ATOM 3975 C CA . LEU A 1 498 ? -15.344 2.345 15.284 1.00 89.31 498 LEU A CA 1
ATOM 3976 C C . LEU A 1 498 ? -15.718 2.714 16.713 1.00 89.31 498 LEU A C 1
ATOM 3978 O O . LEU A 1 498 ? -15.082 2.269 17.664 1.00 89.31 498 LEU A O 1
ATOM 3982 N N . GLU A 1 499 ? -16.724 3.574 16.847 1.00 91.38 499 GLU A N 1
ATOM 3983 C CA . GLU A 1 499 ? -17.246 3.979 18.148 1.00 91.38 499 GLU A CA 1
ATOM 3984 C C . GLU A 1 499 ? -17.685 2.748 18.941 1.00 91.38 499 GLU A C 1
ATOM 3986 O O . GLU A 1 499 ? -18.387 1.873 18.421 1.00 91.38 499 GLU A O 1
ATOM 3991 N N . THR A 1 500 ? -17.246 2.695 20.194 1.00 92.69 500 THR A N 1
ATOM 3992 C CA . THR A 1 500 ? -17.640 1.645 21.123 1.00 92.69 500 THR A CA 1
ATOM 3993 C C . THR A 1 500 ? -18.858 2.132 21.885 1.00 92.69 500 THR A C 1
ATOM 3995 O O . THR A 1 500 ? -18.752 3.049 22.697 1.00 92.69 500 THR A O 1
ATOM 3998 N N . SER A 1 501 ? -20.010 1.518 21.635 1.00 92.62 501 SER A N 1
ATOM 3999 C CA . SER A 1 501 ? -21.251 1.815 22.346 1.00 92.62 501 SER A CA 1
ATOM 4000 C C . SER A 1 501 ? -21.864 0.532 22.886 1.00 92.62 501 SER A C 1
ATOM 4002 O O . SER A 1 501 ? -21.795 -0.532 22.271 1.00 92.62 501 SER A O 1
ATOM 4004 N N . GLY A 1 502 ? -22.443 0.616 24.071 1.00 93.31 502 GLY A N 1
ATOM 4005 C CA . GLY A 1 502 ? -23.111 -0.498 24.714 1.00 93.31 502 GLY A CA 1
ATOM 4006 C C . GLY A 1 502 ? -23.997 0.019 25.822 1.00 93.31 502 GLY A C 1
ATOM 4007 O O . GLY A 1 502 ? -23.777 1.107 26.350 1.00 93.31 502 GLY A O 1
ATOM 4008 N N . GLU A 1 503 ? -25.002 -0.770 26.144 1.00 94.50 503 GLU A N 1
ATOM 4009 C CA . GLU A 1 503 ? -25.961 -0.472 27.196 1.00 94.50 503 GLU A CA 1
ATOM 4010 C C . GLU A 1 503 ? -26.146 -1.705 28.068 1.00 94.50 503 GLU A C 1
ATOM 4012 O O . GLU A 1 503 ? -25.835 -2.832 27.661 1.00 94.50 503 GLU A O 1
ATOM 4017 N N . PHE A 1 504 ? -26.671 -1.500 29.270 1.00 95.69 504 PHE A N 1
ATOM 4018 C CA . PHE A 1 504 ? -27.171 -2.603 30.066 1.00 95.69 504 PHE A CA 1
ATOM 4019 C C . PHE A 1 504 ? -28.591 -2.334 30.539 1.00 95.69 504 PHE A C 1
ATOM 4021 O O . PHE A 1 504 ? -29.024 -1.198 30.706 1.00 95.69 504 PHE A O 1
ATOM 4028 N N . LYS A 1 505 ? -29.328 -3.415 30.774 1.00 95.69 505 LYS A N 1
ATOM 4029 C CA . LYS A 1 505 ? -30.690 -3.371 31.288 1.00 95.69 505 LYS A CA 1
ATOM 4030 C C . LYS A 1 505 ? -30.831 -4.319 32.460 1.00 95.69 505 LYS A C 1
ATOM 4032 O O . LYS A 1 505 ? -30.575 -5.516 32.336 1.00 95.69 505 LYS A O 1
ATOM 4037 N N . VAL A 1 506 ? -31.285 -3.792 33.590 1.00 95.12 506 VAL A N 1
ATOM 4038 C CA . VAL A 1 506 ? -31.686 -4.605 34.741 1.00 95.12 506 VAL A CA 1
ATOM 4039 C C . VAL A 1 506 ? -33.025 -5.264 34.414 1.00 95.12 506 VAL A C 1
ATOM 4041 O O . VAL A 1 506 ? -34.020 -4.580 34.180 1.00 95.12 506 VAL A O 1
ATOM 4044 N N . LEU A 1 507 ? -33.034 -6.594 34.353 1.00 93.38 507 LEU A N 1
ATOM 4045 C CA . LEU A 1 507 ? -34.231 -7.389 34.075 1.00 93.38 507 LEU A CA 1
ATOM 4046 C C . LEU A 1 507 ? -35.007 -7.680 35.358 1.00 93.38 507 LEU A C 1
ATOM 4048 O O . LEU A 1 507 ? -36.224 -7.529 35.405 1.00 93.38 507 LEU A O 1
ATOM 4052 N N . GLU A 1 508 ? -34.285 -8.080 36.404 1.00 91.56 508 GLU A N 1
ATOM 4053 C CA . GLU A 1 508 ? -34.850 -8.473 37.691 1.00 91.56 508 GLU A CA 1
ATOM 4054 C C . GLU A 1 508 ? -33.964 -7.927 38.813 1.00 91.56 508 GLU A C 1
ATOM 4056 O O . GLU A 1 508 ? -32.755 -8.162 38.819 1.00 91.56 508 GLU A O 1
ATOM 4061 N N . ALA A 1 509 ? -34.564 -7.213 39.767 1.00 91.38 509 ALA A N 1
ATOM 4062 C CA . ALA A 1 509 ? -33.911 -6.775 40.996 1.00 91.38 509 ALA A CA 1
ATOM 4063 C C . ALA A 1 509 ? -34.930 -6.743 42.150 1.00 91.38 509 ALA A C 1
ATOM 4065 O O . ALA A 1 509 ? -36.051 -6.256 41.955 1.00 91.38 509 ALA A O 1
ATOM 4066 N N . PRO A 1 510 ? -34.580 -7.240 43.349 1.00 89.69 510 PRO A N 1
ATOM 4067 C CA . PRO A 1 510 ? -35.476 -7.187 44.495 1.00 89.69 510 PRO A CA 1
ATOM 4068 C C . PRO A 1 510 ? -35.620 -5.747 45.002 1.00 89.69 510 PRO A C 1
ATOM 4070 O O . PRO A 1 510 ? -34.638 -5.016 45.115 1.00 89.69 510 PRO A O 1
ATOM 4073 N N . LYS A 1 511 ? -36.853 -5.352 45.341 1.00 90.06 511 LYS A N 1
ATOM 4074 C CA . LYS A 1 511 ? -37.142 -4.057 45.986 1.00 90.06 511 LYS A CA 1
ATOM 4075 C C .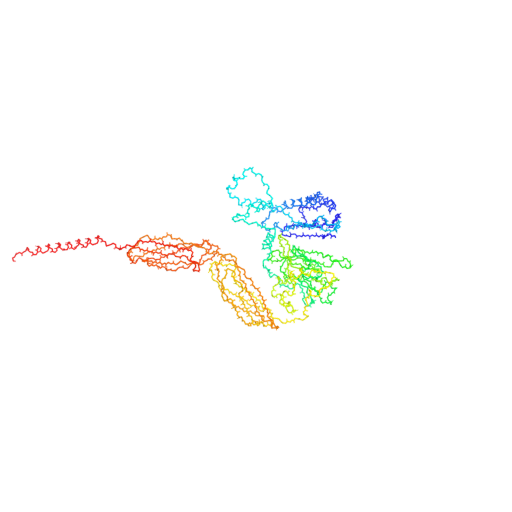 LYS A 1 511 ? -36.916 -4.088 47.496 1.00 90.06 511 LYS A C 1
ATOM 4077 O O . LYS A 1 511 ? -36.633 -3.053 48.091 1.00 90.06 511 LYS A O 1
ATOM 4082 N N . GLU A 1 512 ? -37.043 -5.268 48.099 1.00 89.81 512 GLU A N 1
ATOM 4083 C CA . GLU A 1 512 ? -36.885 -5.481 49.534 1.00 89.81 512 GLU A CA 1
ATOM 4084 C C . GLU A 1 512 ? -36.072 -6.756 49.806 1.00 89.81 512 GLU A C 1
ATOM 4086 O O . GLU A 1 512 ? -36.183 -7.733 49.062 1.00 89.81 512 GLU A O 1
ATOM 4091 N N . LEU A 1 513 ? -35.276 -6.759 50.879 1.00 90.62 513 LEU A N 1
ATOM 4092 C CA . LEU A 1 513 ? -34.547 -7.923 51.391 1.00 90.62 513 LEU A CA 1
ATOM 4093 C C . LEU A 1 513 ? -34.646 -8.017 52.914 1.00 90.62 513 LEU A C 1
ATOM 4095 O O . LEU A 1 513 ? -34.819 -7.022 53.613 1.00 90.62 513 LEU A O 1
ATOM 4099 N N . ILE A 1 514 ? -34.466 -9.226 53.440 1.00 89.94 514 ILE A N 1
ATOM 4100 C CA . ILE A 1 514 ? -34.324 -9.452 54.882 1.00 89.94 514 ILE A CA 1
ATOM 4101 C C . ILE A 1 514 ? -32.834 -9.518 55.223 1.00 89.94 514 ILE A C 1
ATOM 4103 O O . ILE A 1 514 ? -32.059 -10.120 54.477 1.00 89.94 514 ILE A O 1
ATOM 4107 N N . VAL A 1 515 ? -32.418 -8.935 56.349 1.00 91.06 515 VAL A N 1
ATOM 4108 C CA . VAL A 1 515 ? -31.028 -9.019 56.837 1.00 91.06 515 VAL A CA 1
ATOM 4109 C C . VAL A 1 515 ? -30.523 -10.469 56.813 1.00 91.06 515 VAL A C 1
ATOM 4111 O O . VAL A 1 515 ? -31.163 -11.374 57.350 1.00 91.06 515 VAL A O 1
ATOM 4114 N N . GLY A 1 516 ? -29.372 -10.691 56.173 1.00 86.44 516 GLY A N 1
ATOM 4115 C CA . GLY A 1 516 ? -28.734 -12.001 56.030 1.00 86.44 516 GLY A CA 1
ATOM 4116 C C . GLY A 1 516 ? -29.278 -12.888 54.903 1.00 86.44 516 GLY A C 1
ATOM 4117 O O . GLY A 1 516 ? -28.660 -13.916 54.627 1.00 86.44 516 GLY A O 1
ATOM 4118 N N . SER A 1 517 ? -30.380 -12.512 54.242 1.00 87.62 517 SER A N 1
ATOM 4119 C CA . SER A 1 517 ? -30.920 -13.249 53.088 1.00 87.62 517 SER A CA 1
ATOM 4120 C C . SER A 1 517 ? -30.117 -12.997 51.809 1.00 87.62 517 SER A C 1
ATOM 4122 O O . SER A 1 517 ? -29.564 -11.910 51.614 1.00 87.62 517 SER A O 1
ATOM 4124 N N . GLU A 1 518 ? -30.061 -14.014 50.946 1.00 92.31 518 GLU A N 1
ATOM 4125 C CA . GLU A 1 518 ? -29.450 -13.947 49.617 1.00 92.31 518 GLU A CA 1
ATOM 4126 C C . GLU A 1 518 ? -30.526 -13.829 48.533 1.00 92.31 518 GLU A C 1
ATOM 4128 O O . GLU A 1 518 ? -31.606 -14.411 48.638 1.00 92.31 518 GLU A O 1
ATOM 4133 N N . SER A 1 519 ? -30.225 -13.079 47.478 1.00 93.81 519 SER A N 1
ATOM 4134 C CA . SER A 1 519 ? -31.077 -12.924 46.300 1.00 93.81 519 SER A CA 1
ATOM 4135 C C . SER A 1 519 ? -30.222 -12.716 45.049 1.00 93.81 519 SER A C 1
ATOM 4137 O O . SER A 1 519 ? -28.990 -12.750 45.111 1.00 93.81 519 SER A O 1
ATOM 4139 N N . THR A 1 520 ? -30.863 -12.509 43.902 1.00 95.38 520 THR A N 1
ATOM 4140 C CA . THR A 1 520 ? -30.182 -12.312 42.622 1.00 95.38 520 THR A CA 1
ATOM 4141 C C . THR A 1 520 ? -30.660 -11.064 41.901 1.00 95.38 520 THR A C 1
ATOM 4143 O O . THR A 1 520 ? -31.844 -10.740 41.927 1.00 95.38 520 THR A O 1
ATOM 4146 N N . VAL A 1 521 ? -29.738 -10.415 41.196 1.00 95.44 521 VAL A N 1
ATOM 4147 C CA . VAL A 1 521 ? -30.029 -9.369 40.213 1.00 95.44 521 VAL A CA 1
ATOM 4148 C C . VAL A 1 521 ? -29.660 -9.904 38.835 1.00 95.44 521 VAL A C 1
ATOM 4150 O O . VAL A 1 521 ? -28.538 -10.378 38.643 1.00 95.44 521 VAL A O 1
ATOM 4153 N N . LYS A 1 522 ? -30.587 -9.838 37.878 1.00 96.38 522 LYS A N 1
ATOM 4154 C CA . LYS A 1 522 ? -30.324 -10.201 36.480 1.00 96.38 522 LYS A CA 1
ATOM 4155 C C . LYS A 1 522 ? -30.161 -8.953 35.634 1.00 96.38 522 LYS A C 1
ATOM 4157 O O . LYS A 1 522 ? -30.996 -8.049 35.677 1.00 96.38 522 LYS A O 1
ATOM 4162 N N . VAL A 1 523 ? -29.098 -8.926 34.845 1.00 96.75 523 VAL A N 1
ATOM 4163 C CA . VAL A 1 523 ? -28.724 -7.796 33.994 1.00 96.75 523 VAL A CA 1
ATOM 4164 C C . VAL A 1 523 ? -28.412 -8.321 32.604 1.00 96.75 523 VAL A C 1
ATOM 4166 O O . VAL A 1 523 ? -27.727 -9.324 32.473 1.00 96.75 523 VAL A O 1
ATOM 4169 N N . THR A 1 524 ? -28.882 -7.652 31.560 1.00 97.44 524 THR A N 1
ATOM 4170 C CA . THR A 1 524 ? -28.434 -7.908 30.186 1.00 97.44 524 THR A CA 1
ATOM 4171 C C . THR A 1 524 ? -27.491 -6.805 29.753 1.00 97.44 524 THR A C 1
ATOM 4173 O O . THR A 1 524 ? -27.814 -5.641 29.959 1.00 97.44 524 THR A O 1
ATOM 4176 N N . ILE A 1 525 ? -26.361 -7.155 29.148 1.00 97.88 525 ILE A N 1
ATOM 4177 C CA . ILE A 1 525 ? -25.487 -6.215 28.437 1.00 97.88 525 ILE A CA 1
ATOM 4178 C C . ILE A 1 525 ? -25.725 -6.396 26.944 1.00 97.88 525 ILE A C 1
ATOM 4180 O O . ILE A 1 525 ? -25.782 -7.535 26.485 1.00 97.88 525 ILE A O 1
ATOM 4184 N N . THR A 1 526 ? -25.823 -5.302 26.196 1.00 96.81 526 THR A N 1
ATOM 4185 C CA . THR A 1 526 ? -25.992 -5.309 24.740 1.00 96.81 526 THR A CA 1
ATOM 4186 C C . THR A 1 526 ? -24.917 -4.457 24.080 1.00 96.81 526 THR A C 1
ATOM 4188 O O . THR A 1 526 ? -24.716 -3.300 24.456 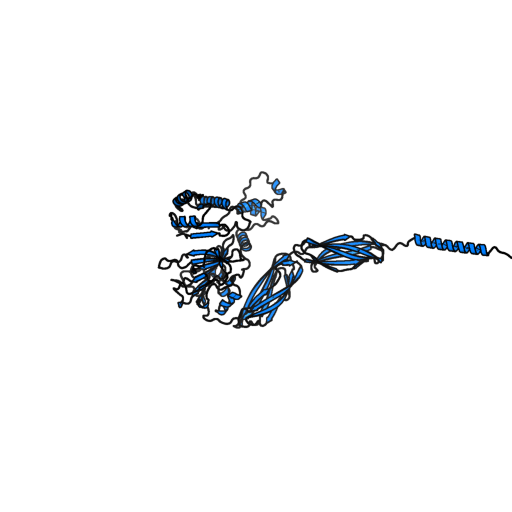1.00 96.81 526 THR A O 1
ATOM 4191 N N . ASN A 1 527 ? -24.257 -5.003 23.058 1.00 96.56 527 ASN A N 1
ATOM 4192 C CA . ASN A 1 527 ? -23.400 -4.224 22.170 1.00 96.56 527 ASN A CA 1
ATOM 4193 C C . ASN A 1 527 ? -24.266 -3.479 21.145 1.00 96.56 527 ASN A C 1
ATOM 4195 O O . ASN A 1 527 ? -24.813 -4.082 20.222 1.00 96.56 527 ASN A O 1
ATOM 4199 N N . THR A 1 528 ? -24.377 -2.161 21.289 1.00 94.19 528 THR A N 1
ATOM 4200 C CA . THR A 1 528 ? -25.114 -1.296 20.350 1.00 94.19 528 THR A CA 1
ATOM 4201 C C . TH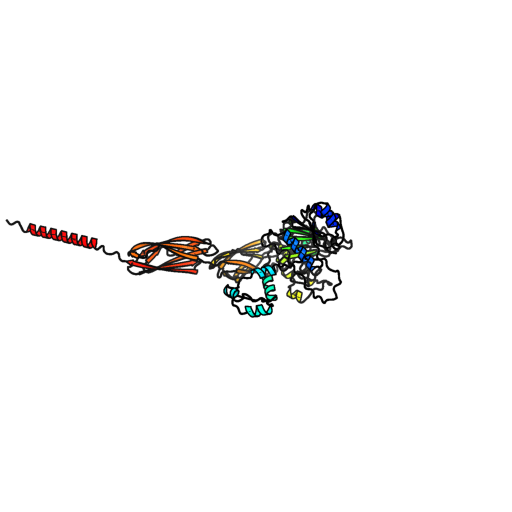R A 1 528 ? -24.216 -0.718 19.251 1.00 94.19 528 THR A C 1
ATOM 4203 O O . THR A 1 528 ? -24.688 0.010 18.377 1.00 94.19 528 THR A O 1
ATOM 4206 N N . GLY A 1 529 ? -22.919 -1.022 19.303 1.00 90.00 529 GLY A N 1
ATOM 4207 C CA . GLY A 1 529 ? -21.900 -0.567 18.374 1.00 90.00 529 GLY A CA 1
ATOM 4208 C C . GLY A 1 529 ? -21.858 -1.371 17.077 1.00 90.00 529 GLY A C 1
ATOM 4209 O O . GLY A 1 529 ? -22.651 -2.277 16.821 1.00 90.00 529 GLY A O 1
ATOM 4210 N N . LYS A 1 530 ? -20.901 -1.009 16.216 1.00 90.12 530 LYS A N 1
ATOM 4211 C CA . LYS A 1 530 ? -20.731 -1.597 14.870 1.00 90.12 530 LYS A CA 1
ATOM 4212 C C . LYS A 1 530 ? -19.570 -2.585 14.767 1.00 90.12 530 LYS A C 1
ATOM 4214 O O . LYS A 1 530 ? -19.288 -3.066 13.675 1.00 90.12 530 LYS A O 1
ATOM 4219 N N . ILE A 1 531 ? -18.883 -2.849 15.873 1.00 90.75 531 ILE A N 1
ATOM 4220 C CA . ILE A 1 531 ? -17.735 -3.753 15.954 1.00 90.75 531 ILE A CA 1
ATOM 4221 C C . ILE A 1 531 ? -17.854 -4.620 17.203 1.00 90.75 531 ILE A C 1
ATOM 4223 O O . ILE A 1 531 ? -18.490 -4.217 18.176 1.00 90.75 531 ILE A O 1
ATOM 4227 N N . GLU A 1 532 ? -17.254 -5.807 17.165 1.00 94.50 532 GLU A N 1
ATOM 4228 C CA . GLU A 1 532 ? -17.074 -6.615 18.367 1.00 94.50 532 GLU A CA 1
ATOM 4229 C C . GLU A 1 532 ? -16.263 -5.830 19.405 1.00 94.50 532 GLU A C 1
ATOM 4231 O O . GLU A 1 532 ? -15.217 -5.259 19.086 1.00 94.50 532 GLU A O 1
ATOM 4236 N N . ALA A 1 533 ? -16.751 -5.793 20.642 1.00 95.12 533 ALA A N 1
ATOM 4237 C CA . ALA A 1 533 ? -16.110 -5.057 21.720 1.00 95.12 533 ALA A CA 1
ATOM 4238 C C . ALA A 1 533 ? -16.162 -5.827 23.041 1.00 95.12 533 ALA A C 1
ATOM 4240 O O . ALA A 1 533 ? -17.025 -6.681 23.265 1.00 95.12 533 ALA A O 1
ATOM 4241 N N . GLU A 1 534 ? -15.203 -5.519 23.912 1.00 96.56 534 GLU A N 1
ATOM 4242 C CA . GLU A 1 534 ? -15.150 -6.037 25.273 1.00 96.56 534 GLU A CA 1
ATOM 4243 C C . GLU A 1 534 ? -15.818 -5.059 26.241 1.00 96.56 534 GLU A C 1
ATOM 4245 O O . GLU A 1 534 ? -15.450 -3.883 26.313 1.00 96.56 534 GLU A O 1
ATOM 4250 N N . TYR A 1 535 ? -16.777 -5.573 27.006 1.00 96.88 535 TYR A N 1
ATOM 4251 C CA . TYR A 1 535 ? -17.525 -4.842 28.016 1.00 96.88 535 TYR A CA 1
ATOM 4252 C C . TYR A 1 535 ? -17.252 -5.421 29.396 1.00 96.88 535 TYR A C 1
ATOM 4254 O O . TYR A 1 535 ? -17.240 -6.638 29.578 1.00 96.88 535 TYR A O 1
ATOM 4262 N N . THR A 1 536 ? -17.104 -4.547 30.381 1.00 97.50 536 THR A N 1
ATOM 4263 C CA . THR A 1 536 ? -16.930 -4.898 31.785 1.00 97.50 536 THR A CA 1
ATOM 4264 C C . THR A 1 536 ? -18.059 -4.284 32.599 1.00 97.50 536 THR A C 1
ATOM 4266 O O . THR A 1 536 ? -18.213 -3.066 32.629 1.00 97.50 536 THR A O 1
ATOM 4269 N N . LEU A 1 537 ? -18.841 -5.122 33.275 1.00 97.69 537 LEU A N 1
ATOM 4270 C CA . LEU A 1 537 ? -19.802 -4.688 34.282 1.00 97.69 537 LEU A CA 1
ATOM 4271 C C . LEU A 1 537 ? -19.120 -4.699 35.648 1.00 97.69 537 LEU A C 1
ATOM 4273 O O . LEU A 1 537 ? -18.811 -5.765 36.182 1.00 97.69 537 LEU A O 1
ATOM 4277 N N . GLU A 1 538 ? -18.893 -3.516 36.205 1.00 97.81 538 GLU A N 1
ATOM 4278 C CA . GLU A 1 538 ? -18.450 -3.326 37.583 1.00 97.81 538 GLU A CA 1
ATOM 4279 C C . GLU A 1 538 ? -19.657 -3.095 38.490 1.00 97.81 538 GLU A C 1
ATOM 4281 O O . GLU A 1 538 ? -20.531 -2.278 38.195 1.00 97.81 538 GLU A O 1
ATOM 4286 N N . VAL A 1 539 ? -19.697 -3.809 39.613 1.00 96.81 539 VAL A N 1
ATOM 4287 C CA . VAL A 1 539 ? -20.800 -3.755 40.569 1.00 96.81 539 VAL A CA 1
ATOM 4288 C C . VAL A 1 539 ? -20.268 -3.550 41.977 1.00 96.81 539 VAL A C 1
ATOM 4290 O O . VAL A 1 539 ? -19.413 -4.297 42.460 1.00 96.81 539 VAL A O 1
ATOM 4293 N N . SER A 1 540 ? -20.805 -2.545 42.662 1.00 96.19 540 SER A N 1
ATOM 4294 C CA . SER A 1 540 ? -20.542 -2.292 44.075 1.00 96.19 540 SER A CA 1
ATOM 4295 C C . SER A 1 540 ? -21.845 -2.179 44.858 1.00 96.19 540 SER A C 1
ATOM 4297 O O . SER A 1 540 ? -22.895 -1.859 44.305 1.00 96.19 540 SER A O 1
ATOM 4299 N N . GLY A 1 541 ? -21.784 -2.485 46.153 1.00 94.62 541 GLY A N 1
ATOM 4300 C CA . GLY A 1 541 ? -22.931 -2.399 47.048 1.00 94.62 541 GLY A CA 1
ATOM 4301 C C . GLY A 1 541 ? -22.598 -1.614 48.311 1.00 94.62 541 GLY A C 1
ATOM 4302 O O . GLY A 1 541 ? -21.514 -1.761 48.875 1.00 94.62 541 GLY A O 1
ATOM 4303 N N . GLU A 1 542 ? -23.539 -0.786 48.758 1.00 95.25 542 GLU A N 1
ATOM 4304 C CA . GLU A 1 542 ? -23.536 -0.151 50.075 1.00 95.25 542 GLU A CA 1
ATOM 4305 C C . GLU A 1 542 ? -24.637 -0.802 50.913 1.00 95.25 542 GLU A C 1
ATOM 4307 O O . GLU A 1 542 ? -25.793 -0.876 50.491 1.00 95.25 542 GLU A O 1
ATOM 4312 N N . ASN A 1 543 ? -24.267 -1.325 52.086 1.00 92.88 543 ASN A N 1
ATOM 4313 C CA . ASN A 1 543 ? -25.140 -2.144 52.939 1.00 92.88 543 ASN A CA 1
ATOM 4314 C C . ASN A 1 543 ? -25.671 -3.442 52.269 1.00 92.88 543 ASN A C 1
ATOM 4316 O O . ASN A 1 543 ? -26.546 -4.129 52.801 1.00 92.88 543 ASN A O 1
ATOM 4320 N N . VAL A 1 544 ? -25.093 -3.808 51.120 1.00 94.50 544 VAL A N 1
ATOM 4321 C CA . VAL A 1 544 ? -25.367 -5.023 50.345 1.00 94.50 544 VAL A CA 1
ATOM 4322 C C . VAL A 1 544 ? -24.037 -5.592 49.860 1.00 94.50 544 VAL A C 1
ATOM 4324 O O . VAL A 1 544 ? -23.225 -4.877 49.276 1.00 94.50 544 VAL A O 1
ATOM 4327 N N . GLU A 1 545 ? -23.799 -6.877 50.091 1.00 94.94 545 GLU A N 1
ATOM 4328 C CA . GLU A 1 545 ? -22.674 -7.602 49.501 1.00 94.94 545 GLU A CA 1
ATOM 4329 C C . GLU A 1 545 ? -23.061 -8.107 48.104 1.00 94.94 545 GLU A C 1
ATOM 4331 O O . GLU A 1 545 ? -24.174 -8.596 47.922 1.00 94.94 545 GLU A O 1
ATOM 4336 N N . VAL A 1 546 ? -22.161 -7.987 47.120 1.00 95.50 546 VAL A N 1
ATOM 4337 C CA . VAL A 1 546 ? -22.404 -8.370 45.717 1.00 95.50 546 VAL A CA 1
ATOM 4338 C C . VAL A 1 546 ? -21.286 -9.278 45.203 1.00 95.50 546 VAL A C 1
ATOM 4340 O O . VAL A 1 546 ? -20.105 -8.982 45.409 1.00 95.50 546 VAL A O 1
ATOM 4343 N N . ASN A 1 547 ? -21.656 -10.358 44.507 1.00 94.56 547 ASN A N 1
ATOM 4344 C CA . ASN A 1 547 ? -20.730 -11.304 43.886 1.00 94.56 547 ASN A CA 1
ATOM 4345 C C . ASN A 1 547 ? -21.263 -11.814 42.525 1.00 94.56 547 ASN A C 1
ATOM 4347 O O . ASN A 1 547 ? -22.382 -12.335 42.480 1.00 94.56 547 ASN A O 1
ATOM 4351 N N . PRO A 1 548 ? -20.481 -11.746 41.432 1.00 94.69 548 PRO A N 1
ATOM 4352 C CA . PRO A 1 548 ? -19.158 -11.117 41.311 1.00 94.69 548 PRO A CA 1
ATOM 4353 C C . PRO A 1 548 ? -19.230 -9.584 41.258 1.00 94.69 548 PRO A C 1
ATOM 4355 O O . PRO A 1 548 ? -20.246 -9.007 40.880 1.00 94.69 548 PRO A O 1
ATOM 4358 N N . ARG A 1 549 ? -18.128 -8.920 41.633 1.00 94.62 549 ARG A N 1
ATOM 4359 C CA . ARG A 1 549 ? -17.984 -7.451 41.547 1.00 94.62 549 ARG A CA 1
ATOM 4360 C C . ARG A 1 549 ? -17.588 -6.959 40.156 1.00 94.62 549 ARG A C 1
ATOM 4362 O O . ARG A 1 549 ? -17.736 -5.779 39.866 1.00 94.62 549 ARG A O 1
ATOM 4369 N N . THR A 1 550 ? -17.073 -7.848 39.312 1.00 96.62 550 THR A N 1
ATOM 4370 C CA . THR A 1 550 ? -16.626 -7.518 37.959 1.00 96.62 550 THR A CA 1
ATOM 4371 C C . THR A 1 550 ? -16.905 -8.701 37.044 1.00 96.62 550 THR A C 1
ATOM 4373 O O . THR A 1 550 ? -16.542 -9.831 37.374 1.00 96.62 550 THR A O 1
ATOM 4376 N N . ILE A 1 551 ? -17.546 -8.451 35.905 1.00 97.06 551 ILE A N 1
ATOM 4377 C CA . ILE A 1 551 ? -17.768 -9.445 34.850 1.00 97.06 551 ILE A CA 1
ATOM 4378 C C . ILE A 1 551 ? -17.355 -8.829 33.520 1.00 97.06 551 ILE A C 1
ATOM 4380 O O . ILE A 1 551 ? -17.835 -7.751 33.186 1.00 97.06 551 ILE A O 1
ATOM 4384 N N . THR A 1 552 ? -16.525 -9.530 32.750 1.00 96.88 552 THR A N 1
ATOM 4385 C CA . THR A 1 552 ? -16.121 -9.109 31.404 1.00 96.88 552 THR A CA 1
ATOM 4386 C C . THR A 1 552 ? -16.713 -10.041 30.351 1.00 96.88 552 THR A C 1
ATOM 4388 O O . THR A 1 552 ? -16.659 -11.263 30.500 1.00 96.88 552 THR A O 1
ATOM 4391 N N . VAL A 1 553 ? -17.273 -9.470 29.286 1.00 96.75 553 VAL A N 1
ATOM 4392 C CA . VAL A 1 553 ? -17.851 -10.187 28.143 1.00 96.75 553 VAL A CA 1
ATOM 4393 C C . VAL A 1 553 ? -17.385 -9.556 26.835 1.00 96.75 553 VAL A C 1
ATOM 4395 O O . VAL A 1 553 ? -17.247 -8.339 26.744 1.00 96.75 553 VAL A O 1
ATOM 4398 N N . LYS A 1 554 ? -17.163 -10.377 25.807 1.00 96.62 554 LYS A N 1
ATOM 4399 C CA . LYS A 1 554 ? -16.979 -9.913 24.427 1.00 96.62 554 LYS A CA 1
ATOM 4400 C C . LYS A 1 554 ? -18.252 -10.187 23.655 1.00 96.62 554 LYS A C 1
ATOM 4402 O O . LYS A 1 554 ? -18.775 -11.293 23.761 1.00 96.62 554 LYS A O 1
ATOM 4407 N N . LEU A 1 555 ? -18.744 -9.182 22.942 1.00 97.00 555 LEU A N 1
ATOM 4408 C CA . LEU A 1 555 ? -20.022 -9.241 22.242 1.00 97.00 555 LEU A CA 1
ATOM 4409 C C . LEU A 1 555 ? -19.849 -8.737 20.816 1.00 97.00 555 LEU A C 1
ATOM 4411 O O . LEU A 1 555 ? -19.310 -7.645 20.611 1.00 97.00 555 LEU A O 1
ATOM 4415 N N . ALA A 1 556 ? -20.338 -9.502 19.845 1.00 96.00 556 ALA A N 1
ATOM 4416 C CA . ALA A 1 556 ? -20.462 -9.071 18.461 1.00 96.00 556 ALA A CA 1
ATOM 4417 C C . ALA A 1 556 ? -21.493 -7.924 18.330 1.00 96.00 556 ALA A C 1
ATOM 4419 O O . ALA A 1 556 ? -22.281 -7.688 19.251 1.00 96.00 556 ALA A O 1
ATOM 4420 N N . PRO A 1 557 ? -21.518 -7.184 17.205 1.00 93.94 557 PRO A N 1
ATOM 4421 C CA . PRO A 1 557 ? -22.512 -6.133 16.985 1.00 93.94 557 PRO A CA 1
ATOM 4422 C C . PRO A 1 557 ? -23.945 -6.651 17.158 1.00 93.94 557 PRO A C 1
ATOM 4424 O O . PRO A 1 557 ? -24.295 -7.688 16.595 1.00 93.94 557 PRO A O 1
ATOM 4427 N N . ALA A 1 558 ? -24.769 -5.912 17.905 1.00 92.00 558 ALA A N 1
ATOM 4428 C CA . ALA A 1 558 ? -26.148 -6.266 18.255 1.00 92.00 558 ALA A CA 1
ATOM 4429 C C . ALA A 1 558 ? -26.320 -7.551 19.097 1.00 92.00 558 ALA A C 1
ATOM 4431 O O . ALA A 1 558 ? -27.451 -7.991 19.307 1.00 92.00 558 ALA A O 1
ATOM 4432 N N . GLU A 1 559 ? -25.238 -8.149 19.603 1.00 97.12 559 GLU A N 1
ATOM 4433 C CA . GLU A 1 559 ? -25.312 -9.278 20.529 1.00 97.12 559 GLU A CA 1
ATOM 4434 C C . GLU A 1 559 ? -25.626 -8.800 21.954 1.00 97.12 559 GLU A C 1
ATOM 4436 O O . GLU A 1 559 ? -25.127 -7.768 22.418 1.00 97.12 559 GLU A O 1
ATOM 4441 N N . SER A 1 560 ? -26.431 -9.592 22.665 1.00 97.12 560 SER A N 1
ATOM 4442 C CA . SER A 1 560 ? -26.771 -9.378 24.070 1.00 97.12 560 SER A CA 1
ATOM 4443 C C . SER A 1 560 ? -26.386 -10.584 24.921 1.00 97.12 560 SER A C 1
ATOM 4445 O O . SER A 1 560 ? -26.548 -11.732 24.506 1.00 97.12 560 SER A O 1
ATOM 4447 N N . LYS A 1 561 ? -25.945 -10.334 26.157 1.00 97.81 561 LYS A N 1
ATOM 4448 C CA . LYS A 1 561 ? -25.626 -11.373 27.139 1.00 97.81 561 LYS A CA 1
ATOM 4449 C C . LYS A 1 561 ? -26.287 -11.095 28.480 1.00 97.81 561 LYS A C 1
ATOM 4451 O O . LYS A 1 561 ? -26.071 -10.044 29.077 1.00 97.81 561 LYS A O 1
ATOM 4456 N N . GLU A 1 562 ? -27.051 -12.070 28.965 1.00 97.50 562 GLU A N 1
ATOM 4457 C CA . GLU A 1 562 ? -27.605 -12.059 30.319 1.00 97.50 562 GLU A CA 1
ATOM 4458 C C . GLU A 1 562 ? -26.549 -12.496 31.345 1.00 97.50 562 GLU A C 1
ATOM 4460 O O . GLU A 1 562 ? -25.819 -13.470 31.145 1.00 97.50 562 GLU A O 1
ATOM 4465 N N . LEU A 1 563 ? -26.493 -11.763 32.453 1.00 95.94 563 LEU A N 1
ATOM 4466 C CA . LEU A 1 563 ? -25.622 -11.952 33.600 1.00 95.94 563 LEU A CA 1
ATOM 4467 C C . LEU A 1 563 ? -26.466 -12.052 34.872 1.00 95.94 563 LEU A C 1
ATOM 4469 O O . LEU A 1 563 ? -27.466 -11.351 35.034 1.00 95.94 563 LEU A O 1
ATOM 4473 N N . THR A 1 564 ? -26.035 -12.896 35.806 1.00 95.69 564 THR A N 1
ATOM 4474 C CA . THR A 1 564 ? -26.676 -13.057 37.117 1.00 95.69 564 THR A CA 1
ATOM 4475 C C . THR A 1 564 ? -25.695 -12.688 38.223 1.00 95.69 564 THR A C 1
ATOM 4477 O O . THR A 1 564 ? -24.609 -13.257 38.316 1.00 95.69 564 THR A O 1
ATOM 4480 N N . LEU A 1 565 ? -26.096 -11.751 39.078 1.00 95.69 565 LEU A N 1
ATOM 4481 C CA . LEU A 1 565 ? -25.346 -11.275 40.237 1.00 95.69 565 LEU A CA 1
ATOM 4482 C C . LEU A 1 565 ? -26.009 -11.811 41.502 1.00 95.69 565 LEU A C 1
ATOM 4484 O O . LEU A 1 565 ? -27.225 -11.699 41.645 1.00 95.69 565 LEU A O 1
ATOM 4488 N N . LYS A 1 566 ? -25.233 -12.356 42.437 1.00 96.06 566 LYS A N 1
ATOM 4489 C CA . LYS A 1 566 ? -25.727 -12.719 43.770 1.00 96.06 566 LYS A CA 1
ATOM 4490 C C . LYS A 1 566 ? -25.561 -11.534 44.709 1.00 96.06 566 LYS A C 1
ATOM 4492 O O . LYS A 1 566 ? -24.502 -10.905 44.715 1.00 96.06 566 LYS A O 1
ATOM 4497 N N . ILE A 1 567 ? -26.589 -11.254 45.504 1.00 96.31 567 ILE A N 1
ATOM 4498 C CA . ILE A 1 567 ? -26.584 -10.172 46.487 1.00 96.31 567 ILE A CA 1
ATOM 4499 C C . ILE A 1 567 ? -27.006 -10.664 47.868 1.00 96.31 567 ILE A C 1
ATOM 4501 O O . ILE A 1 567 ? -27.834 -11.567 47.975 1.00 96.31 567 ILE A O 1
ATOM 4505 N N . LYS A 1 568 ? -26.462 -10.052 48.922 1.00 94.50 568 LYS A N 1
ATOM 4506 C CA . LYS A 1 568 ? -26.788 -10.376 50.315 1.00 94.50 568 LYS A CA 1
ATOM 4507 C C . LYS A 1 568 ? -26.930 -9.120 51.166 1.00 94.50 568 LYS A C 1
ATOM 4509 O O . LYS A 1 568 ? -26.060 -8.252 51.155 1.00 94.50 568 LYS A O 1
ATOM 4514 N N . ALA A 1 569 ? -28.022 -9.030 51.918 1.00 93.19 569 ALA A N 1
ATOM 4515 C CA . ALA A 1 569 ? -28.302 -7.884 52.781 1.00 93.19 569 ALA A CA 1
ATOM 4516 C C . ALA A 1 569 ? -27.505 -7.939 54.095 1.00 93.19 569 ALA A C 1
ATOM 4518 O O . ALA A 1 569 ? -27.474 -8.983 54.753 1.00 93.19 569 ALA A O 1
ATOM 4519 N N . LEU A 1 570 ? -26.902 -6.815 54.503 1.00 91.44 570 LEU A N 1
ATOM 4520 C CA . LEU A 1 570 ? -26.001 -6.766 55.663 1.00 91.44 570 LEU A CA 1
ATOM 4521 C C . LEU A 1 570 ? -26.663 -6.214 56.931 1.00 91.44 570 LEU A C 1
ATOM 4523 O O . LEU A 1 570 ? -26.627 -6.872 57.968 1.00 91.44 570 LEU A O 1
ATOM 4527 N N . LYS A 1 571 ? -27.256 -5.016 56.871 1.00 91.62 571 LYS A N 1
ATOM 4528 C CA . LYS A 1 571 ? -27.915 -4.357 58.012 1.00 91.62 571 LYS A CA 1
ATOM 4529 C C . LYS A 1 571 ? -29.266 -3.781 57.607 1.00 91.62 571 LYS A C 1
ATOM 4531 O O . LYS A 1 571 ? -29.474 -3.426 56.451 1.00 91.62 571 LYS A O 1
ATOM 4536 N N . GLU A 1 572 ? -30.164 -3.664 58.578 1.00 91.44 572 GLU A N 1
ATOM 4537 C CA . GLU A 1 572 ? -31.459 -3.004 58.398 1.00 91.44 572 GLU A CA 1
ATOM 4538 C C . GLU A 1 572 ? -31.284 -1.540 57.967 1.00 91.44 572 GLU A C 1
ATOM 4540 O O . GLU A 1 572 ? -30.357 -0.857 58.409 1.00 91.44 572 GLU A O 1
ATOM 4545 N N . GLY A 1 573 ? -32.161 -1.070 57.079 1.00 91.00 573 GLY A N 1
ATOM 4546 C CA . GLY A 1 573 ? -32.113 0.268 56.494 1.00 91.00 573 GLY A CA 1
ATOM 4547 C C . GLY A 1 573 ? -32.137 0.237 54.967 1.00 91.00 573 GLY A C 1
ATOM 4548 O O . GLY A 1 573 ? -32.633 -0.704 54.356 1.00 91.00 573 GLY A O 1
ATOM 4549 N N . LYS A 1 574 ? -31.609 1.279 54.321 1.00 92.50 574 LYS A N 1
ATOM 4550 C CA . LYS A 1 574 ? -31.505 1.325 52.854 1.00 92.50 574 LYS A CA 1
ATOM 4551 C C . LYS A 1 574 ? -30.250 0.591 52.380 1.00 92.50 574 LYS A C 1
ATOM 4553 O O . LYS A 1 574 ? -29.180 0.746 52.968 1.00 92.50 574 LYS A O 1
ATOM 4558 N N . GLY A 1 575 ? -30.393 -0.193 51.317 1.00 93.88 575 GLY A N 1
ATOM 4559 C CA . GLY A 1 575 ? -29.298 -0.764 50.537 1.00 93.88 575 GLY A CA 1
ATOM 4560 C C . GLY A 1 575 ? -29.191 -0.083 49.175 1.00 93.88 575 GLY A C 1
ATOM 4561 O O . GLY A 1 575 ? -30.203 0.329 48.600 1.00 93.88 575 GLY A O 1
ATOM 4562 N N . LEU A 1 576 ? -27.967 0.037 48.660 1.00 95.19 576 LEU A N 1
ATOM 4563 C CA . LEU A 1 576 ? -27.691 0.567 47.323 1.00 95.19 576 LEU A CA 1
ATOM 4564 C C . LEU A 1 576 ? -26.801 -0.400 46.549 1.00 95.19 576 LEU A C 1
ATOM 4566 O O . LEU A 1 576 ? -25.831 -0.922 47.093 1.00 95.19 576 LEU A O 1
ATOM 4570 N N . ILE A 1 577 ? -27.108 -0.603 45.272 1.00 96.19 577 ILE A N 1
ATOM 4571 C CA . ILE A 1 577 ? -26.276 -1.344 44.322 1.00 96.19 577 ILE A CA 1
ATOM 4572 C C . ILE A 1 577 ? -25.954 -0.402 43.167 1.00 96.19 577 ILE A C 1
ATOM 4574 O O . ILE A 1 577 ? -26.862 0.120 42.525 1.00 96.19 577 ILE A O 1
ATOM 4578 N N . LYS A 1 578 ? -24.668 -0.189 42.896 1.00 96.81 578 LYS A N 1
ATOM 4579 C CA . LYS A 1 578 ? -24.181 0.651 41.800 1.00 96.81 578 LYS A CA 1
ATOM 4580 C C . LYS A 1 578 ? -23.624 -0.250 40.709 1.00 96.81 578 LYS A C 1
ATOM 4582 O O . LYS A 1 578 ? -22.720 -1.041 40.967 1.00 96.81 578 LYS A O 1
ATOM 4587 N N . LEU A 1 579 ? -24.174 -0.128 39.509 1.00 97.25 579 LEU A N 1
ATOM 4588 C CA . LEU A 1 579 ? -23.766 -0.850 38.308 1.00 97.25 579 LEU A CA 1
ATOM 4589 C C . LEU A 1 579 ? -23.091 0.138 37.364 1.00 97.25 579 LEU A C 1
ATOM 4591 O O . LEU A 1 579 ? -23.658 1.191 37.084 1.00 97.25 579 LEU A O 1
ATOM 4595 N N . LYS A 1 580 ? -21.907 -0.202 36.864 1.00 98.00 580 LYS A N 1
ATOM 4596 C CA . LYS A 1 580 ? -21.171 0.573 35.865 1.00 98.00 580 LYS A CA 1
ATOM 4597 C C . LYS A 1 580 ? -20.820 -0.328 34.701 1.00 98.00 580 LYS A C 1
ATOM 4599 O O . LYS A 1 580 ? -20.177 -1.356 34.893 1.00 98.00 580 LYS A O 1
ATOM 4604 N N . LEU A 1 581 ? -21.210 0.071 33.502 1.00 97.38 581 LEU A N 1
ATOM 4605 C CA . LEU A 1 581 ? -20.783 -0.573 32.274 1.00 97.38 581 LEU A CA 1
ATOM 4606 C C . LEU A 1 581 ? -19.598 0.196 31.710 1.00 97.38 581 LEU A C 1
ATOM 4608 O O . LEU A 1 581 ? -19.696 1.389 31.428 1.00 97.38 581 LEU A O 1
ATOM 4612 N N . LEU A 1 582 ? -18.481 -0.493 31.534 1.00 96.88 582 LEU A N 1
ATOM 4613 C CA . LEU A 1 582 ? -17.286 0.034 30.904 1.00 96.88 582 LEU A CA 1
ATOM 4614 C C . LEU A 1 582 ? -17.013 -0.727 29.609 1.00 96.88 582 LEU A C 1
ATOM 4616 O O . LEU A 1 582 ? -17.308 -1.914 29.518 1.00 96.88 582 LEU A O 1
ATOM 4620 N N . ALA A 1 583 ? -16.382 -0.076 28.640 1.00 94.38 583 ALA A N 1
ATOM 4621 C CA . ALA A 1 583 ? -15.705 -0.752 27.542 1.00 94.38 583 ALA A CA 1
ATOM 4622 C C . ALA A 1 583 ? -14.238 -0.335 27.522 1.00 94.38 583 ALA A C 1
ATOM 4624 O O . ALA A 1 583 ? -13.924 0.857 27.543 1.00 94.38 583 ALA A O 1
ATOM 4625 N N . TYR A 1 584 ? -13.334 -1.317 27.562 1.00 92.50 584 TYR A N 1
ATOM 4626 C CA . TYR A 1 584 ? -11.886 -1.096 27.692 1.00 92.50 584 TYR A CA 1
ATOM 4627 C C . TYR A 1 584 ? -11.514 -0.097 28.814 1.00 92.50 584 TYR A C 1
ATOM 4629 O O . TYR A 1 584 ? -10.666 0.784 28.651 1.00 92.50 584 TYR A O 1
ATOM 4637 N N . GLY A 1 585 ? -12.205 -0.190 29.957 1.00 89.69 585 GLY A N 1
ATOM 4638 C CA . GLY A 1 585 ? -11.999 0.687 31.117 1.00 89.69 585 GLY A CA 1
ATOM 4639 C C . GLY A 1 585 ? -12.562 2.110 30.980 1.00 89.69 585 GLY A C 1
ATOM 4640 O O . GLY A 1 585 ? -12.341 2.939 31.863 1.00 89.69 585 GLY A O 1
ATOM 4641 N N . LYS A 1 586 ? -13.290 2.429 29.902 1.00 92.25 586 LYS A N 1
ATOM 4642 C CA . LYS A 1 586 ? -14.042 3.686 29.771 1.00 92.25 586 LYS A CA 1
ATOM 4643 C C . LYS A 1 586 ? -15.505 3.476 30.116 1.00 92.25 586 LYS A C 1
ATOM 4645 O O . LYS A 1 586 ? -16.154 2.620 29.531 1.00 92.25 586 LYS A O 1
ATOM 4650 N N . LEU A 1 587 ? -16.002 4.265 31.066 1.00 94.06 587 LEU A N 1
ATOM 4651 C CA . LEU A 1 587 ? -17.398 4.246 31.494 1.00 94.06 587 LEU A CA 1
ATOM 4652 C C . LEU A 1 587 ? -18.313 4.638 30.327 1.00 94.06 587 LEU A C 1
ATOM 4654 O O . LEU A 1 587 ? -18.142 5.713 29.756 1.00 94.06 587 LEU A O 1
ATOM 4658 N N . LEU A 1 588 ? -19.265 3.766 30.009 1.00 92.81 588 LEU A N 1
ATOM 4659 C CA . LEU A 1 588 ? -20.301 3.983 29.002 1.00 92.81 588 LEU A CA 1
ATOM 4660 C C . LEU A 1 588 ? -21.642 4.326 29.648 1.00 92.81 588 LEU A C 1
ATOM 4662 O O . LEU A 1 588 ? -22.316 5.249 29.205 1.00 92.81 588 LEU A O 1
ATOM 4666 N N . ASP A 1 589 ? -22.005 3.594 30.702 1.00 93.12 589 ASP A N 1
ATOM 4667 C CA . ASP A 1 589 ? -23.295 3.727 31.377 1.00 93.12 589 ASP A CA 1
ATOM 4668 C C . ASP A 1 589 ? -23.165 3.406 32.874 1.00 93.12 589 ASP A C 1
ATOM 4670 O O . ASP A 1 589 ? -22.245 2.702 33.301 1.00 93.12 589 ASP A O 1
ATOM 4674 N N . SER A 1 590 ? -24.073 3.934 33.691 1.00 95.81 590 SER A N 1
ATOM 4675 C CA . SER A 1 590 ? -24.118 3.697 35.130 1.00 95.81 590 SER A CA 1
ATOM 4676 C C . SER A 1 590 ? -25.543 3.806 35.660 1.00 95.81 590 SER A C 1
ATOM 4678 O O . SER A 1 590 ? -26.255 4.761 35.365 1.00 95.81 590 SER A O 1
ATOM 4680 N N . GLN A 1 591 ? -25.924 2.888 36.546 1.00 95.25 591 GLN A N 1
ATOM 4681 C CA . GLN A 1 591 ? -27.227 2.892 37.210 1.00 95.25 591 GLN A CA 1
ATOM 4682 C C . GLN A 1 591 ? -27.074 2.587 38.697 1.00 95.25 591 GLN A C 1
ATOM 4684 O O . GLN A 1 591 ? -26.255 1.758 39.096 1.00 95.25 591 GLN A O 1
ATOM 4689 N N . GLU A 1 592 ? -27.901 3.227 39.518 1.00 95.44 592 GLU A N 1
ATOM 4690 C CA . GLU A 1 592 ? -28.033 2.908 40.937 1.00 95.44 592 GLU A CA 1
ATOM 4691 C C . GLU A 1 592 ? -29.402 2.279 41.210 1.00 95.44 592 GLU A C 1
ATOM 4693 O O . GLU A 1 592 ? -30.435 2.763 40.743 1.00 95.44 592 GLU A O 1
ATOM 4698 N N . LEU A 1 593 ? -29.406 1.191 41.975 1.00 93.88 593 LEU A N 1
ATOM 4699 C CA . LEU A 1 593 ? -30.605 0.512 42.449 1.00 93.88 593 LEU A CA 1
ATOM 4700 C C . LEU A 1 593 ? -30.687 0.677 43.963 1.00 93.88 593 LEU A C 1
ATOM 4702 O O . LEU A 1 593 ? -29.744 0.331 44.674 1.00 93.88 593 LEU A O 1
ATOM 4706 N N . SER A 1 594 ? -31.819 1.172 44.457 1.00 92.75 594 SER A N 1
ATOM 4707 C CA . SER A 1 594 ? -32.099 1.233 45.891 1.00 92.75 594 SER A CA 1
ATOM 4708 C C . SER A 1 594 ? -33.085 0.140 46.283 1.00 92.75 594 SER A C 1
ATOM 4710 O O . SER A 1 594 ? -34.059 -0.104 45.569 1.00 92.75 594 SER A O 1
ATOM 4712 N N . LEU A 1 595 ? -32.827 -0.500 47.421 1.00 92.81 595 LEU A N 1
ATOM 4713 C CA . LEU A 1 595 ? -33.702 -1.501 48.022 1.00 92.81 595 LEU A CA 1
ATOM 4714 C C . LEU A 1 595 ? -33.857 -1.257 49.525 1.00 92.81 595 LEU A C 1
ATOM 4716 O O . LEU A 1 595 ? -32.950 -0.738 50.183 1.00 92.81 595 LEU A O 1
ATOM 4720 N N . GLU A 1 596 ? -35.000 -1.647 50.078 1.00 92.25 596 GLU A N 1
ATOM 4721 C CA . GLU A 1 596 ? -35.212 -1.647 51.526 1.00 92.25 596 GLU A CA 1
ATOM 4722 C C . GLU A 1 596 ? -34.707 -2.952 52.143 1.00 92.25 596 GLU A C 1
ATOM 4724 O O . GLU A 1 596 ? -34.971 -4.041 51.640 1.00 92.25 596 GLU A O 1
ATOM 4729 N N . ILE A 1 597 ? -33.995 -2.859 53.261 1.00 91.81 597 ILE A N 1
ATOM 4730 C CA . ILE A 1 597 ? -33.544 -4.012 54.033 1.00 91.81 597 ILE A CA 1
ATOM 4731 C C . ILE A 1 597 ? -34.256 -3.986 55.375 1.00 91.81 597 ILE A C 1
ATOM 4733 O O . ILE A 1 597 ? -34.080 -3.053 56.159 1.00 91.81 597 ILE A O 1
ATOM 4737 N N . ARG A 1 598 ? -35.032 -5.030 55.653 1.00 88.94 598 ARG A N 1
ATOM 4738 C CA . ARG A 1 598 ? -35.791 -5.175 56.896 1.00 88.94 598 ARG A CA 1
ATOM 4739 C C . ARG A 1 598 ? -35.142 -6.201 57.808 1.00 88.94 598 ARG A C 1
ATOM 4741 O O . ARG A 1 598 ? -34.581 -7.203 57.352 1.00 88.94 598 ARG A O 1
ATOM 4748 N N . SER A 1 599 ? -35.220 -5.965 59.111 1.00 82.62 599 SER A N 1
ATOM 4749 C CA . SER A 1 599 ? -34.909 -7.000 60.090 1.00 82.62 599 SER A CA 1
ATOM 4750 C C . SER A 1 599 ? -35.902 -8.162 59.964 1.00 82.62 599 SER A C 1
ATOM 4752 O O . SER A 1 599 ? -37.044 -8.008 59.523 1.00 82.62 599 SER A O 1
ATOM 4754 N N . LYS A 1 600 ? -35.456 -9.371 60.314 1.00 73.69 600 LYS A N 1
ATOM 4755 C CA . LYS A 1 600 ? -36.349 -10.526 60.392 1.00 73.69 600 LYS A CA 1
ATOM 4756 C C . LYS A 1 600 ? -37.311 -10.245 61.546 1.00 73.69 600 LYS A C 1
ATOM 4758 O O . LYS A 1 600 ? -36.883 -10.273 62.698 1.00 73.69 600 LYS A O 1
ATOM 4763 N N . GLY A 1 601 ? -38.563 -9.907 61.233 1.00 59.56 601 GLY A N 1
ATOM 4764 C CA . GLY A 1 601 ? -39.582 -9.659 62.248 1.00 59.56 601 GLY A CA 1
ATOM 4765 C C . GLY A 1 601 ? -39.588 -10.816 63.241 1.00 59.56 601 GLY A C 1
ATOM 4766 O O . GLY A 1 601 ? -39.632 -11.979 62.832 1.00 59.56 601 GLY A O 1
ATOM 4767 N N . LEU A 1 602 ? -39.467 -10.501 64.533 1.00 51.97 602 LEU A N 1
ATOM 4768 C CA . LEU A 1 602 ? -39.679 -11.481 65.589 1.00 51.97 602 LEU A CA 1
ATOM 4769 C C . LEU A 1 602 ? -41.062 -12.080 65.329 1.00 51.97 602 LEU A C 1
ATOM 4771 O O . LEU A 1 602 ? -42.032 -11.331 65.252 1.00 51.97 602 LEU A O 1
ATOM 4775 N N . ASP A 1 603 ? -41.154 -13.391 65.126 1.00 55.47 603 ASP A N 1
ATOM 4776 C CA . ASP A 1 603 ? -42.434 -14.051 64.903 1.00 55.47 603 ASP A CA 1
ATOM 4777 C C . ASP A 1 603 ? -43.234 -13.953 66.209 1.00 55.47 603 ASP A C 1
ATOM 4779 O O . ASP A 1 603 ? -43.072 -14.755 67.133 1.00 55.47 603 ASP A O 1
ATOM 4783 N N . ILE A 1 604 ? -44.025 -12.881 66.335 1.00 54.72 604 ILE A N 1
ATOM 4784 C CA . ILE A 1 604 ? -44.797 -12.549 67.538 1.00 54.72 604 ILE A CA 1
ATOM 4785 C C . ILE A 1 604 ? -45.713 -13.728 67.885 1.00 54.72 604 ILE A C 1
ATOM 4787 O O . ILE A 1 604 ? -46.005 -13.944 69.055 1.00 54.72 604 ILE A O 1
ATOM 4791 N N . MET A 1 605 ? -46.088 -14.552 66.900 1.00 52.19 605 MET A N 1
ATOM 4792 C CA . MET A 1 605 ? -46.864 -15.766 67.107 1.00 52.19 605 MET A CA 1
ATOM 4793 C C . MET A 1 605 ? -46.067 -16.861 67.832 1.00 52.19 605 MET A C 1
ATOM 4795 O O . MET A 1 605 ? -46.618 -17.496 68.725 1.00 52.19 605 MET A O 1
ATOM 4799 N N . MET A 1 606 ? -44.771 -17.045 67.546 1.00 55.41 606 MET A N 1
ATOM 4800 C CA . MET A 1 606 ? -43.909 -17.958 68.318 1.00 55.41 606 MET A CA 1
ATOM 4801 C C . MET A 1 606 ? -43.601 -17.427 69.718 1.00 55.41 606 MET A C 1
ATOM 4803 O O . MET A 1 606 ? -43.568 -18.208 70.665 1.00 55.41 606 MET A O 1
ATOM 4807 N N . VAL A 1 607 ? -43.412 -16.114 69.874 1.00 59.31 607 VAL A N 1
ATOM 4808 C CA . VAL A 1 607 ? -43.223 -15.507 71.202 1.00 59.31 607 VAL A CA 1
ATOM 4809 C C . VAL A 1 607 ? -44.508 -15.605 72.025 1.00 59.31 607 VAL A C 1
ATOM 4811 O O . VAL A 1 607 ? -44.446 -15.959 73.198 1.00 59.31 607 VAL A O 1
ATOM 4814 N N . ALA A 1 608 ? -45.675 -15.390 71.412 1.00 58.06 608 ALA A N 1
ATOM 4815 C CA . ALA A 1 608 ? -46.977 -15.586 72.039 1.00 58.06 608 ALA A CA 1
ATOM 4816 C C . ALA A 1 608 ? -47.239 -17.063 72.368 1.00 58.06 608 ALA A C 1
ATOM 4818 O O . ALA A 1 608 ? -47.688 -17.352 73.470 1.00 58.06 608 ALA A O 1
ATOM 4819 N N . LEU A 1 609 ? -46.909 -18.008 71.481 1.00 64.62 609 LEU A N 1
ATOM 4820 C CA . LEU A 1 609 ? -47.013 -19.450 71.744 1.00 64.62 609 LEU A CA 1
ATOM 4821 C C . LEU A 1 609 ? -46.074 -19.898 72.870 1.00 64.62 609 LEU A C 1
ATOM 4823 O O . LEU A 1 609 ? -46.485 -20.680 73.724 1.00 64.62 609 LEU A O 1
ATOM 4827 N N . ALA A 1 610 ? -44.848 -19.371 72.925 1.00 65.69 610 ALA A N 1
ATOM 4828 C CA . ALA A 1 610 ? -43.918 -19.621 74.022 1.00 65.69 610 ALA A CA 1
ATOM 4829 C C . ALA A 1 610 ? -44.427 -19.019 75.343 1.00 65.69 610 ALA A C 1
ATOM 4831 O O . ALA A 1 610 ? -44.374 -19.686 76.373 1.00 65.69 610 ALA A O 1
ATOM 4832 N N . LEU A 1 611 ? -44.990 -17.805 75.325 1.00 69.50 611 LEU A N 1
ATOM 4833 C CA . LEU A 1 611 ? -45.631 -17.196 76.496 1.00 69.50 611 LEU A CA 1
ATOM 4834 C C . LEU A 1 611 ? -46.862 -17.984 76.956 1.00 69.50 611 LEU A C 1
ATOM 4836 O O . LEU A 1 611 ? -47.011 -18.223 78.150 1.00 69.50 611 LEU A O 1
ATOM 4840 N N . ILE A 1 612 ? -47.714 -18.437 76.033 1.00 74.38 612 ILE A N 1
ATOM 4841 C CA . ILE A 1 612 ? -48.878 -19.282 76.333 1.00 74.38 612 ILE A CA 1
ATOM 4842 C C . ILE A 1 612 ? -48.421 -20.621 76.925 1.00 74.38 612 ILE A C 1
ATOM 4844 O O . ILE A 1 612 ? -48.993 -21.068 77.917 1.00 74.38 612 ILE A O 1
ATOM 4848 N N . ALA A 1 613 ? -47.362 -21.234 76.389 1.00 71.38 613 ALA A N 1
ATOM 4849 C CA . ALA A 1 613 ? -46.785 -22.461 76.936 1.00 71.38 613 ALA A CA 1
ATOM 4850 C C . ALA A 1 613 ? -46.200 -22.247 78.345 1.00 71.38 613 ALA A C 1
ATOM 4852 O O . ALA A 1 613 ? -46.443 -23.060 79.235 1.00 71.38 613 ALA A O 1
ATOM 4853 N N . ILE A 1 614 ? -45.501 -21.132 78.588 1.00 76.31 614 ILE A N 1
ATOM 4854 C CA . ILE A 1 614 ? -44.980 -20.770 79.917 1.00 76.31 614 ILE A CA 1
ATOM 4855 C C . ILE A 1 614 ? -46.129 -20.542 80.912 1.00 76.31 614 ILE A C 1
ATOM 4857 O O . ILE A 1 614 ? -46.076 -21.057 82.029 1.00 76.31 614 ILE A O 1
ATOM 4861 N N . ILE A 1 615 ? -47.194 -19.837 80.511 1.00 77.44 615 ILE A N 1
ATOM 4862 C CA . ILE A 1 615 ? -48.390 -19.616 81.340 1.00 77.44 615 ILE A CA 1
ATOM 4863 C C . ILE A 1 615 ? -49.099 -20.945 81.642 1.00 77.44 615 ILE A C 1
ATOM 4865 O O . ILE A 1 615 ? -49.489 -21.181 82.786 1.00 77.44 615 ILE A O 1
ATOM 4869 N N . ALA A 1 616 ? -49.223 -21.843 80.659 1.00 71.56 616 ALA A N 1
ATOM 4870 C CA . ALA A 1 616 ? -49.821 -23.164 80.847 1.00 71.56 616 ALA A CA 1
ATOM 4871 C C . ALA A 1 616 ? -49.011 -24.025 81.832 1.00 71.56 616 ALA A C 1
ATOM 4873 O O . ALA A 1 616 ? -49.588 -24.649 82.723 1.00 71.56 616 ALA A O 1
ATOM 4874 N N . VAL A 1 617 ? -47.677 -24.006 81.743 1.00 73.19 617 VAL A N 1
ATOM 4875 C CA . VAL A 1 617 ? -46.794 -24.696 82.699 1.00 73.19 617 VAL A CA 1
ATOM 4876 C C . VAL A 1 617 ? -46.932 -24.100 84.105 1.00 73.19 617 VAL A C 1
ATOM 4878 O O . VAL A 1 617 ? -47.052 -24.849 85.075 1.00 73.19 617 VAL A O 1
ATOM 4881 N N . PHE A 1 618 ? -47.004 -22.773 84.239 1.00 71.94 618 PHE A N 1
ATOM 4882 C CA . PHE A 1 618 ? -47.211 -22.114 85.534 1.00 71.94 618 PHE A CA 1
ATOM 4883 C C . PHE A 1 618 ? -48.578 -22.445 86.155 1.00 71.94 618 PHE A C 1
ATOM 4885 O O . PHE A 1 618 ? -48.670 -22.695 87.359 1.00 71.94 618 PHE A O 1
ATOM 4892 N N . ALA A 1 619 ? -49.635 -22.508 85.340 1.00 66.00 619 ALA A N 1
ATOM 4893 C CA . ALA A 1 619 ? -50.968 -22.915 85.774 1.00 66.00 619 ALA A CA 1
ATOM 4894 C C . ALA A 1 619 ? -50.994 -24.382 86.239 1.00 66.00 619 ALA A C 1
ATOM 4896 O O . ALA A 1 619 ? -51.578 -24.684 87.280 1.00 66.00 619 ALA A O 1
ATOM 4897 N N . ILE A 1 620 ? -50.299 -25.283 85.535 1.00 68.44 620 ILE A N 1
ATOM 4898 C CA . ILE A 1 620 ? -50.145 -26.687 85.944 1.00 68.44 620 ILE A CA 1
ATOM 4899 C C . ILE A 1 620 ? -49.394 -26.778 87.282 1.00 68.44 620 ILE A C 1
ATOM 4901 O O . ILE A 1 620 ? -49.866 -27.457 88.194 1.00 68.44 620 ILE A O 1
ATOM 4905 N N . ILE A 1 621 ? -48.290 -26.044 87.461 1.00 67.56 621 ILE A N 1
ATOM 4906 C CA . ILE A 1 621 ? -47.531 -26.016 88.725 1.00 67.56 621 ILE A CA 1
ATOM 4907 C C . ILE A 1 621 ? -48.393 -25.495 89.888 1.00 67.56 621 ILE A C 1
ATOM 4909 O O . ILE A 1 621 ? -48.358 -26.065 90.979 1.00 67.56 621 ILE A O 1
ATOM 4913 N N . LEU A 1 622 ? -49.213 -24.461 89.673 1.00 62.06 622 LEU A N 1
ATOM 4914 C CA . LEU A 1 622 ? -50.134 -23.931 90.688 1.00 62.06 622 LEU A CA 1
ATOM 4915 C C . LEU A 1 622 ? -51.258 -24.916 91.044 1.00 62.06 622 LEU A C 1
ATOM 4917 O O . LEU A 1 622 ? -51.605 -25.046 92.219 1.00 62.06 622 LEU A O 1
ATOM 4921 N N . VAL A 1 623 ? -51.789 -25.660 90.070 1.00 61.78 623 VAL A N 1
ATOM 4922 C CA . VAL A 1 623 ? -52.783 -26.722 90.308 1.00 61.78 623 VAL A CA 1
ATOM 4923 C C . VAL A 1 623 ? -52.167 -27.899 91.076 1.00 61.78 623 VAL A C 1
ATOM 4925 O O . VAL A 1 623 ? -52.798 -28.416 92.001 1.00 61.78 623 VAL A O 1
ATOM 4928 N N . PHE A 1 624 ? -50.921 -28.280 90.777 1.00 58.53 624 PHE A N 1
ATOM 4929 C CA . PHE A 1 624 ? -50.194 -29.298 91.544 1.00 58.53 624 PHE A CA 1
ATOM 4930 C C . PHE A 1 624 ? -49.855 -28.829 92.969 1.00 58.53 624 PHE A C 1
ATOM 4932 O O . PHE A 1 624 ? -50.029 -29.601 93.912 1.00 58.53 624 PHE A O 1
ATOM 4939 N N . LYS A 1 625 ? -49.492 -27.553 93.172 1.00 57.16 625 LYS A N 1
ATOM 4940 C CA . LYS A 1 625 ? -49.304 -26.974 94.518 1.00 57.16 625 LYS A CA 1
ATOM 4941 C C . LYS A 1 625 ? -50.608 -26.932 95.325 1.00 57.16 625 LYS A C 1
ATOM 4943 O O . LYS A 1 625 ? -50.584 -27.180 96.526 1.00 57.16 625 LYS A O 1
ATOM 4948 N N . LYS A 1 626 ? -51.752 -26.675 94.677 1.00 54.38 626 LYS A N 1
ATOM 4949 C CA . LYS A 1 626 ? -53.073 -26.660 95.331 1.00 54.38 626 LYS A CA 1
ATOM 4950 C C . LYS A 1 626 ? -53.572 -28.070 95.682 1.00 54.38 626 LYS A C 1
ATOM 4952 O O . LYS A 1 626 ? -54.198 -28.236 96.724 1.00 54.38 626 LYS A O 1
ATOM 4957 N N . ARG A 1 627 ? -53.241 -29.091 94.876 1.00 52.22 627 ARG A N 1
ATOM 4958 C CA . ARG A 1 627 ? -53.521 -30.512 95.181 1.00 52.22 627 ARG A CA 1
ATOM 4959 C C . ARG A 1 627 ? -52.593 -31.114 96.242 1.00 52.22 627 ARG A C 1
ATOM 4961 O O . ARG A 1 627 ? -53.023 -32.012 96.956 1.00 52.22 627 ARG A O 1
ATOM 4968 N N . ALA A 1 628 ? -51.370 -30.608 96.399 1.00 51.62 628 ALA A N 1
ATOM 4969 C CA . ALA A 1 628 ? -50.472 -31.031 97.479 1.00 51.62 628 ALA A CA 1
ATOM 4970 C C . ALA A 1 628 ? -50.876 -30.481 98.867 1.00 51.62 628 ALA A C 1
ATOM 4972 O O . ALA A 1 628 ? -50.431 -31.008 99.880 1.00 51.62 628 ALA A O 1
ATOM 4973 N N . GLY A 1 629 ? -51.741 -29.459 98.931 1.00 51.12 629 GLY A N 1
ATOM 4974 C CA . GLY A 1 629 ? -52.240 -28.870 100.182 1.00 51.12 629 GLY A CA 1
ATOM 4975 C C . GLY A 1 629 ? -53.549 -29.465 100.719 1.00 51.12 629 GLY A C 1
ATOM 4976 O O . GLY A 1 629 ? -54.088 -28.948 101.691 1.00 51.12 629 GLY A O 1
ATOM 4977 N N . THR A 1 630 ? -54.101 -30.511 100.093 1.00 49.44 630 THR A N 1
ATOM 4978 C CA . THR A 1 630 ? -55.356 -31.162 100.527 1.00 49.44 630 THR A CA 1
ATOM 4979 C C . THR A 1 630 ? -55.185 -32.674 100.677 1.00 49.44 630 THR A C 1
ATOM 4981 O O . THR A 1 630 ? -55.814 -33.469 99.989 1.00 49.44 630 THR A O 1
ATOM 4984 N N . LYS A 1 631 ? -54.326 -33.073 101.617 1.00 40.53 631 LYS A N 1
ATOM 4985 C CA . LYS A 1 631 ? -54.463 -34.303 102.410 1.00 40.53 631 LYS A CA 1
ATOM 4986 C C . LYS A 1 631 ? -53.878 -34.023 103.794 1.00 40.53 631 LYS A C 1
ATOM 4988 O O . LYS A 1 631 ? -52.668 -33.895 103.937 1.00 40.53 631 LYS A O 1
ATOM 4993 N N . ALA A 1 632 ? -54.762 -33.865 104.774 1.00 45.06 632 ALA A N 1
ATOM 4994 C CA . ALA A 1 632 ? -54.438 -33.971 106.188 1.00 45.06 632 ALA A CA 1
ATOM 4995 C C . ALA A 1 632 ? -54.596 -35.438 106.624 1.00 45.06 632 ALA A C 1
ATOM 4997 O O . ALA A 1 632 ? -55.509 -36.104 106.126 1.00 45.06 632 ALA A O 1
ATOM 4998 N N . VAL A 1 633 ? -53.706 -35.859 107.531 1.00 39.38 633 VAL A N 1
ATOM 4999 C CA . VAL A 1 633 ? -53.725 -36.933 108.555 1.00 39.38 633 VAL A CA 1
ATOM 5000 C C . VAL A 1 633 ? -52.344 -37.568 108.627 1.00 39.38 633 VAL A C 1
ATOM 5002 O O . VAL A 1 633 ? -51.894 -38.124 107.599 1.00 39.38 633 VAL A O 1
#

Radius of gyration: 39.86 Å; chains: 1; bounding box: 83×72×157 Å

pLDDT: mean 76.22, std 24.34, range [22.47, 98.75]

Sequence (633 aa):
MAPTGIIAFPWKKVYLVVVPLGTYDEAYLKKILELKPATIMIVGNNTTVPEGYDSALKNRGLIVERIDGKTRQERSILVYKAYVRLFNRLPPGLGLFLQMRPVLVDASDPRIPWGSFPIWFISVTDELVSFIGEYKALAHSSLKNRLKGVDVSFTDVELVRVLGGVKGFRVFSQDELTLELKEAYLPKTLPKFVKHVFTDLSKIHAISKFRSCAGHEYRDAFERGSSLKHYYKPYDEYKNTKDVVKVYSPVDGTIIAIFYEWGRLSTGEPRGMHVIIAVDGYPGFIVELFHINVLESIAIGMKVKAGDMIGYADLREANDFDIAVAFMSPIGHRYYSYFDVMKDSVFVKYRERGIVSRDQLKVPREERAKCPCDFTRMHPEDWVILSPTKKPVALVTLEARLPSELAQYQEVEFEVLISNLGEVDAREVRVKVIEAKGLETEPTSIQVGVVKGKSQRGFRLRAKALAPGSGALVLQLSYLDEGGRRRVEKFTVFLKILETSGEFKVLEAPKELIVGSESTVKVTITNTGKIEAEYTLEVSGENVEVNPRTITVKLAPAESKELTLKIKALKEGKGLIKLKLLAYGKLLDSQELSLEIRSKGLDIMMVALALIAIIAVFAIILVFKKRAGTKAV